Protein AF-A0A9P7FM97-F1 (afdb_monomer)

Sequence (414 aa):
MPGIRSLGSLSKTPPKHKAMLIEFPEWGKGPVFEWYNNELKNDAAWKIERLQIRKDTSGVVPHRNIAVTTKDELSPFLDAESIRTLEHITKCKIELNLKGEVDLKVIIYACCGITKDPSAKKYTLFSHNCFFFSWTILMVVARNYLPYHVPVAEPLLKRAKDMLPGLSTYIVEEIVMLLLGIVIDTVTMFRNKAGDAVHRGMSFITWALWVLPTPLLQFSWQKIFRARLHFGLRRQLELRVIAELEKRVLPVVEGGLDDLKQAPDKLDGKLWLDHLRPLIKPIIKTEITCILWDTILDAIAGGYGPDIEGEQLANELMDPKLKFNLMGRNAAQFSAVWGAALHGGLPAAHEAAYGKSAGGAVSDAEMFDLVWNAARDGALASAKRVVVDTHHQMRHPDLRDKMWEAIWEIWDDC

Radius of gyration: 37.34 Å; Cα contacts (8 Å, |Δi|>4): 416; chains: 1; bounding box: 71×65×110 Å

Secondary structure (DSSP, 8-state):
------------SPPTTPPPP---SBTTBSHHHHHHHHSTTSTTTTEEEEEEEEEE-SSSS--EEEEEEESS---SSS-HHHHHHHHHHEEEEEEEEEEEEEEHHHHHHHHHHHHH-TTTTS--SSSS-HHHHHHHHHHHHHHHHS---PPPHHHHHHHHHHHHHHHHHHHHHHHHHHHHHHHHHHHHHHHHHHGGGGGGGS-HHHHHHHTS-HHHHHHHHHHHHHHHHHTTHHHHHHHHHHHHHHHHHHHHHHHHHHHHHH-GGGTTT--SSTTTHHHHHHHHHHHHHHHHHHHHHHHHHHHH-TT--HHHHHHHHT-TTSGGGGG-HHHHHHHHHHHHHHHHHHHHHHHHHTTTSTTS-S-HHHHHHHHHHHHHHHHHHHHHHHHHHHGGG-S-HHHHHHHHHHHHHTTTT-

Solvent-accessible surface area (backbone atoms only — not comparable to full-atom values): 23532 Å² total; per-residue (Å²): 138,86,80,89,86,83,91,80,74,96,69,98,64,84,76,84,76,64,86,78,83,83,57,66,87,46,90,88,38,45,68,57,47,50,48,56,62,69,63,50,86,45,86,62,50,50,14,26,32,33,43,33,42,24,37,37,70,83,54,96,69,70,48,58,47,79,47,77,39,38,68,48,81,77,60,88,73,60,56,77,65,56,49,52,51,51,56,72,49,26,47,78,77,46,76,46,84,42,82,43,75,36,52,51,64,59,57,54,51,45,53,43,50,48,72,67,35,80,67,48,68,56,64,37,94,90,43,54,29,55,68,52,51,54,50,49,48,49,51,55,52,49,54,71,61,48,74,88,70,77,74,68,62,66,69,53,53,50,52,52,57,71,43,39,67,60,52,26,50,52,51,49,52,51,52,52,51,50,53,50,47,52,54,49,50,41,53,49,48,50,53,67,72,40,55,74,62,44,57,75,41,50,34,74,68,57,42,59,60,68,70,45,58,65,70,62,46,47,52,50,49,54,52,54,53,51,53,55,39,68,68,53,53,50,61,54,41,34,55,49,44,39,53,49,46,57,67,55,50,48,57,51,54,50,50,54,52,50,55,51,66,76,38,56,76,79,54,60,96,59,86,89,58,78,71,55,44,75,69,47,48,61,56,54,49,52,52,50,52,34,44,50,56,54,47,49,34,48,46,55,37,61,76,59,46,99,78,65,47,59,66,55,51,40,53,57,54,61,32,81,89,42,81,50,51,83,62,34,72,58,45,28,52,54,53,32,25,58,50,21,19,54,66,25,10,40,51,33,19,34,63,59,43,60,76,53,58,69,78,75,82,55,54,77,64,58,49,48,54,48,23,49,52,31,18,52,52,27,12,51,54,34,22,53,48,44,52,62,75,50,40,89,77,51,96,56,48,74,45,37,49,54,22,49,52,53,51,57,74,50,49,86,83,92

Foldseek 3Di:
DDDDDDDDDDDPDDPQADADDDDQPDQCDDDVNCVVVVVCPDVQFQQWQKWWWKWFPPDPDIAIDIDTQGPPNPDSHDDPVRVVVCPVRIHTDDMDGQRSQDGPVQLVNLVSVLVPDPVCVPADPVPNHNVVSSVSSVVSRCPSRDQDDLPDLVVVLVVVLVCLLVVLLVLLVVLLVVVLVVVLVLVVLLLVQLDCLLVLLDFPVRNVLSPDDSVVNSVVSNVVSVVVCVPCLSVLSSVLLSVLCNVQVSVLSVVLSVVCVVCSVVVPPDDDDVVVCVVSVVRNVLSVVLSCQQSVLCSLLVVVDPPCQLVNLLCVLPPPVDPQCVRPDSSSLVVSLQVQLQNQLSVQLNVQLPPVSPDPPADPVRNCVSSVVSSLVRSVVRSVVSLVVCLVVDPCNVSNVSSVVSSVVCSVVD

Structure (mmCIF, N/CA/C/O backbone):
data_AF-A0A9P7FM97-F1
#
_entry.id   AF-A0A9P7FM97-F1
#
loop_
_atom_site.group_PDB
_atom_site.id
_atom_site.type_symbol
_atom_site.label_atom_id
_atom_site.label_alt_id
_atom_site.label_comp_id
_atom_site.label_asym_id
_atom_site.label_entity_id
_atom_site.label_seq_id
_atom_site.pdbx_PDB_ins_code
_atom_site.Cartn_x
_atom_site.Cartn_y
_atom_site.Cartn_z
_atom_site.occupancy
_atom_site.B_iso_or_equiv
_atom_site.auth_seq_id
_atom_site.auth_comp_id
_atom_site.auth_asym_id
_atom_site.auth_atom_id
_atom_site.pdbx_PDB_model_num
ATOM 1 N N . MET A 1 1 ? -7.454 -42.895 60.360 1.00 26.41 1 MET A N 1
ATOM 2 C CA . MET A 1 1 ? -7.670 -42.455 61.760 1.00 26.41 1 MET A CA 1
ATOM 3 C C . MET A 1 1 ? -6.320 -42.125 62.387 1.00 26.41 1 MET A C 1
ATOM 5 O O . MET A 1 1 ? -5.371 -42.788 61.987 1.00 26.41 1 MET A O 1
ATOM 9 N N . PRO A 1 2 ? -6.224 -41.207 63.370 1.00 31.42 2 PRO A N 1
ATOM 10 C CA . PRO A 1 2 ? -7.288 -40.380 63.959 1.00 31.42 2 PRO A CA 1
ATOM 11 C C . PRO A 1 2 ? -6.989 -38.859 63.830 1.00 31.42 2 PRO A C 1
ATOM 13 O O . PRO A 1 2 ? -5.863 -38.464 63.583 1.00 31.42 2 PRO A O 1
ATOM 16 N N . GLY A 1 3 ? -7.940 -37.934 63.949 1.00 21.83 3 GLY A N 1
ATOM 17 C CA . GLY A 1 3 ? -9.273 -38.064 64.513 1.00 21.83 3 GLY A CA 1
ATOM 18 C C . GLY A 1 3 ? -10.305 -37.168 63.831 1.00 21.83 3 GLY A C 1
ATOM 19 O O . GLY A 1 3 ? -10.047 -36.037 63.430 1.00 21.83 3 GLY A O 1
ATOM 20 N N . ILE A 1 4 ? -11.498 -37.741 63.737 1.00 26.92 4 ILE A N 1
ATOM 21 C CA . ILE A 1 4 ? -12.773 -37.088 63.474 1.00 26.92 4 ILE A CA 1
ATOM 22 C C . ILE A 1 4 ? -13.067 -36.120 64.628 1.00 26.92 4 ILE A C 1
ATOM 24 O O . ILE A 1 4 ? -12.997 -36.515 65.792 1.00 26.92 4 ILE A O 1
ATOM 28 N N . ARG A 1 5 ? -13.496 -34.896 64.311 1.00 22.12 5 ARG A N 1
ATOM 29 C CA . ARG A 1 5 ? -14.499 -34.189 65.117 1.00 22.12 5 ARG A CA 1
ATOM 30 C C . ARG A 1 5 ? -15.636 -33.752 64.204 1.00 22.12 5 ARG A C 1
ATOM 32 O O . ARG A 1 5 ? -15.506 -32.827 63.414 1.00 22.12 5 ARG A O 1
ATOM 39 N N . SER A 1 6 ? -16.722 -34.504 64.313 1.00 26.02 6 SER A N 1
ATOM 40 C CA . SER A 1 6 ? -18.064 -34.131 63.890 1.00 26.02 6 SER A CA 1
ATOM 41 C C . SER A 1 6 ? -18.775 -33.440 65.061 1.00 26.02 6 SER A C 1
ATOM 43 O O . SER A 1 6 ? -18.414 -33.671 66.215 1.00 26.02 6 SER A O 1
ATOM 45 N N . LEU A 1 7 ? -19.828 -32.698 64.707 1.00 23.64 7 LEU A N 1
ATOM 46 C CA . LEU A 1 7 ? -20.914 -32.115 65.505 1.00 23.64 7 LEU A CA 1
ATOM 47 C C . LEU A 1 7 ? -20.713 -30.697 66.052 1.00 23.64 7 LEU A C 1
ATOM 49 O O . LEU A 1 7 ? -19.925 -30.435 66.954 1.00 23.64 7 LEU A O 1
ATOM 53 N N . GLY A 1 8 ? -21.560 -29.808 65.529 1.00 21.31 8 GLY A N 1
ATOM 54 C CA . GLY A 1 8 ? -21.793 -28.464 66.039 1.00 21.31 8 GLY A CA 1
ATOM 55 C C . GLY A 1 8 ? -22.745 -27.669 65.150 1.00 21.31 8 GLY A C 1
ATOM 56 O O . GLY A 1 8 ? -22.306 -26.744 64.490 1.00 21.31 8 GLY A O 1
ATOM 57 N N . SER A 1 9 ? -24.015 -28.092 65.116 1.00 22.12 9 SER A N 1
ATOM 58 C CA . SER A 1 9 ? -25.234 -27.299 64.860 1.00 22.12 9 SER A CA 1
ATOM 59 C C . SER A 1 9 ? -25.253 -26.221 63.759 1.00 22.12 9 SER A C 1
ATOM 61 O O . SER A 1 9 ? -24.534 -25.228 63.809 1.00 22.12 9 SER A O 1
ATOM 63 N N . LEU A 1 10 ? -26.247 -26.346 62.871 1.00 35.69 10 LEU A N 1
ATOM 64 C CA . LEU A 1 10 ? -27.007 -25.245 62.260 1.00 35.69 10 LEU A CA 1
ATOM 65 C C . LEU A 1 10 ? -26.829 -23.890 62.978 1.00 35.69 10 LEU A C 1
ATOM 67 O O . LEU A 1 10 ? -27.476 -23.623 63.986 1.00 35.69 10 LEU A O 1
ATOM 71 N N . SER A 1 11 ? -26.006 -23.017 62.403 1.00 27.67 11 SER A N 1
ATOM 72 C CA . SER A 1 11 ? -26.035 -21.580 62.660 1.00 27.67 11 SER A CA 1
ATOM 73 C C . SER A 1 11 ? -26.348 -20.891 61.337 1.00 27.67 11 SER A C 1
ATOM 75 O O . SER A 1 11 ? -25.498 -20.763 60.456 1.00 27.67 11 SER A O 1
ATOM 77 N N . LYS A 1 12 ? -27.622 -20.524 61.162 1.00 34.94 12 LYS A N 1
ATOM 78 C CA . LYS A 1 12 ? -28.146 -19.767 60.017 1.00 34.94 12 LYS A CA 1
ATOM 79 C C . LYS A 1 12 ? -27.815 -18.276 60.155 1.00 34.94 12 LYS A C 1
ATOM 81 O O . LYS A 1 12 ? -28.715 -17.447 60.192 1.00 34.94 12 LYS A O 1
ATOM 86 N N . THR A 1 13 ? -26.534 -17.933 60.211 1.00 27.48 13 THR A N 1
ATOM 87 C CA . THR A 1 13 ? -26.069 -16.549 60.039 1.00 27.48 13 THR A CA 1
ATOM 88 C C . THR A 1 13 ? -24.662 -16.569 59.445 1.00 27.48 13 THR A C 1
ATOM 90 O O . THR A 1 13 ? -23.786 -17.197 60.047 1.00 27.48 13 THR A O 1
ATOM 93 N N . PRO A 1 14 ? -24.407 -15.911 58.296 1.00 29.94 14 PRO A N 1
ATOM 94 C CA . PRO A 1 14 ? -23.049 -15.762 57.787 1.00 29.94 14 PRO A CA 1
ATOM 95 C C . PRO A 1 14 ? -22.195 -14.995 58.815 1.00 29.94 14 PRO A C 1
ATOM 97 O O . PRO A 1 14 ? -22.710 -14.071 59.455 1.00 29.94 14 PRO A O 1
ATOM 100 N N . PRO A 1 15 ? -20.905 -15.331 58.997 1.00 30.98 15 PRO A N 1
ATOM 101 C CA . PRO A 1 15 ? -20.029 -14.558 59.866 1.00 30.98 15 PRO A CA 1
ATOM 102 C C . PRO A 1 15 ? -19.853 -13.142 59.302 1.00 30.98 15 PRO A C 1
ATOM 104 O O . PRO A 1 15 ? -19.685 -12.968 58.095 1.00 30.98 15 PRO A O 1
ATOM 107 N N . LYS A 1 16 ? -19.855 -12.140 60.187 1.00 37.62 16 LYS A N 1
ATOM 108 C CA . LYS A 1 16 ? -19.577 -10.732 59.869 1.00 37.62 16 LYS A CA 1
ATOM 109 C C . LYS A 1 16 ? -18.289 -10.593 59.034 1.00 37.62 16 LYS A C 1
ATOM 111 O O . LYS A 1 16 ? -17.230 -11.041 59.463 1.00 37.62 16 LYS A O 1
ATOM 116 N N . HIS A 1 17 ? -18.435 -9.979 57.857 1.00 44.19 17 HIS A N 1
ATOM 117 C CA . HIS A 1 17 ? -17.421 -9.366 56.982 1.00 44.19 17 HIS A CA 1
ATOM 118 C C . HIS A 1 17 ? -16.033 -10.031 56.948 1.00 44.19 17 HIS A C 1
ATOM 120 O O . HIS A 1 17 ? -15.033 -9.452 57.367 1.00 44.19 17 HIS A O 1
ATOM 126 N N . LYS A 1 18 ? -15.945 -11.240 56.384 1.00 46.12 18 LYS A N 1
ATOM 127 C CA . LYS A 1 18 ? -14.669 -11.810 55.926 1.00 46.12 18 LYS A CA 1
ATOM 128 C C . LYS A 1 18 ? -14.593 -11.644 54.410 1.00 46.12 18 LYS A C 1
ATOM 130 O O . LYS A 1 18 ? -15.534 -12.035 53.724 1.00 46.12 18 LYS A O 1
ATOM 135 N N . ALA A 1 19 ? -13.503 -11.063 53.902 1.00 54.28 19 ALA A N 1
ATOM 136 C CA . ALA A 1 19 ? -13.259 -10.927 52.466 1.00 54.28 19 ALA A CA 1
ATOM 137 C C . ALA A 1 19 ? -13.517 -1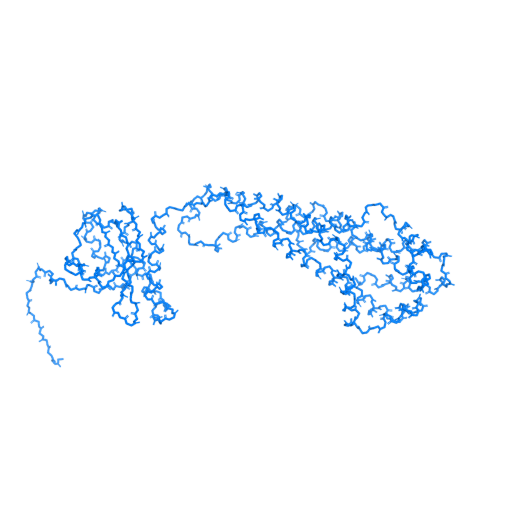2.270 51.763 1.00 54.28 19 ALA A C 1
ATOM 139 O O . ALA A 1 19 ? -12.887 -13.279 52.089 1.00 54.28 19 ALA A O 1
ATOM 140 N N . MET A 1 20 ? -14.485 -12.290 50.849 1.00 60.66 20 MET A N 1
ATOM 141 C CA . MET A 1 20 ? -14.825 -13.493 50.102 1.00 60.66 20 MET A CA 1
ATOM 142 C C . MET A 1 20 ? -13.736 -13.726 49.057 1.00 60.66 20 MET A C 1
ATOM 144 O O . MET A 1 20 ? -13.541 -12.905 48.161 1.00 60.66 20 MET A O 1
ATOM 148 N N . LEU A 1 21 ? -13.020 -14.844 49.172 1.00 66.62 21 LEU A N 1
ATOM 149 C CA . LEU A 1 21 ? -12.163 -15.300 48.088 1.00 66.62 21 LEU A CA 1
ATOM 150 C C . LEU A 1 21 ? -13.066 -15.742 46.934 1.00 66.62 21 LEU A C 1
ATOM 152 O O . LEU A 1 21 ? -13.898 -16.634 47.093 1.00 66.62 21 LEU A O 1
ATOM 156 N N . ILE A 1 22 ? -12.921 -15.084 45.788 1.00 70.94 22 ILE A N 1
ATOM 157 C CA . ILE A 1 22 ? -13.696 -15.390 44.590 1.00 70.94 22 ILE A CA 1
ATOM 158 C C . ILE A 1 22 ? -12.936 -16.440 43.780 1.00 70.94 22 ILE A C 1
ATOM 160 O O . ILE A 1 22 ? -11.866 -16.162 43.239 1.00 70.94 22 ILE A O 1
ATOM 164 N N . GLU A 1 23 ? -13.510 -17.635 43.676 1.00 76.69 23 GLU A N 1
ATOM 165 C CA . GLU A 1 23 ? -12.979 -18.728 42.864 1.00 76.69 23 GLU A CA 1
ATOM 166 C C . GLU A 1 23 ? -13.869 -19.003 41.650 1.00 76.69 23 GLU A C 1
ATOM 168 O O . GLU A 1 23 ? -15.099 -18.943 41.719 1.00 76.69 23 GLU A O 1
ATOM 173 N N . PHE A 1 24 ? -13.228 -19.349 40.532 1.00 82.69 24 PHE A N 1
ATOM 174 C CA . PHE A 1 24 ? -13.885 -19.637 39.259 1.00 82.69 24 PHE A CA 1
ATOM 175 C C . PHE A 1 24 ? -13.567 -21.073 38.814 1.00 82.69 24 PHE A C 1
ATOM 177 O O . PHE A 1 24 ? -12.665 -21.277 37.992 1.00 82.69 24 PHE A O 1
ATOM 184 N N . PRO A 1 25 ? -14.252 -22.101 39.350 1.00 78.62 25 PRO A N 1
ATOM 185 C CA . PRO A 1 25 ? -13.988 -23.497 38.995 1.00 78.62 25 PRO A CA 1
ATOM 186 C C . PRO A 1 25 ? -14.391 -23.813 37.548 1.00 78.62 25 PRO A C 1
ATOM 188 O O . PRO A 1 25 ? -13.629 -24.455 36.825 1.00 78.62 25 PRO A O 1
ATOM 191 N N . GLU A 1 26 ? -15.505 -23.260 37.070 1.00 80.88 26 GLU A N 1
ATOM 192 C CA . GLU A 1 26 ? -16.015 -23.411 35.703 1.00 80.88 26 GLU A CA 1
ATOM 193 C C . GLU A 1 26 ? -16.563 -22.074 35.182 1.00 80.88 26 GLU A C 1
ATOM 195 O O . GLU A 1 26 ? -16.861 -21.158 35.950 1.00 80.88 26 GLU A O 1
ATOM 200 N N . TRP A 1 27 ? -16.687 -21.945 33.860 1.00 81.12 27 TRP A N 1
ATOM 201 C CA . TRP A 1 27 ? -17.315 -20.773 33.252 1.00 81.12 27 TRP A CA 1
ATOM 202 C C . TRP A 1 27 ? -18.796 -20.701 33.624 1.00 81.12 27 TRP A C 1
ATOM 204 O O . TRP A 1 27 ? -19.547 -21.645 33.390 1.00 81.12 27 TRP A O 1
ATOM 214 N N . GLY A 1 28 ? -19.217 -19.572 34.199 1.00 77.62 28 GLY A N 1
ATOM 215 C CA . GLY A 1 28 ? -20.617 -19.331 34.561 1.00 77.62 28 GLY A CA 1
ATOM 216 C C . GLY A 1 28 ? -21.138 -20.162 35.737 1.00 77.62 28 GLY A C 1
ATOM 217 O O . GLY A 1 28 ? -22.340 -20.141 35.989 1.00 77.62 28 GLY A O 1
ATOM 218 N N . LYS A 1 29 ? -20.268 -20.885 36.454 1.00 80.38 29 LYS A N 1
ATOM 219 C CA . LYS A 1 29 ? -20.629 -21.717 37.609 1.00 80.38 29 LYS A CA 1
ATOM 220 C C . LYS A 1 29 ? -19.654 -21.528 38.765 1.00 80.38 29 LYS A C 1
ATOM 222 O O . LYS A 1 29 ? -18.497 -21.155 38.572 1.00 80.38 29 LYS A O 1
ATOM 227 N N . GLY A 1 30 ? -20.117 -21.857 39.964 1.00 80.19 30 GLY A N 1
ATOM 228 C CA . GLY A 1 30 ? -19.339 -21.785 41.192 1.00 80.19 30 GLY A CA 1
ATOM 229 C C . GLY A 1 30 ? -19.825 -20.688 42.136 1.00 80.19 30 GLY A C 1
ATOM 230 O O . GLY A 1 30 ? -20.763 -19.958 41.804 1.00 80.19 30 GLY A O 1
ATOM 231 N N . PRO A 1 31 ? -19.170 -20.543 43.299 1.00 81.38 31 PRO A N 1
ATOM 232 C CA . PRO A 1 31 ? -19.733 -19.826 44.442 1.00 81.38 31 PRO A CA 1
ATOM 233 C C . PRO A 1 31 ? -20.119 -18.375 44.149 1.00 81.38 31 PRO A C 1
ATOM 235 O O . PRO A 1 31 ? -21.129 -17.897 44.649 1.00 81.38 31 PRO A O 1
ATOM 238 N N . VAL A 1 32 ? -19.349 -17.675 43.310 1.00 81.62 32 VAL A N 1
ATOM 239 C CA . VAL A 1 32 ? -19.629 -16.277 42.943 1.00 81.62 32 VAL A CA 1
ATOM 240 C C . VAL A 1 32 ? -20.788 -16.134 41.957 1.00 81.62 32 VAL A C 1
ATOM 242 O O . VAL A 1 32 ? -21.560 -15.187 42.064 1.00 81.62 32 VAL A O 1
ATOM 245 N N . PHE A 1 33 ? -20.947 -17.073 41.020 1.00 82.75 33 PHE A N 1
ATOM 246 C CA . PHE A 1 33 ? -22.077 -17.067 40.091 1.00 82.75 33 PHE A CA 1
ATOM 247 C C . PHE A 1 33 ? -23.356 -17.520 40.792 1.00 82.75 33 PHE A C 1
ATOM 249 O O . PHE A 1 33 ? -24.409 -16.945 40.553 1.00 82.75 33 PHE A O 1
ATOM 256 N N . GLU A 1 34 ? -23.268 -18.509 41.684 1.00 83.19 34 GLU A N 1
ATOM 257 C CA . GLU A 1 34 ? -24.381 -18.924 42.541 1.00 83.19 34 GLU A CA 1
ATOM 258 C C . GLU A 1 34 ? -24.805 -17.800 43.479 1.00 83.19 34 GLU A C 1
ATOM 260 O O . GLU A 1 34 ? -25.991 -17.513 43.567 1.00 83.19 34 GLU A O 1
ATOM 265 N N . TRP A 1 35 ? -23.854 -17.122 44.126 1.00 81.06 35 TRP A N 1
ATOM 266 C CA . TRP A 1 35 ? -24.134 -15.934 44.928 1.00 81.06 35 TRP A CA 1
ATOM 267 C C . TRP A 1 35 ? -24.853 -14.860 44.100 1.00 81.06 35 TRP A C 1
ATOM 269 O O . TRP A 1 35 ? -25.957 -14.459 44.456 1.00 81.06 35 TRP A O 1
ATOM 279 N N . TYR A 1 36 ? -24.288 -14.474 42.952 1.00 80.12 36 TYR A N 1
ATOM 280 C CA . TYR A 1 36 ? -24.896 -13.489 42.056 1.00 80.12 36 TYR A CA 1
ATOM 281 C C . TYR A 1 36 ? -26.314 -13.906 41.607 1.00 80.12 36 TYR A C 1
ATOM 283 O O . TYR A 1 36 ? -27.233 -13.094 41.635 1.00 80.12 36 TYR A O 1
ATOM 291 N N . ASN A 1 37 ? -26.522 -15.184 41.261 1.00 79.94 37 ASN A N 1
ATOM 292 C CA . ASN A 1 37 ? -27.817 -15.720 40.820 1.00 79.94 37 ASN A CA 1
ATOM 293 C C . ASN A 1 37 ? -28.844 -15.885 41.959 1.00 79.94 37 ASN A C 1
ATOM 295 O O . ASN A 1 37 ? -30.044 -15.776 41.718 1.00 79.94 37 ASN A O 1
ATOM 299 N N . ASN A 1 38 ? -28.408 -16.159 43.189 1.00 75.62 38 ASN A N 1
ATOM 300 C CA . ASN A 1 38 ? -29.297 -16.332 44.342 1.00 75.62 38 ASN A CA 1
ATOM 301 C C . ASN A 1 38 ? -29.790 -14.986 44.893 1.00 75.62 38 ASN A C 1
ATOM 303 O O . ASN A 1 38 ? -30.926 -14.892 45.363 1.00 75.62 38 ASN A O 1
ATOM 307 N N . GLU A 1 39 ? -28.964 -13.944 44.792 1.00 67.50 39 GLU A N 1
ATOM 308 C CA . GLU A 1 39 ? -29.310 -12.564 45.156 1.00 67.50 39 GLU A CA 1
ATOM 309 C C . GLU A 1 39 ? -30.117 -11.833 44.059 1.00 67.50 39 GLU A C 1
ATOM 311 O O . GLU A 1 39 ? -30.555 -10.698 44.239 1.00 67.50 39 GLU A O 1
ATOM 316 N N . LEU A 1 40 ? -30.364 -12.486 42.920 1.00 58.19 40 LEU A N 1
ATOM 317 C CA . LEU A 1 40 ? -31.037 -11.957 41.722 1.00 58.19 40 LEU A CA 1
ATOM 318 C C . LEU A 1 40 ? -32.568 -11.814 41.878 1.00 58.19 40 LEU A C 1
ATOM 320 O O . LEU A 1 40 ? -33.293 -11.657 40.901 1.00 58.19 40 LEU A O 1
ATOM 324 N N . LYS A 1 41 ? -33.092 -11.834 43.112 1.00 54.66 41 LYS A N 1
ATOM 325 C CA . LYS A 1 41 ? -34.515 -11.547 43.382 1.00 54.66 41 LYS A CA 1
ATOM 326 C C . LYS A 1 41 ? -34.888 -10.074 43.152 1.00 54.66 41 LYS A C 1
ATOM 328 O O . LYS A 1 41 ? -36.074 -9.779 43.067 1.00 54.66 41 LYS A O 1
ATOM 333 N N . ASN A 1 42 ? -33.900 -9.183 43.017 1.00 57.81 42 ASN A N 1
ATOM 334 C CA . ASN A 1 42 ? -34.063 -7.783 42.618 1.00 57.81 42 ASN A CA 1
ATOM 335 C C . ASN A 1 42 ? -33.154 -7.469 41.418 1.00 57.81 42 ASN A C 1
ATOM 337 O O . ASN A 1 42 ? -31.971 -7.177 41.585 1.00 57.81 42 ASN A O 1
ATOM 341 N N . ASP A 1 43 ? -33.720 -7.478 40.211 1.00 57.41 43 ASP A N 1
ATOM 342 C CA . ASP A 1 43 ? -33.022 -7.247 38.928 1.00 57.41 43 ASP A CA 1
ATOM 343 C C . ASP A 1 43 ? -32.288 -5.882 38.843 1.00 57.41 43 ASP A C 1
ATOM 345 O O . ASP A 1 43 ? -31.388 -5.681 38.026 1.00 57.41 43 ASP A O 1
ATOM 349 N N . ALA A 1 44 ? -32.650 -4.927 39.709 1.00 59.50 44 ALA A N 1
ATOM 350 C CA . ALA A 1 44 ? -32.047 -3.595 39.779 1.00 59.50 44 ALA A CA 1
ATOM 351 C C . ALA A 1 44 ? -30.814 -3.498 40.706 1.00 59.50 44 ALA A C 1
ATOM 353 O O . ALA A 1 44 ? -30.002 -2.588 40.527 1.00 59.50 44 ALA A O 1
ATOM 354 N N . ALA A 1 45 ? -30.641 -4.424 41.658 1.00 64.31 45 ALA A N 1
ATOM 355 C CA . ALA A 1 45 ? -29.657 -4.292 42.742 1.00 64.31 45 ALA A CA 1
ATOM 356 C C . ALA A 1 45 ? -28.197 -4.400 42.262 1.00 64.31 45 ALA A C 1
ATOM 358 O O . ALA A 1 45 ? -27.295 -3.812 42.854 1.00 64.31 45 ALA A O 1
ATOM 359 N N . TRP A 1 46 ? -27.956 -5.108 41.153 1.00 78.81 46 TRP A N 1
ATOM 360 C CA . TRP A 1 46 ? -26.608 -5.402 40.642 1.00 78.81 46 TRP A CA 1
ATOM 361 C C . TRP A 1 46 ? -26.194 -4.554 39.438 1.00 78.81 46 TRP A C 1
ATOM 363 O O . TRP A 1 46 ? -25.166 -4.813 38.804 1.00 78.81 46 TRP A O 1
ATOM 373 N N . LYS A 1 47 ? -26.973 -3.512 39.135 1.00 86.25 47 LYS A N 1
ATOM 374 C CA . LYS A 1 47 ? -26.611 -2.500 38.146 1.00 86.25 47 LYS A CA 1
ATOM 375 C C . LYS A 1 47 ? -25.547 -1.569 38.712 1.00 86.25 47 LYS A C 1
ATOM 377 O O . LYS A 1 47 ? -25.702 -1.008 39.797 1.00 86.25 47 LYS A O 1
ATOM 382 N N . ILE A 1 48 ? -24.458 -1.417 37.967 1.00 88.06 48 ILE A N 1
ATOM 383 C CA . ILE A 1 48 ? -23.307 -0.615 38.365 1.00 88.06 48 ILE A CA 1
ATOM 384 C C . ILE A 1 48 ? -23.585 0.853 38.042 1.00 88.06 48 ILE A C 1
ATOM 386 O O . ILE A 1 48 ? -23.744 1.224 36.883 1.00 88.06 48 ILE A O 1
ATOM 390 N N . GLU A 1 49 ? -23.576 1.701 39.063 1.00 87.94 49 GLU A N 1
ATOM 391 C CA . GLU A 1 49 ? -23.598 3.159 38.917 1.00 87.94 49 GLU A CA 1
ATOM 392 C C . GLU A 1 49 ? -22.221 3.705 38.565 1.00 87.94 49 GLU A C 1
ATOM 394 O O . GLU A 1 49 ? -22.068 4.572 37.704 1.00 87.94 49 GLU A O 1
ATOM 399 N N . ARG A 1 50 ? -21.185 3.184 39.225 1.00 89.00 50 ARG A N 1
ATOM 400 C CA . ARG A 1 50 ? -19.835 3.724 39.103 1.00 89.00 50 ARG A CA 1
ATOM 401 C C . ARG A 1 50 ? -18.775 2.646 39.254 1.00 89.00 50 ARG A C 1
ATOM 403 O O . ARG A 1 50 ? -18.831 1.827 40.166 1.00 89.00 50 ARG A O 1
ATOM 410 N N . LEU A 1 51 ? -17.769 2.700 38.387 1.00 90.69 51 LEU A N 1
ATOM 411 C CA . LEU A 1 51 ? -16.549 1.899 38.462 1.00 90.69 51 LEU A CA 1
ATOM 412 C C . LEU A 1 51 ? -15.352 2.829 38.677 1.00 90.69 51 LEU A C 1
ATOM 414 O O . LEU A 1 51 ? -15.155 3.776 37.918 1.00 90.69 51 LEU A O 1
ATOM 418 N N . GLN A 1 52 ? -14.518 2.549 39.674 1.00 89.81 52 GLN A N 1
ATOM 419 C CA . GLN A 1 52 ? -13.297 3.306 39.943 1.00 89.81 52 GLN A CA 1
ATOM 420 C C . GLN A 1 52 ? -12.067 2.404 39.923 1.00 89.81 52 GLN A C 1
ATOM 422 O O . GLN A 1 52 ? -12.045 1.345 40.549 1.00 89.81 52 GLN A O 1
ATOM 427 N N . ILE A 1 53 ? -10.999 2.878 39.280 1.00 90.00 53 ILE A N 1
ATOM 428 C CA . ILE A 1 53 ? -9.657 2.311 39.422 1.00 90.00 53 ILE A CA 1
ATOM 429 C C . ILE A 1 53 ? -8.877 3.190 40.390 1.00 90.00 53 ILE A C 1
ATOM 431 O O . ILE A 1 53 ? -8.555 4.346 40.093 1.00 90.00 53 ILE A O 1
ATOM 435 N N . ARG A 1 54 ? -8.554 2.637 41.555 1.00 88.44 54 ARG A N 1
ATOM 436 C CA . ARG A 1 54 ? -7.866 3.335 42.640 1.00 88.44 54 ARG A CA 1
ATOM 437 C C . ARG A 1 54 ? -6.460 2.774 42.802 1.00 88.44 54 ARG A C 1
ATOM 439 O O . ARG A 1 54 ? -6.254 1.568 42.738 1.00 88.44 54 ARG A O 1
ATOM 446 N N . LYS A 1 55 ? -5.471 3.646 42.976 1.00 87.44 55 LYS A N 1
ATOM 447 C CA . LYS A 1 55 ? -4.068 3.268 43.182 1.00 87.44 55 LYS A CA 1
ATOM 448 C C . LYS A 1 55 ? -3.746 3.371 44.666 1.00 87.44 55 LYS A C 1
ATOM 450 O O . LYS A 1 55 ? -3.887 4.458 45.220 1.00 87.44 55 LYS A O 1
ATOM 455 N N . ASP A 1 56 ? -3.299 2.276 45.263 1.00 84.88 56 ASP A N 1
ATOM 456 C CA . ASP A 1 56 ? -2.724 2.277 46.604 1.00 84.88 56 ASP A CA 1
ATOM 457 C C . ASP A 1 56 ? -1.380 3.016 46.580 1.00 84.88 56 ASP A C 1
ATOM 459 O O . ASP A 1 56 ? -0.523 2.764 45.722 1.00 84.88 56 ASP A O 1
ATOM 463 N N . THR A 1 57 ? -1.238 3.990 47.473 1.00 75.06 57 THR A N 1
ATOM 464 C CA . THR A 1 57 ? -0.036 4.822 47.601 1.00 75.06 57 THR A CA 1
ATOM 465 C C . THR A 1 57 ? 0.780 4.515 48.854 1.00 75.06 57 THR A C 1
ATOM 467 O O . THR A 1 57 ? 1.793 5.169 49.068 1.00 75.06 57 THR A O 1
ATOM 470 N N . SER A 1 58 ? 0.358 3.544 49.666 1.00 71.56 58 SER A N 1
ATOM 471 C CA . SER A 1 58 ? 0.972 3.222 50.959 1.00 71.56 58 SER A CA 1
ATOM 472 C C . SER A 1 58 ? 2.189 2.286 50.872 1.00 71.56 58 SER A C 1
ATOM 474 O O . SER A 1 58 ? 3.010 2.271 51.787 1.00 71.56 58 SER A O 1
ATOM 476 N N . GLY A 1 59 ? 2.343 1.530 49.775 1.00 67.62 59 GLY A N 1
ATOM 477 C CA . GLY A 1 59 ? 3.407 0.531 49.593 1.00 67.62 59 GLY A CA 1
ATOM 478 C C . GLY A 1 59 ? 4.489 0.887 48.559 1.00 67.62 59 GLY A C 1
ATOM 479 O O . GLY A 1 59 ? 4.300 1.743 47.696 1.00 67.62 59 GLY A O 1
ATOM 480 N N . VAL A 1 60 ? 5.618 0.160 48.609 1.00 66.06 60 VAL A N 1
ATOM 481 C CA . VAL A 1 60 ? 6.750 0.265 47.654 1.00 66.06 60 VAL A CA 1
ATOM 482 C C . VAL A 1 60 ? 6.347 -0.177 46.241 1.00 66.06 60 VAL A C 1
ATOM 484 O O . VAL A 1 60 ? 6.809 0.386 45.249 1.00 66.06 60 VAL A O 1
ATOM 487 N N . VAL A 1 61 ? 5.448 -1.161 46.143 1.00 65.75 61 VAL A N 1
ATOM 488 C CA . VAL A 1 61 ? 4.849 -1.603 44.881 1.00 65.75 61 VAL A CA 1
ATOM 489 C C . VAL A 1 61 ? 3.394 -1.139 44.859 1.00 65.75 61 VAL A C 1
ATOM 491 O O . VAL A 1 61 ? 2.607 -1.563 45.703 1.00 65.75 61 VAL A O 1
ATOM 494 N N . PRO A 1 62 ? 3.003 -0.264 43.919 1.00 68.81 62 PRO A N 1
ATOM 495 C CA . PRO A 1 62 ? 1.648 0.252 43.896 1.00 68.81 62 PRO A CA 1
ATOM 496 C C . PRO A 1 62 ? 0.663 -0.819 43.427 1.00 68.81 62 PRO A C 1
ATOM 498 O O . PRO A 1 62 ? 0.679 -1.218 42.261 1.00 68.81 62 PRO A O 1
ATOM 501 N N . HIS A 1 63 ? -0.240 -1.226 44.314 1.00 80.88 63 HIS A N 1
ATOM 502 C CA . HIS A 1 63 ? -1.383 -2.061 43.962 1.00 80.88 63 HIS A CA 1
ATOM 503 C C . HIS A 1 63 ? -2.526 -1.215 43.390 1.00 80.88 63 HIS A C 1
ATOM 505 O O . HIS A 1 63 ? -2.644 -0.011 43.646 1.00 80.88 63 HIS A O 1
ATOM 511 N N . ARG A 1 64 ? -3.374 -1.840 42.569 1.00 84.25 64 ARG A N 1
ATOM 512 C CA . ARG A 1 64 ? -4.593 -1.218 42.051 1.00 84.25 64 ARG A CA 1
ATOM 513 C C . ARG A 1 64 ? -5.815 -1.951 42.566 1.00 84.25 64 ARG A C 1
ATOM 515 O O . ARG A 1 64 ? -5.892 -3.168 42.458 1.00 84.25 64 ARG A O 1
ATOM 522 N N . ASN A 1 65 ? -6.759 -1.172 43.066 1.00 84.06 65 ASN A N 1
ATOM 523 C CA . ASN A 1 65 ? -8.047 -1.624 43.551 1.00 84.06 65 ASN A CA 1
ATOM 524 C C . ASN A 1 65 ? -9.126 -1.204 42.558 1.00 84.06 65 ASN A C 1
ATOM 526 O O . ASN A 1 65 ? -9.074 -0.105 41.997 1.00 84.06 65 ASN A O 1
ATOM 530 N N . ILE A 1 66 ? -10.095 -2.086 42.349 1.00 85.88 66 ILE A N 1
ATOM 531 C CA . ILE A 1 66 ? -11.284 -1.807 41.552 1.00 85.88 66 ILE A CA 1
ATOM 532 C C . ILE A 1 66 ? -12.431 -1.654 42.540 1.00 85.88 66 ILE A C 1
ATOM 534 O O . ILE A 1 66 ? -12.756 -2.603 43.246 1.00 85.88 66 ILE A O 1
ATOM 538 N N . ALA A 1 67 ? -13.005 -0.459 42.614 1.00 85.25 67 ALA A N 1
ATOM 539 C CA . ALA A 1 67 ? -14.178 -0.195 43.435 1.00 85.25 67 ALA A CA 1
ATOM 540 C C . ALA A 1 67 ? -15.408 -0.090 42.531 1.00 85.25 67 ALA A C 1
ATOM 542 O O . ALA A 1 67 ? -15.369 0.582 41.498 1.00 85.25 67 ALA A O 1
ATOM 543 N N . VAL A 1 68 ? -16.481 -0.774 42.916 1.00 85.00 68 VAL A N 1
ATOM 544 C CA . VAL A 1 68 ? -17.746 -0.828 42.180 1.00 85.00 68 VAL A CA 1
ATOM 545 C C . VAL A 1 68 ? -18.836 -0.298 43.102 1.00 85.00 68 VAL A C 1
ATOM 547 O O . VAL A 1 68 ? -18.962 -0.761 44.231 1.00 85.00 68 VAL A O 1
ATOM 550 N N . THR A 1 69 ? -19.605 0.678 42.632 1.00 83.50 69 THR A N 1
ATOM 551 C CA . THR A 1 69 ? -20.797 1.195 43.312 1.00 83.50 69 THR A CA 1
ATOM 552 C C . THR A 1 69 ? -22.030 0.747 42.535 1.00 83.50 69 THR A C 1
ATOM 554 O O . THR A 1 69 ? -22.090 0.955 41.322 1.00 83.50 69 THR A O 1
ATOM 557 N N . THR A 1 70 ? -22.997 0.140 43.217 1.00 80.38 70 THR A N 1
ATOM 558 C CA . THR A 1 70 ? -24.289 -0.303 42.666 1.00 80.38 70 THR A CA 1
ATOM 559 C C . THR A 1 70 ? -25.416 0.676 43.021 1.00 80.38 70 THR A C 1
ATOM 561 O O . THR A 1 70 ? -25.244 1.481 43.934 1.00 80.38 70 THR A O 1
ATOM 564 N N . LYS A 1 71 ? -26.551 0.623 42.301 1.00 68.94 71 LYS A N 1
ATOM 565 C CA . LYS A 1 71 ? -27.727 1.501 42.524 1.00 68.94 71 LYS A CA 1
ATOM 566 C C . LYS A 1 71 ? -28.292 1.421 43.941 1.00 68.94 71 LYS A C 1
ATOM 568 O O . LYS A 1 71 ? -28.595 2.450 44.537 1.00 68.94 71 LYS A O 1
ATOM 573 N N . ASP A 1 72 ? -28.406 0.211 44.473 1.00 64.12 72 ASP A N 1
ATOM 574 C CA . ASP A 1 72 ? -28.726 0.009 45.877 1.00 64.12 72 ASP A CA 1
ATOM 575 C C . ASP A 1 72 ? -27.403 0.064 46.647 1.00 64.12 72 ASP A C 1
ATOM 577 O O . ASP A 1 72 ? -26.607 -0.874 46.590 1.00 64.12 72 ASP A O 1
ATOM 581 N N . GLU A 1 73 ? -27.144 1.170 47.355 1.00 53.75 73 GLU A N 1
ATOM 582 C CA . GLU A 1 73 ? -25.939 1.418 48.180 1.00 53.75 73 GLU A CA 1
ATOM 583 C C . GLU A 1 73 ? -25.703 0.365 49.291 1.00 53.75 73 GLU A C 1
ATOM 585 O O . GLU A 1 73 ? -24.748 0.443 50.066 1.00 53.75 73 GLU A O 1
ATOM 590 N N . LEU A 1 74 ? -26.550 -0.659 49.365 1.00 46.88 74 LEU A N 1
ATOM 591 C CA . LEU A 1 74 ? -26.417 -1.823 50.224 1.00 46.88 74 LEU A CA 1
ATOM 592 C C . LEU A 1 74 ? -25.396 -2.806 49.637 1.00 46.88 74 LEU A C 1
ATOM 594 O O . LEU A 1 74 ? -25.739 -3.893 49.184 1.00 46.88 74 LEU A O 1
ATOM 598 N N . SER A 1 75 ? -24.112 -2.452 49.688 1.00 49.84 75 SER A N 1
ATOM 599 C CA . SER A 1 75 ? -23.045 -3.450 49.582 1.00 49.84 75 SER A CA 1
ATOM 600 C C . SER A 1 75 ? -22.938 -4.206 50.920 1.00 49.84 75 SER A C 1
ATOM 602 O O . SER A 1 75 ? -22.550 -3.599 51.920 1.00 49.84 75 SER A O 1
ATOM 604 N N . PRO A 1 76 ? -23.177 -5.530 50.976 1.00 51.50 76 PRO A N 1
ATOM 605 C CA . PRO A 1 76 ? -22.930 -6.327 52.181 1.00 51.50 76 PRO A CA 1
ATOM 606 C C . PRO A 1 76 ? -21.435 -6.641 52.415 1.00 51.50 76 PRO A C 1
ATOM 608 O O . PRO A 1 76 ? -21.092 -7.315 53.388 1.00 51.50 76 PRO A O 1
ATOM 611 N N . PHE A 1 77 ? -20.527 -6.191 51.539 1.00 54.12 77 PHE A N 1
ATOM 612 C CA . PHE A 1 77 ? -19.147 -6.694 51.493 1.00 54.12 77 PHE A CA 1
ATOM 613 C C . PHE A 1 77 ? -18.131 -5.892 52.299 1.00 54.12 77 PHE A C 1
ATOM 615 O O . PHE A 1 77 ? -17.173 -6.479 52.801 1.00 54.12 77 PHE A O 1
ATOM 622 N N . LEU A 1 78 ? -18.335 -4.585 52.443 1.00 57.97 78 LEU A N 1
ATOM 623 C CA . LEU A 1 78 ? -17.460 -3.695 53.204 1.00 57.97 78 LEU A CA 1
ATOM 624 C C . LEU A 1 78 ? -18.319 -2.761 54.052 1.00 57.97 78 LEU A C 1
ATOM 626 O O . LEU A 1 78 ? -19.270 -2.168 53.546 1.00 57.97 78 LEU A O 1
ATOM 630 N N . ASP A 1 79 ? -17.981 -2.634 55.333 1.00 65.25 79 ASP A N 1
ATOM 631 C CA . ASP A 1 79 ? -18.586 -1.622 56.194 1.00 65.25 79 ASP A CA 1
ATOM 632 C C . ASP A 1 79 ? -18.094 -0.208 55.826 1.00 65.25 79 ASP A C 1
ATOM 634 O O . ASP A 1 79 ? -17.105 -0.018 55.108 1.00 65.25 79 ASP A O 1
ATOM 638 N N . ALA A 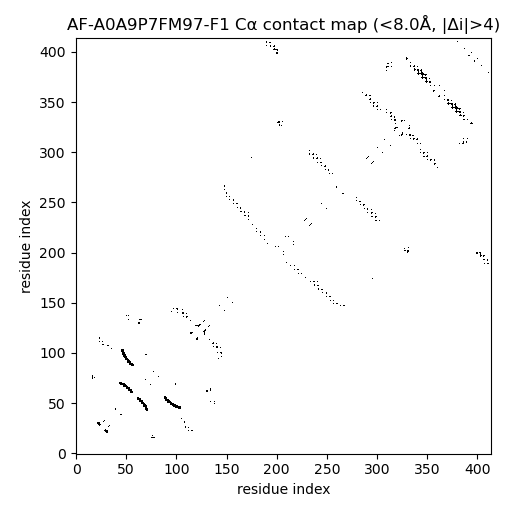1 80 ? -18.804 0.810 56.316 1.00 68.94 80 ALA A N 1
ATOM 639 C CA . ALA A 1 80 ? -18.493 2.208 56.024 1.00 68.94 80 ALA A CA 1
ATOM 640 C C . ALA A 1 80 ? -17.074 2.617 56.465 1.00 68.94 80 ALA A C 1
ATOM 642 O O . ALA A 1 80 ? -16.491 3.523 55.872 1.00 68.94 80 ALA A O 1
ATOM 643 N N . GLU A 1 81 ? -16.511 1.958 57.478 1.00 74.50 81 GLU A N 1
ATOM 644 C CA . GLU A 1 81 ? -15.162 2.234 57.977 1.00 74.50 81 GLU A CA 1
ATOM 645 C C . GLU A 1 81 ? -14.085 1.676 57.037 1.00 74.50 81 GLU A C 1
ATOM 647 O O . GLU A 1 81 ? -13.096 2.346 56.731 1.00 74.50 81 GLU A O 1
ATOM 652 N N . SER A 1 82 ? -14.313 0.484 56.489 1.00 71.38 82 SER A N 1
ATOM 653 C CA . SER A 1 82 ? -13.455 -0.146 55.486 1.00 71.38 82 SER A CA 1
ATOM 654 C C . SER A 1 82 ? -13.426 0.662 54.188 1.00 71.38 82 SER A C 1
ATOM 656 O O . SER A 1 82 ? -12.364 0.821 53.584 1.00 71.38 82 SER A O 1
ATOM 658 N N . ILE A 1 83 ? -14.571 1.225 53.782 1.00 71.31 83 ILE A N 1
ATOM 659 C CA . ILE A 1 83 ? -14.657 2.128 52.625 1.00 71.31 83 ILE A CA 1
ATOM 660 C C . ILE A 1 83 ? -13.823 3.390 52.877 1.00 71.31 83 ILE A C 1
ATOM 662 O O . ILE A 1 83 ? -12.964 3.710 52.058 1.00 71.31 83 ILE A O 1
ATOM 666 N N . ARG A 1 84 ? -13.994 4.060 54.027 1.00 76.25 84 ARG A N 1
ATOM 667 C CA . ARG A 1 84 ? -13.209 5.260 54.384 1.00 76.25 84 ARG A CA 1
ATOM 668 C C . ARG A 1 84 ? -11.714 4.975 54.457 1.00 76.25 84 ARG A C 1
ATOM 670 O O . ARG A 1 84 ? -10.911 5.763 53.963 1.00 76.25 84 ARG A O 1
ATOM 677 N N . THR A 1 85 ? -11.339 3.836 55.033 1.00 77.19 85 THR A N 1
ATOM 678 C CA . THR A 1 85 ? -9.942 3.393 55.102 1.00 77.19 85 THR A CA 1
ATOM 679 C C . THR A 1 85 ? -9.373 3.231 53.697 1.00 77.19 85 THR A C 1
ATOM 681 O O . THR A 1 85 ? -8.327 3.800 53.389 1.00 77.19 85 THR A O 1
ATOM 684 N N . LEU A 1 86 ? -10.086 2.519 52.815 1.00 74.69 86 LEU A N 1
ATOM 685 C CA . LEU A 1 86 ? -9.683 2.324 51.424 1.00 74.69 86 LEU A CA 1
ATOM 686 C C . LEU A 1 86 ? -9.581 3.658 50.676 1.00 74.69 86 LEU A C 1
ATOM 688 O O . LEU A 1 86 ? -8.631 3.866 49.921 1.00 74.69 86 LEU A O 1
ATOM 692 N N . GLU A 1 87 ? -10.514 4.580 50.896 1.00 79.56 87 GLU A N 1
ATOM 693 C CA . GLU A 1 87 ? -10.485 5.920 50.312 1.00 79.56 87 GLU A CA 1
ATOM 694 C C . GLU A 1 87 ? -9.307 6.762 50.800 1.00 79.56 87 GLU A C 1
ATOM 696 O O . GLU A 1 87 ? -8.739 7.513 50.007 1.00 79.56 87 GLU A O 1
ATOM 701 N N . HIS A 1 88 ? -8.905 6.604 52.063 1.00 82.50 88 HIS A N 1
ATOM 702 C CA . HIS A 1 88 ? -7.779 7.323 52.645 1.00 82.50 88 HIS A CA 1
ATOM 703 C C . HIS A 1 88 ? -6.427 6.830 52.110 1.00 82.50 88 HIS A C 1
ATOM 705 O O . HIS A 1 88 ? -5.551 7.642 51.810 1.00 82.50 88 HIS A O 1
ATOM 711 N N . ILE A 1 89 ? -6.263 5.513 51.937 1.00 83.69 89 ILE A N 1
ATOM 712 C CA . ILE A 1 89 ? -4.990 4.907 51.503 1.00 83.69 89 ILE A CA 1
ATOM 713 C C . ILE A 1 89 ? -4.850 4.791 49.977 1.00 83.69 89 ILE A C 1
ATOM 715 O O . ILE A 1 89 ? -3.756 4.530 49.469 1.00 83.69 89 ILE A O 1
ATOM 719 N N . THR A 1 90 ? -5.939 4.992 49.222 1.00 86.12 90 THR A N 1
ATOM 720 C CA . THR A 1 90 ? -5.927 4.897 47.755 1.00 86.12 90 THR A CA 1
ATOM 721 C C . THR A 1 90 ? -6.394 6.168 47.061 1.00 86.12 90 THR A C 1
ATOM 723 O O . THR A 1 90 ? -7.429 6.754 47.371 1.00 86.12 90 THR A O 1
ATOM 726 N N . LYS A 1 91 ? -5.687 6.538 45.992 1.00 87.69 91 LYS A N 1
ATOM 727 C CA . LYS A 1 91 ? -6.061 7.653 45.118 1.00 87.69 91 LYS A CA 1
ATOM 728 C C . LYS A 1 91 ? -6.850 7.154 43.912 1.00 87.69 91 LYS A C 1
ATOM 730 O O . LYS A 1 91 ? -6.332 6.341 43.141 1.00 87.69 91 LYS A O 1
ATOM 735 N N . CYS A 1 92 ? -8.054 7.685 43.696 1.00 86.88 92 CYS A N 1
ATOM 736 C CA . CYS A 1 92 ? -8.801 7.456 42.458 1.00 86.88 92 CYS A CA 1
ATOM 737 C C . CYS A 1 92 ? -7.981 7.950 41.252 1.00 86.88 92 CYS A C 1
ATOM 739 O O . CYS A 1 92 ? -7.428 9.054 41.267 1.00 86.88 92 CYS A O 1
ATOM 741 N N . LYS A 1 93 ? -7.826 7.097 40.236 1.00 91.25 93 LYS A N 1
ATOM 742 C CA . LYS A 1 93 ? -7.101 7.409 38.995 1.00 91.25 93 LYS A CA 1
ATOM 743 C C . LYS A 1 93 ? -8.026 7.512 37.800 1.00 91.25 93 LYS A C 1
ATOM 745 O O . LYS A 1 93 ? -7.762 8.321 36.921 1.00 91.25 93 LYS A O 1
ATOM 750 N N . ILE A 1 94 ? -9.047 6.667 37.765 1.00 89.88 94 ILE A N 1
ATOM 751 C CA . ILE A 1 94 ? -10.051 6.628 36.710 1.00 89.88 94 ILE A CA 1
ATOM 752 C C . ILE A 1 94 ? -11.390 6.383 37.388 1.00 89.88 94 ILE A C 1
ATOM 754 O O . ILE A 1 94 ? -11.481 5.524 38.266 1.00 89.88 94 ILE A O 1
ATOM 758 N N . GLU A 1 95 ? -12.402 7.114 36.951 1.00 91.19 95 GLU A N 1
ATOM 759 C CA . GLU A 1 95 ? -13.790 6.924 37.337 1.00 91.19 95 GLU A CA 1
ATOM 760 C C . GLU A 1 95 ? -14.634 6.840 36.068 1.00 91.19 95 GLU A C 1
ATOM 762 O O . GLU A 1 95 ? -14.503 7.675 35.174 1.00 91.19 95 GLU A O 1
ATOM 767 N N . LEU A 1 96 ? -15.471 5.811 35.987 1.00 88.38 96 LEU A N 1
ATOM 768 C CA . LEU A 1 96 ? -16.423 5.601 34.911 1.00 88.38 96 LEU A CA 1
ATOM 769 C C . LEU A 1 96 ? -17.826 5.613 35.515 1.00 88.38 96 LEU A C 1
ATOM 771 O O . LEU A 1 96 ? -18.139 4.788 36.375 1.00 88.38 96 LEU A O 1
ATOM 775 N N . ASN A 1 97 ? -18.649 6.561 35.072 1.00 90.50 97 ASN A N 1
ATOM 776 C CA . ASN A 1 97 ? -20.048 6.662 35.469 1.00 90.50 97 ASN A CA 1
ATOM 777 C C . ASN A 1 97 ? -20.908 5.881 34.469 1.00 90.50 97 ASN A C 1
ATOM 779 O O . ASN A 1 97 ? -20.962 6.231 33.288 1.00 90.50 97 ASN A O 1
ATOM 783 N N . LEU A 1 98 ? -21.518 4.809 34.964 1.00 87.00 98 LEU A N 1
ATOM 784 C CA . LEU A 1 98 ? -22.203 3.764 34.211 1.00 87.00 98 LEU A CA 1
ATOM 785 C C . LEU A 1 98 ? -23.733 3.863 34.307 1.00 87.00 98 LEU A C 1
ATOM 787 O O . LEU A 1 98 ? -24.418 3.110 33.623 1.00 87.00 98 LEU A O 1
ATOM 791 N N . LYS A 1 99 ? -24.271 4.760 35.151 1.00 87.00 99 LYS A N 1
ATOM 792 C CA . LYS A 1 99 ? -25.712 5.079 35.287 1.00 87.00 99 LYS A CA 1
ATOM 793 C C . LYS A 1 99 ? -26.645 3.870 35.496 1.00 87.00 99 LYS A C 1
ATOM 795 O O . LYS A 1 99 ? -27.844 3.923 35.204 1.00 87.00 99 LYS A O 1
ATOM 800 N N . GLY A 1 100 ? -26.097 2.750 35.965 1.00 85.75 100 GLY A N 1
ATOM 801 C CA . GLY A 1 100 ? -26.815 1.490 36.110 1.00 85.75 100 GLY A CA 1
ATOM 802 C C . GLY A 1 100 ? -27.128 0.768 34.796 1.00 85.75 100 GLY A C 1
ATOM 803 O O . GLY A 1 100 ? -28.018 -0.079 34.783 1.00 85.75 100 GLY A O 1
ATOM 804 N N . GLU A 1 101 ? -26.441 1.082 33.698 1.00 85.00 101 GLU A N 1
ATOM 805 C CA . GLU A 1 101 ? -26.633 0.406 32.406 1.00 85.00 101 GLU A CA 1
ATOM 806 C C . GLU A 1 101 ? -25.818 -0.891 32.300 1.00 85.00 101 GLU A C 1
ATOM 808 O O . GLU A 1 101 ? -26.202 -1.812 31.581 1.00 85.00 101 GLU A O 1
ATOM 813 N N . VAL A 1 102 ? -24.723 -1.008 33.061 1.00 87.62 102 VAL A N 1
ATOM 814 C CA . VAL A 1 102 ? -23.882 -2.213 33.083 1.00 87.62 102 VAL A CA 1
ATOM 815 C C . VAL A 1 102 ? -24.208 -3.086 34.282 1.00 87.62 102 VAL A C 1
ATOM 817 O O . VAL A 1 102 ? -24.348 -2.613 35.408 1.00 87.62 102 VAL A O 1
ATOM 820 N N . ASP A 1 103 ? -24.267 -4.389 34.044 1.00 88.25 103 ASP A N 1
ATOM 821 C CA . ASP A 1 103 ? -24.471 -5.390 35.080 1.00 88.25 103 ASP A CA 1
ATOM 822 C C . ASP A 1 103 ? -23.149 -5.855 35.720 1.00 88.25 103 ASP A C 1
ATOM 824 O O . ASP A 1 103 ? -22.169 -6.105 35.010 1.00 88.25 103 ASP A O 1
ATOM 828 N N . LEU A 1 104 ? -23.121 -6.053 37.047 1.00 87.69 104 LEU A N 1
ATOM 829 C CA . LEU A 1 104 ? -21.979 -6.630 37.774 1.00 87.69 104 LEU A CA 1
ATOM 830 C C . LEU A 1 104 ? -21.480 -7.944 37.156 1.00 87.69 104 LEU A C 1
ATOM 832 O O . LEU A 1 104 ? -20.276 -8.226 37.179 1.00 87.69 104 LEU A O 1
ATOM 836 N N . LYS A 1 105 ? -22.377 -8.713 36.530 1.00 87.62 105 LYS A N 1
ATOM 837 C CA . LYS A 1 105 ? -22.046 -9.947 35.810 1.00 87.62 105 LYS A CA 1
ATOM 838 C C . LYS A 1 105 ? -20.918 -9.770 34.792 1.00 87.62 105 LYS A C 1
ATOM 840 O O . LYS A 1 105 ? -20.113 -10.681 34.616 1.00 87.62 105 LYS A O 1
ATOM 845 N N . VAL A 1 106 ? -20.819 -8.602 34.153 1.00 89.44 106 VAL A N 1
ATOM 846 C CA . VAL A 1 106 ? -19.761 -8.282 33.180 1.00 89.44 106 VAL A CA 1
ATOM 847 C C . VAL A 1 106 ? -18.377 -8.335 33.834 1.00 89.44 106 VAL A C 1
ATOM 849 O O . VAL A 1 106 ? -17.453 -8.931 33.280 1.00 89.44 106 VAL A O 1
ATOM 852 N N . ILE A 1 107 ? -18.238 -7.782 35.044 1.00 90.81 107 ILE A N 1
ATOM 853 C CA . ILE A 1 107 ? -16.984 -7.828 35.812 1.00 90.81 107 ILE A CA 1
ATOM 854 C C . ILE A 1 107 ? -16.684 -9.261 36.254 1.00 90.81 107 ILE A C 1
ATOM 856 O O . ILE A 1 107 ? -15.548 -9.716 36.122 1.00 90.81 107 ILE A O 1
ATOM 860 N N . ILE A 1 108 ? -17.695 -9.997 36.727 1.00 89.06 108 ILE A N 1
ATOM 861 C CA . ILE A 1 108 ? -17.539 -11.397 37.155 1.00 89.06 108 ILE A CA 1
ATOM 862 C C . ILE A 1 108 ? -17.031 -12.259 35.988 1.00 89.06 108 ILE A C 1
ATOM 864 O O . ILE A 1 108 ? -16.080 -13.025 36.157 1.00 89.06 108 ILE A O 1
ATOM 868 N N . TYR A 1 109 ? -17.595 -12.099 34.786 1.00 89.69 109 TYR A N 1
ATOM 869 C CA . TYR A 1 109 ? -17.116 -12.795 33.591 1.00 89.69 109 TYR A CA 1
ATOM 870 C C . TYR A 1 109 ? -15.704 -12.377 33.180 1.00 89.69 109 TYR A C 1
ATOM 872 O O . TYR A 1 109 ? -14.913 -13.247 32.817 1.00 89.69 109 TYR A O 1
ATOM 880 N N . ALA A 1 110 ? -15.354 -11.091 33.270 1.00 90.62 110 ALA A N 1
ATOM 881 C CA . ALA A 1 110 ? -13.993 -10.633 32.993 1.00 90.62 110 ALA A CA 1
ATOM 882 C C . ALA A 1 110 ? -12.974 -11.291 33.942 1.00 90.62 110 ALA A C 1
ATOM 884 O O . ALA A 1 110 ? -11.954 -11.816 33.495 1.00 90.62 110 ALA A O 1
ATOM 885 N N . CYS A 1 111 ? -13.278 -11.342 35.242 1.00 89.75 111 CYS A N 1
ATOM 886 C CA . CYS A 1 111 ? -12.457 -12.025 36.245 1.00 89.75 111 CYS A CA 1
ATOM 887 C C . CYS A 1 111 ? -12.366 -13.541 35.993 1.00 89.75 111 CYS A C 1
ATOM 889 O O . CYS A 1 111 ? -11.288 -14.130 36.114 1.00 89.75 111 CYS A O 1
ATOM 891 N N . CYS A 1 112 ? -13.471 -14.175 35.589 1.00 89.00 112 CYS A N 1
ATOM 892 C CA . CYS A 1 112 ? -13.487 -15.581 35.186 1.00 89.00 112 CYS A CA 1
ATOM 893 C C . CYS A 1 112 ? -12.561 -15.826 33.982 1.00 89.00 112 CYS A C 1
ATOM 895 O O . CYS A 1 112 ? -11.727 -16.728 34.017 1.00 89.00 112 CYS A O 1
ATOM 897 N N . GLY A 1 113 ? -12.621 -14.970 32.958 1.00 89.12 113 GLY A N 1
ATOM 898 C CA . GLY A 1 113 ? -11.738 -15.049 31.794 1.00 89.12 113 GLY A CA 1
ATOM 899 C C . GLY A 1 113 ? -10.265 -14.903 32.151 1.00 89.12 113 GLY A C 1
ATOM 900 O O . GLY A 1 113 ? -9.457 -15.750 31.778 1.00 89.12 113 GLY A O 1
ATOM 901 N N . ILE A 1 114 ? -9.931 -13.889 32.953 1.00 89.50 114 ILE A N 1
ATOM 902 C CA . ILE A 1 114 ? -8.565 -13.656 33.437 1.00 89.50 114 ILE A CA 1
ATOM 903 C C . ILE A 1 114 ? -8.030 -14.877 34.197 1.00 89.50 114 ILE A C 1
ATOM 905 O O . ILE A 1 114 ? -6.902 -15.300 33.971 1.00 89.50 114 ILE A O 1
ATOM 909 N N . THR A 1 115 ? -8.824 -15.473 35.087 1.00 86.94 115 THR A N 1
ATOM 910 C CA . THR A 1 115 ? -8.375 -16.624 35.893 1.00 86.94 115 THR A CA 1
ATOM 911 C C . THR A 1 115 ? -8.251 -17.921 35.089 1.00 86.94 115 THR A C 1
ATOM 913 O O . THR A 1 115 ? -7.467 -18.806 35.451 1.00 86.94 115 THR A O 1
ATOM 916 N N . LYS A 1 116 ? -9.002 -18.054 33.991 1.00 85.94 116 LYS A N 1
ATOM 917 C CA . LYS A 1 116 ? -8.940 -19.216 33.094 1.00 85.94 116 LYS A CA 1
ATOM 918 C C . LYS A 1 116 ? -7.827 -19.122 32.058 1.00 85.94 116 LYS A C 1
ATOM 920 O O . LYS A 1 116 ? -7.353 -20.173 31.627 1.00 85.94 116 LYS A O 1
ATOM 925 N N . ASP A 1 117 ? -7.376 -17.922 31.714 1.00 87.19 117 ASP A N 1
ATOM 926 C CA . ASP A 1 117 ? -6.302 -17.725 30.746 1.00 87.19 117 ASP A CA 1
ATOM 927 C C . ASP A 1 117 ? -4.948 -18.272 31.269 1.00 87.19 117 ASP A C 1
ATOM 929 O O . ASP A 1 117 ? -4.468 -17.858 32.331 1.00 87.19 117 ASP A O 1
ATOM 933 N N . PRO A 1 118 ? -4.300 -19.219 30.559 1.00 85.88 118 PRO A N 1
ATOM 934 C CA . PRO A 1 118 ? -3.033 -19.806 30.998 1.00 85.88 118 PRO A CA 1
ATOM 935 C C . PRO A 1 118 ? -1.873 -18.807 31.106 1.00 85.88 118 PRO A C 1
ATOM 937 O O . PRO A 1 118 ? -0.968 -19.013 31.918 1.00 85.88 118 PRO A O 1
ATOM 940 N N . SER A 1 119 ? -1.881 -17.743 30.301 1.00 84.94 119 SER A N 1
ATOM 941 C CA . SER A 1 119 ? -0.840 -16.711 30.293 1.00 84.94 119 SER A CA 1
ATOM 942 C C . SER A 1 119 ? -1.021 -15.741 31.456 1.00 84.94 119 SER A C 1
ATOM 944 O O . SER A 1 119 ? -0.046 -15.408 32.129 1.00 84.94 119 SER A O 1
ATOM 946 N N . ALA A 1 120 ? -2.265 -15.369 31.762 1.00 84.44 120 ALA A N 1
ATOM 947 C CA . ALA A 1 120 ? -2.609 -14.503 32.885 1.00 84.44 120 ALA A CA 1
ATOM 948 C C . ALA A 1 120 ? -2.273 -15.117 34.255 1.00 84.44 120 ALA A C 1
ATOM 950 O O . ALA A 1 120 ? -1.998 -14.387 35.206 1.00 84.44 120 ALA A O 1
ATOM 951 N N . LYS A 1 121 ? -2.217 -16.453 34.366 1.00 80.69 121 LYS A N 1
ATOM 952 C CA . LYS A 1 121 ? -1.763 -17.144 35.591 1.00 80.69 121 LYS A CA 1
ATOM 953 C C . LYS A 1 121 ? -0.303 -16.850 35.945 1.00 80.69 121 LYS A C 1
ATOM 955 O O . LYS A 1 121 ? 0.085 -16.994 37.103 1.00 80.69 121 LYS A O 1
ATOM 960 N N . LYS A 1 122 ? 0.516 -16.440 34.972 1.00 82.88 122 LYS A N 1
ATOM 961 C CA . LYS A 1 122 ? 1.913 -16.047 35.192 1.00 82.88 122 LYS A CA 1
ATOM 962 C C . LYS A 1 122 ? 1.973 -14.569 35.579 1.00 82.88 122 LYS A C 1
ATOM 964 O O . LYS A 1 122 ? 2.387 -13.729 34.783 1.00 82.88 122 LYS A O 1
ATOM 969 N N . TYR A 1 123 ? 1.555 -14.260 36.806 1.00 80.19 123 TYR A N 1
ATOM 970 C CA . TYR A 1 123 ? 1.666 -12.912 37.363 1.00 80.19 123 TYR A CA 1
ATOM 971 C C . TYR A 1 123 ? 3.143 -12.515 37.478 1.00 80.19 123 TYR A C 1
ATOM 973 O O . TYR A 1 123 ? 3.893 -13.124 38.243 1.00 80.19 123 TYR A O 1
ATOM 981 N N . THR A 1 124 ? 3.575 -11.488 36.745 1.00 80.44 124 THR A N 1
ATOM 982 C CA . THR A 1 124 ? 4.932 -10.935 36.861 1.00 80.44 124 THR A CA 1
ATOM 983 C C . THR A 1 124 ? 4.885 -9.421 37.011 1.00 80.44 124 THR A C 1
ATOM 985 O O . THR A 1 124 ? 3.861 -8.793 36.765 1.00 80.44 124 THR A O 1
ATOM 988 N N . LEU A 1 125 ? 5.998 -8.792 37.397 1.00 73.88 125 LEU A N 1
ATOM 989 C CA . LEU A 1 125 ? 6.061 -7.329 37.459 1.00 73.88 125 LEU A CA 1
ATOM 990 C C . LEU A 1 125 ? 5.901 -6.683 36.067 1.00 73.88 125 LEU A C 1
ATOM 992 O O . LEU A 1 125 ? 5.309 -5.611 35.961 1.00 73.88 125 LEU A O 1
ATOM 996 N N . PHE A 1 126 ? 6.387 -7.345 35.011 1.00 75.44 126 PHE A N 1
ATOM 997 C CA . PHE A 1 126 ? 6.447 -6.812 33.643 1.00 75.44 126 PHE A CA 1
ATOM 998 C C . PHE A 1 126 ? 5.259 -7.217 32.757 1.00 75.44 126 PHE A C 1
ATOM 1000 O O . PHE A 1 126 ? 5.002 -6.569 31.747 1.00 75.44 126 PHE A O 1
ATOM 1007 N N . SER A 1 127 ? 4.519 -8.264 33.124 1.00 75.19 127 SER A N 1
ATOM 1008 C CA . SER A 1 127 ? 3.362 -8.767 32.380 1.00 75.19 127 SER A CA 1
ATOM 1009 C C . SER A 1 127 ? 2.290 -9.301 33.328 1.00 75.19 127 SER A C 1
ATOM 1011 O O . SER A 1 127 ? 2.605 -9.872 34.371 1.00 75.19 127 SER A O 1
ATOM 1013 N N . HIS A 1 128 ? 1.018 -9.113 32.963 1.00 80.75 128 HIS A N 1
ATOM 1014 C CA . HIS A 1 128 ? -0.133 -9.619 33.726 1.00 80.75 128 HIS A CA 1
ATOM 1015 C C . HIS A 1 128 ? -0.120 -9.209 35.214 1.00 80.75 128 HIS A C 1
ATOM 1017 O O . HIS A 1 128 ? -0.458 -9.991 36.096 1.00 80.75 128 HIS A O 1
ATOM 1023 N N . ASN A 1 129 ? 0.302 -7.973 35.498 1.00 85.12 129 ASN A N 1
ATOM 1024 C CA . ASN A 1 129 ? 0.281 -7.387 36.839 1.00 85.12 129 ASN A CA 1
ATOM 1025 C C . ASN A 1 129 ? -1.078 -6.726 37.159 1.00 85.12 129 ASN A C 1
ATOM 1027 O O . ASN A 1 129 ? -1.978 -6.640 36.319 1.00 85.12 129 ASN A O 1
ATOM 1031 N N . CYS A 1 130 ? -1.223 -6.177 38.370 1.00 86.69 130 CYS A N 1
ATOM 1032 C CA . CYS A 1 130 ? -2.436 -5.451 38.767 1.00 86.69 130 CYS A CA 1
ATOM 1033 C C . CYS A 1 130 ? -2.777 -4.245 37.861 1.00 86.69 130 CYS A C 1
ATOM 1035 O O . CYS A 1 130 ? -3.953 -3.910 37.709 1.00 86.69 130 CYS A O 1
ATOM 1037 N N . PHE A 1 131 ? -1.790 -3.612 37.207 1.00 86.44 131 PHE A N 1
ATOM 1038 C CA . PHE A 1 131 ? -2.051 -2.592 36.187 1.00 86.44 131 PHE A CA 1
ATOM 1039 C C . PHE A 1 131 ? -2.768 -3.205 34.987 1.00 86.44 131 PHE A C 1
ATOM 1041 O O . PHE A 1 131 ? -3.857 -2.746 34.650 1.00 86.44 131 PHE A O 1
ATOM 1048 N N . PHE A 1 132 ? -2.211 -4.266 34.409 1.00 88.50 132 PHE A N 1
ATOM 1049 C CA . PHE A 1 132 ? -2.794 -4.957 33.262 1.00 88.50 132 PHE A CA 1
ATOM 1050 C C . PHE A 1 132 ? -4.229 -5.432 33.541 1.00 88.50 132 PHE A C 1
ATOM 1052 O O . PHE A 1 132 ? -5.135 -5.135 32.763 1.00 88.50 132 PHE A O 1
ATOM 1059 N N . PHE A 1 133 ? -4.473 -6.095 34.676 1.00 90.44 133 PHE A N 1
ATOM 1060 C CA . PHE A 1 133 ? -5.812 -6.606 34.997 1.00 90.44 133 PHE A CA 1
ATOM 1061 C C . PHE A 1 133 ? -6.833 -5.504 35.275 1.00 90.44 133 PHE A C 1
ATOM 1063 O O . PHE A 1 133 ? -7.955 -5.580 34.778 1.00 90.44 133 PHE A O 1
ATOM 1070 N N . SER A 1 134 ? -6.446 -4.449 36.001 1.00 90.94 134 SER A N 1
ATOM 1071 C CA . SER A 1 134 ? -7.347 -3.313 36.244 1.00 90.94 134 SER A CA 1
ATOM 1072 C C . SER A 1 134 ? -7.759 -2.610 34.948 1.00 90.94 134 SER A C 1
ATOM 1074 O O . SER A 1 134 ? -8.928 -2.269 34.783 1.00 90.94 134 SER A O 1
ATOM 1076 N N . TRP A 1 135 ? -6.830 -2.457 33.999 1.00 90.44 135 TRP A N 1
ATOM 1077 C CA . TRP A 1 135 ? -7.130 -1.932 32.668 1.00 90.44 135 TRP A CA 1
ATOM 1078 C C . TRP A 1 135 ? -7.977 -2.888 31.838 1.00 90.44 135 TRP A C 1
ATOM 1080 O O . TRP A 1 135 ? -8.891 -2.438 31.161 1.00 90.44 135 TRP A O 1
ATOM 1090 N N . THR A 1 136 ? -7.722 -4.193 31.918 1.00 90.88 136 THR A N 1
ATOM 1091 C CA . THR A 1 136 ? -8.515 -5.200 31.201 1.00 90.88 136 THR A CA 1
ATOM 1092 C C . THR A 1 136 ? -9.982 -5.135 31.623 1.00 90.88 136 THR A C 1
ATOM 1094 O O . THR A 1 136 ? -10.859 -5.000 30.775 1.00 90.88 136 THR A O 1
ATOM 1097 N N . ILE A 1 137 ? -10.254 -5.140 32.932 1.00 92.06 137 ILE A N 1
ATOM 1098 C CA . ILE A 1 137 ? -11.620 -5.039 33.466 1.00 92.06 137 ILE A CA 1
ATOM 1099 C C . ILE A 1 137 ? -12.255 -3.697 33.085 1.00 92.06 137 ILE A C 1
ATOM 1101 O O . ILE A 1 137 ? -13.391 -3.676 32.616 1.00 92.06 137 ILE A O 1
ATOM 1105 N N . LEU A 1 138 ? -11.517 -2.587 33.215 1.00 90.69 138 LEU A N 1
ATOM 1106 C CA . LEU A 1 138 ? -11.992 -1.265 32.799 1.00 90.69 138 LEU A CA 1
ATOM 1107 C C . LEU A 1 138 ? -12.391 -1.241 31.318 1.00 90.69 138 LEU A C 1
ATOM 1109 O O . LEU A 1 138 ? -13.452 -0.720 30.995 1.00 90.69 138 LEU A O 1
ATOM 1113 N N . MET A 1 139 ? -11.568 -1.798 30.426 1.00 88.19 139 MET A N 1
ATOM 1114 C CA . MET A 1 139 ? -11.846 -1.825 28.987 1.00 88.19 139 MET A CA 1
ATOM 1115 C C . MET A 1 139 ? -13.055 -2.702 28.654 1.00 88.19 139 MET A C 1
ATOM 1117 O O . MET A 1 139 ? -13.879 -2.296 27.840 1.00 88.19 139 MET A O 1
ATOM 1121 N N . VAL A 1 140 ? -13.205 -3.864 29.302 1.00 88.50 140 VAL A N 1
ATOM 1122 C CA . VAL A 1 140 ? -14.378 -4.738 29.117 1.00 88.50 140 VAL A CA 1
ATOM 1123 C C . VAL A 1 140 ? -15.663 -4.027 29.550 1.00 88.50 140 VAL A C 1
ATOM 1125 O O . VAL A 1 140 ? -16.637 -4.008 28.800 1.00 88.50 140 VAL A O 1
ATOM 1128 N N . VAL A 1 141 ? -15.658 -3.393 30.726 1.00 89.00 141 VAL A N 1
ATOM 1129 C CA . VAL A 1 141 ? -16.823 -2.662 31.246 1.00 89.00 141 VAL A CA 1
ATOM 1130 C C . VAL A 1 141 ? -17.134 -1.428 30.401 1.00 89.00 141 VAL A C 1
ATOM 1132 O O . VAL A 1 141 ? -18.281 -1.231 30.013 1.00 89.00 141 VAL A O 1
ATOM 1135 N N . ALA A 1 142 ? -16.123 -0.625 30.060 1.00 86.62 142 ALA A N 1
ATOM 1136 C CA . ALA A 1 142 ? -16.299 0.546 29.205 1.00 86.62 142 ALA A CA 1
ATOM 1137 C C . ALA A 1 142 ? -16.852 0.162 27.830 1.00 86.62 142 ALA A C 1
ATOM 1139 O O . ALA A 1 142 ? -17.709 0.863 27.306 1.00 86.62 142 ALA A O 1
ATOM 1140 N N . ARG A 1 143 ? -16.412 -0.968 27.263 1.00 78.88 143 ARG A N 1
ATOM 1141 C CA . ARG A 1 143 ? -16.929 -1.464 25.986 1.00 78.88 143 ARG A CA 1
ATOM 1142 C C . ARG A 1 143 ? -18.376 -1.939 26.074 1.00 78.88 143 ARG A C 1
ATOM 1144 O O . ARG A 1 143 ? -19.101 -1.767 25.103 1.00 78.88 143 ARG A O 1
ATOM 1151 N N . ASN A 1 144 ? -18.771 -2.550 27.190 1.00 82.81 144 ASN A N 1
ATOM 1152 C CA . ASN A 1 144 ? -20.154 -2.969 27.410 1.00 82.81 144 ASN A CA 1
ATOM 1153 C C . ASN A 1 144 ? -21.091 -1.766 27.601 1.00 82.81 144 ASN A C 1
ATOM 1155 O O . ASN A 1 144 ? -22.216 -1.801 27.125 1.00 82.81 144 ASN A O 1
ATOM 1159 N N . TYR A 1 145 ? -20.604 -0.710 28.257 1.00 82.81 145 TYR A N 1
ATOM 1160 C CA . TYR A 1 145 ? -21.367 0.513 28.497 1.00 82.81 145 TYR A CA 1
ATOM 1161 C C . TYR A 1 145 ? -21.483 1.418 27.274 1.00 82.81 145 TYR A C 1
ATOM 1163 O O . TYR A 1 145 ? -22.533 1.987 27.011 1.00 82.81 145 TYR A O 1
ATOM 1171 N N . LEU A 1 146 ? -20.381 1.607 26.549 1.00 71.94 146 LEU A N 1
ATOM 1172 C CA . LEU A 1 146 ? -20.336 2.536 25.431 1.00 71.94 146 LEU A CA 1
ATOM 1173 C C . LEU A 1 146 ? -20.812 1.805 24.167 1.00 71.94 146 LEU A C 1
ATOM 1175 O O . LEU A 1 146 ? -20.066 0.951 23.657 1.00 71.94 146 LEU A O 1
ATOM 1179 N N . PRO A 1 147 ? -22.011 2.125 23.630 1.00 60.78 147 PRO A N 1
ATOM 1180 C CA . PRO A 1 147 ? -22.433 1.588 22.346 1.00 60.78 147 PRO A CA 1
ATOM 1181 C C . PRO A 1 147 ? -21.377 1.915 21.291 1.00 60.78 147 PRO A C 1
ATOM 1183 O O . PRO A 1 147 ? -20.697 2.945 21.344 1.00 60.78 147 PRO A O 1
ATOM 1186 N N . TYR A 1 148 ? -21.195 0.996 20.342 1.00 59.38 148 TYR A N 1
ATOM 1187 C CA . TYR A 1 148 ? -20.245 1.208 19.260 1.00 59.38 148 TYR A CA 1
ATOM 1188 C C . TYR A 1 148 ? -20.724 2.366 18.382 1.00 59.38 148 TYR A C 1
ATOM 1190 O O . TYR A 1 148 ? -21.581 2.191 17.522 1.00 59.38 148 TYR A O 1
ATOM 1198 N N . HIS A 1 149 ? -20.159 3.551 18.583 1.00 58.78 149 HIS A N 1
ATOM 1199 C CA . HIS A 1 149 ? -20.286 4.620 17.610 1.00 58.78 149 HIS A CA 1
ATOM 1200 C C . HIS A 1 149 ? -19.211 4.421 16.548 1.00 58.78 149 HIS A C 1
ATOM 1202 O O . HIS A 1 149 ? -18.020 4.597 16.819 1.00 58.78 149 HIS A O 1
ATOM 1208 N N . VAL A 1 150 ? -19.644 4.051 15.335 1.00 62.06 150 VAL A N 1
ATOM 1209 C CA . VAL A 1 150 ? -18.814 4.194 14.133 1.00 62.06 150 VAL A CA 1
ATOM 1210 C C . VAL A 1 150 ? -18.267 5.625 14.167 1.00 62.06 150 VAL A C 1
ATOM 1212 O O . VAL A 1 150 ? -19.065 6.560 14.304 1.00 62.06 150 VAL A O 1
ATOM 1215 N N . PRO A 1 151 ? -16.938 5.828 14.126 1.00 63.66 151 PRO A N 1
ATOM 1216 C CA . PRO A 1 151 ? -16.389 7.169 14.166 1.00 63.66 151 PRO A CA 1
ATOM 1217 C C . PRO A 1 151 ? -16.990 7.987 13.029 1.00 63.66 151 PRO A C 1
ATOM 1219 O O . PRO A 1 151 ? -17.213 7.473 11.931 1.00 63.66 151 PRO A O 1
ATOM 1222 N N . VAL A 1 152 ? -17.246 9.264 13.294 1.00 67.69 152 VAL A N 1
ATOM 1223 C CA . VAL A 1 152 ? -17.712 10.193 12.263 1.00 67.69 152 VAL A CA 1
ATOM 1224 C C . VAL A 1 152 ? -16.724 10.146 11.088 1.00 67.69 152 VAL A C 1
ATOM 1226 O O . VAL A 1 152 ? -15.516 10.031 11.301 1.00 67.69 152 VAL A O 1
ATOM 1229 N N . ALA A 1 153 ? -17.226 10.179 9.852 1.00 69.50 153 ALA A N 1
ATOM 1230 C CA . ALA A 1 153 ? -16.382 10.029 8.668 1.00 69.50 153 ALA A CA 1
ATOM 1231 C C . ALA A 1 153 ? -15.387 11.193 8.525 1.00 69.50 153 ALA A C 1
ATOM 1233 O O . ALA A 1 153 ? -14.213 10.963 8.244 1.00 69.50 153 ALA A O 1
ATOM 1234 N N . GLU A 1 154 ? -15.819 12.422 8.831 1.00 78.56 154 GLU A N 1
ATOM 1235 C CA . GLU A 1 154 ? -15.026 13.649 8.669 1.00 78.56 154 GLU A CA 1
ATOM 1236 C C . GLU A 1 154 ? -13.617 13.579 9.293 1.00 78.56 154 GLU A C 1
ATOM 1238 O O . GLU A 1 154 ? -12.632 13.799 8.583 1.00 78.56 154 GLU A O 1
ATOM 1243 N N . PRO A 1 155 ? -13.446 13.247 10.594 1.00 78.12 155 PRO A N 1
ATOM 1244 C CA . PRO A 1 155 ? -12.120 13.219 11.208 1.00 78.12 155 PRO A CA 1
ATOM 1245 C C . PRO A 1 155 ? -11.237 12.084 10.681 1.00 78.12 155 PRO A C 1
ATOM 1247 O O . PRO A 1 155 ? -10.012 12.218 10.683 1.00 78.12 155 PRO A O 1
ATOM 1250 N N . LEU A 1 156 ? -11.833 10.969 10.244 1.00 72.12 156 LEU A N 1
ATOM 1251 C CA . LEU A 1 156 ? -11.098 9.849 9.655 1.00 72.12 156 LEU A CA 1
ATOM 1252 C C . LEU A 1 156 ? -10.624 10.177 8.242 1.00 72.12 156 LEU A C 1
ATOM 1254 O O . LEU A 1 156 ? -9.453 9.965 7.941 1.00 72.12 156 LEU A O 1
ATOM 1258 N N . LEU A 1 157 ? -11.494 10.755 7.414 1.00 78.25 157 LEU A N 1
ATOM 1259 C CA . LEU A 1 157 ? -11.152 11.222 6.072 1.00 78.25 157 LEU A CA 1
ATOM 1260 C C . LEU A 1 157 ? -10.096 12.325 6.127 1.00 78.25 157 LEU A C 1
ATOM 1262 O O . LEU A 1 157 ? -9.146 12.298 5.350 1.00 78.25 157 LEU A O 1
ATOM 1266 N N . LYS A 1 158 ? -10.197 13.249 7.091 1.00 83.94 158 LYS A N 1
ATOM 1267 C CA . LYS A 1 158 ? -9.162 14.261 7.322 1.00 83.94 158 LYS A CA 1
ATOM 1268 C C . LYS A 1 158 ? -7.812 13.625 7.659 1.00 83.94 158 LYS A C 1
ATOM 1270 O O . LYS A 1 158 ? -6.818 13.958 7.031 1.00 83.94 158 LYS A O 1
ATOM 1275 N N . ARG A 1 159 ? -7.774 12.661 8.588 1.00 81.31 159 ARG A N 1
ATOM 1276 C CA . ARG A 1 159 ? -6.534 11.934 8.914 1.00 81.31 159 ARG A CA 1
ATOM 1277 C C . ARG A 1 159 ? -5.989 11.144 7.727 1.00 81.31 159 ARG A C 1
ATOM 1279 O O . ARG A 1 159 ? -4.780 11.115 7.541 1.00 81.31 159 ARG A O 1
ATOM 1286 N N . ALA A 1 160 ? -6.857 10.511 6.940 1.00 77.25 160 ALA A N 1
ATOM 1287 C CA . ALA A 1 160 ? -6.453 9.800 5.734 1.00 77.25 160 ALA A CA 1
ATOM 1288 C C . ALA A 1 160 ? -5.797 10.762 4.733 1.00 77.25 160 ALA A C 1
ATOM 1290 O O . ALA A 1 160 ? -4.694 10.479 4.276 1.00 77.25 160 ALA A O 1
ATOM 1291 N N . LYS A 1 161 ? -6.411 11.928 4.483 1.00 82.94 161 LYS A N 1
ATOM 1292 C CA . LYS A 1 161 ? -5.839 13.009 3.663 1.00 82.94 161 LYS A CA 1
ATOM 1293 C C . LYS A 1 161 ? -4.488 13.484 4.191 1.00 82.94 161 LYS A C 1
ATOM 1295 O O . LYS A 1 161 ? -3.532 13.541 3.428 1.00 82.94 161 LYS A O 1
ATOM 1300 N N . ASP A 1 162 ? -4.379 13.737 5.494 1.00 86.38 162 ASP A N 1
ATOM 1301 C CA . ASP A 1 162 ? -3.127 14.177 6.125 1.00 86.38 162 ASP A CA 1
ATOM 1302 C C . ASP A 1 162 ? -1.996 13.133 5.980 1.00 86.38 162 ASP A C 1
ATOM 1304 O O . ASP A 1 162 ? -0.816 13.482 5.999 1.00 86.38 162 ASP A O 1
ATOM 1308 N N . MET A 1 163 ? -2.336 11.848 5.808 1.00 83.69 163 MET A N 1
ATOM 1309 C CA . MET A 1 163 ? -1.376 10.762 5.578 1.00 83.69 163 MET A CA 1
ATOM 1310 C C . MET A 1 163 ? -0.978 10.574 4.107 1.00 83.69 163 MET A C 1
ATOM 1312 O O . MET A 1 163 ? 0.064 9.965 3.845 1.00 83.69 163 MET A O 1
ATOM 1316 N N . LEU A 1 164 ? -1.767 11.077 3.150 1.00 81.81 164 LEU A N 1
ATOM 1317 C CA . LEU A 1 164 ? -1.516 10.875 1.719 1.00 81.81 164 LEU A CA 1
ATOM 1318 C C . LEU A 1 164 ? -0.137 11.3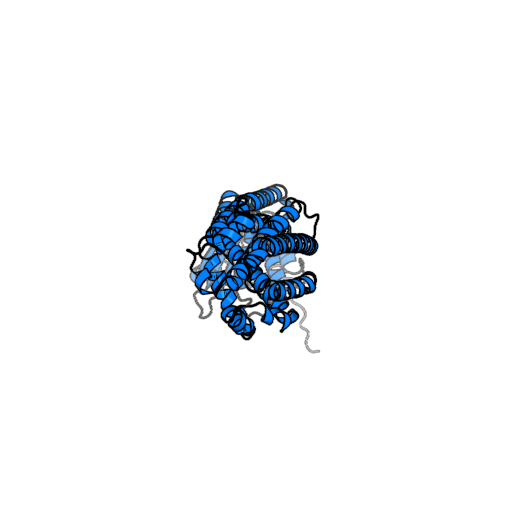65 1.259 1.00 81.81 164 LEU A C 1
ATOM 1320 O O . LEU A 1 164 ? 0.503 10.605 0.537 1.00 81.81 164 LEU A O 1
ATOM 1324 N N . PRO A 1 165 ? 0.390 12.530 1.694 1.00 83.50 165 PRO A N 1
ATOM 1325 C CA . PRO A 1 165 ? 1.723 12.975 1.279 1.00 83.50 165 PRO A CA 1
ATOM 1326 C C . PRO A 1 165 ? 2.847 12.012 1.693 1.00 83.50 165 PRO A C 1
ATOM 1328 O O . PRO A 1 165 ? 3.822 11.819 0.965 1.00 83.50 165 PRO A O 1
ATOM 1331 N N . GLY A 1 166 ? 2.723 11.387 2.868 1.00 84.12 166 GLY A N 1
ATOM 1332 C CA . GLY A 1 166 ? 3.687 10.386 3.327 1.00 84.12 166 GLY A CA 1
ATOM 1333 C C . GLY A 1 166 ? 3.601 9.104 2.500 1.00 84.12 166 GLY A C 1
ATOM 1334 O O . GLY A 1 166 ? 4.621 8.573 2.066 1.00 84.12 166 GLY A O 1
ATOM 1335 N N . LEU A 1 167 ? 2.375 8.645 2.234 1.00 80.88 167 LEU A N 1
ATOM 1336 C CA . LEU A 1 167 ? 2.125 7.465 1.409 1.00 80.88 167 LEU A CA 1
ATOM 1337 C C . LEU A 1 167 ? 2.585 7.669 -0.041 1.00 80.88 167 LEU A C 1
ATOM 1339 O O . LEU A 1 167 ? 3.213 6.780 -0.606 1.00 80.88 167 LEU A O 1
ATOM 1343 N N . SER A 1 168 ? 2.318 8.834 -0.633 1.00 81.31 168 SER A N 1
ATOM 1344 C CA . SER A 1 168 ? 2.726 9.153 -2.001 1.00 81.31 168 SER A CA 1
ATOM 1345 C C . SER A 1 168 ? 4.241 9.199 -2.137 1.00 81.31 168 SER A C 1
ATOM 1347 O O . SER A 1 168 ? 4.773 8.645 -3.092 1.00 81.31 168 SER A O 1
ATOM 1349 N N . THR A 1 169 ? 4.939 9.799 -1.168 1.00 83.31 169 THR A N 1
ATOM 1350 C CA . THR A 1 169 ? 6.408 9.835 -1.146 1.00 83.31 169 THR A CA 1
ATOM 1351 C C . THR A 1 169 ? 6.976 8.420 -1.120 1.00 83.31 169 THR A C 1
ATOM 1353 O O . THR A 1 169 ? 7.839 8.092 -1.930 1.00 83.31 169 THR A O 1
ATOM 1356 N N . TYR A 1 170 ? 6.447 7.567 -0.237 1.00 84.38 170 TYR A N 1
ATOM 1357 C CA . TYR A 1 170 ? 6.856 6.167 -0.147 1.00 84.38 170 TYR A CA 1
ATOM 1358 C C . TYR A 1 170 ? 6.621 5.418 -1.466 1.00 84.38 170 TYR A C 1
ATOM 1360 O O . TYR A 1 170 ? 7.537 4.798 -1.998 1.00 84.38 170 TYR A O 1
ATOM 1368 N N . ILE A 1 171 ? 5.414 5.531 -2.031 1.00 78.12 171 ILE A N 1
ATOM 1369 C CA . ILE A 1 171 ? 5.054 4.907 -3.308 1.00 78.12 171 ILE A CA 1
ATOM 1370 C C . ILE A 1 171 ? 6.010 5.360 -4.418 1.00 78.12 171 ILE A C 1
ATOM 1372 O O . ILE A 1 171 ? 6.579 4.522 -5.110 1.00 78.12 171 ILE A O 1
ATOM 1376 N N . VAL A 1 172 ? 6.239 6.667 -4.563 1.00 79.12 172 VAL A N 1
ATOM 1377 C CA . VAL A 1 172 ? 7.138 7.230 -5.582 1.00 79.12 172 VAL A CA 1
ATOM 1378 C C . VAL A 1 172 ? 8.557 6.683 -5.447 1.00 79.12 172 VAL A C 1
ATOM 1380 O O . VAL A 1 172 ? 9.176 6.341 -6.454 1.00 79.12 172 VAL A O 1
ATOM 1383 N N . GLU A 1 173 ? 9.084 6.585 -4.226 1.00 81.44 173 GLU A N 1
ATOM 1384 C CA . GLU A 1 173 ? 10.428 6.053 -3.990 1.00 81.44 173 GLU A CA 1
ATOM 1385 C C . GLU A 1 173 ? 10.546 4.578 -4.378 1.00 81.44 173 GLU A C 1
ATOM 1387 O O . GLU A 1 173 ? 11.508 4.211 -5.057 1.00 81.44 173 GLU A O 1
ATOM 1392 N N . GLU A 1 174 ? 9.559 3.755 -4.023 1.00 81.88 174 GLU A N 1
ATOM 1393 C CA . GLU A 1 174 ? 9.526 2.339 -4.402 1.00 81.88 174 GLU A CA 1
ATOM 1394 C C . GLU A 1 174 ? 9.423 2.162 -5.920 1.00 81.88 174 GLU A C 1
ATOM 1396 O O . GLU A 1 174 ? 10.181 1.392 -6.509 1.00 81.88 174 GLU A O 1
ATOM 1401 N N . ILE A 1 175 ? 8.558 2.932 -6.586 1.00 75.88 175 ILE A N 1
ATOM 1402 C CA . ILE A 1 175 ? 8.420 2.915 -8.050 1.00 75.88 175 ILE A CA 1
ATOM 1403 C C . ILE A 1 175 ? 9.747 3.251 -8.720 1.00 75.88 175 ILE A C 1
ATOM 1405 O O . ILE A 1 175 ? 10.207 2.536 -9.608 1.00 75.88 175 ILE A O 1
ATOM 1409 N N . VAL A 1 176 ? 10.377 4.344 -8.285 1.00 75.25 176 VAL A N 1
ATOM 1410 C CA . VAL A 1 176 ? 11.677 4.771 -8.799 1.00 75.25 176 VAL A CA 1
ATOM 1411 C C . VAL A 1 176 ? 12.707 3.663 -8.615 1.00 75.25 176 VAL A C 1
ATOM 1413 O O . VAL A 1 176 ? 13.452 3.364 -9.544 1.00 75.25 176 VAL A O 1
ATOM 1416 N N . MET A 1 177 ? 12.754 3.040 -7.440 1.00 78.88 177 MET A N 1
ATOM 1417 C CA . MET A 1 177 ? 13.687 1.953 -7.159 1.00 78.88 177 MET A CA 1
ATOM 1418 C C . MET A 1 177 ? 13.449 0.729 -8.045 1.00 78.88 177 MET A C 1
ATOM 1420 O O . MET A 1 177 ? 14.419 0.183 -8.570 1.00 78.88 177 MET A O 1
ATOM 1424 N N . LEU A 1 178 ? 12.192 0.337 -8.256 1.00 78.12 178 LEU A N 1
ATOM 1425 C CA . LEU A 1 178 ? 11.824 -0.790 -9.113 1.00 78.12 178 LEU A CA 1
ATOM 1426 C C . LEU A 1 178 ? 12.182 -0.530 -10.577 1.00 78.12 178 LEU A C 1
ATOM 1428 O O . LEU A 1 178 ? 12.847 -1.355 -11.194 1.00 78.12 178 LEU A O 1
ATOM 1432 N N . LEU A 1 179 ? 11.821 0.636 -11.117 1.00 73.69 179 LEU A N 1
ATOM 1433 C CA . LEU A 1 179 ? 12.146 1.008 -12.497 1.00 73.69 179 LEU A CA 1
ATOM 1434 C C . LEU A 1 179 ? 13.654 1.085 -12.724 1.00 73.69 179 LEU A C 1
ATOM 1436 O O . LEU A 1 179 ? 14.157 0.608 -13.738 1.00 73.69 179 LEU A O 1
ATOM 1440 N N . LEU A 1 180 ? 14.388 1.655 -11.764 1.00 73.62 180 LEU A N 1
ATOM 1441 C CA . LEU A 1 180 ? 15.847 1.661 -11.795 1.00 73.62 180 LEU A CA 1
ATOM 1442 C C . LEU A 1 180 ? 16.405 0.239 -11.805 1.00 73.62 180 LEU A C 1
ATOM 1444 O O . LEU A 1 180 ? 17.319 -0.026 -12.578 1.00 73.62 180 LEU A O 1
ATOM 1448 N N . GLY A 1 181 ? 15.866 -0.650 -10.967 1.00 78.56 181 GLY A N 1
ATOM 1449 C CA . GLY A 1 181 ? 16.238 -2.063 -10.935 1.00 78.56 181 GLY A CA 1
ATOM 1450 C C . GLY A 1 181 ? 16.039 -2.723 -12.296 1.00 78.56 181 GLY A C 1
ATOM 1451 O O . GLY A 1 181 ? 17.002 -3.217 -12.869 1.00 78.56 181 GLY A O 1
ATOM 1452 N N . ILE A 1 182 ? 14.836 -2.605 -12.864 1.00 76.81 182 ILE A N 1
ATOM 1453 C CA . ILE A 1 182 ? 14.484 -3.158 -14.178 1.00 76.81 182 ILE A CA 1
ATOM 1454 C C . ILE A 1 182 ? 15.441 -2.659 -15.263 1.00 76.81 182 ILE A C 1
ATOM 1456 O O . ILE A 1 182 ? 16.002 -3.465 -16.003 1.00 76.81 182 ILE A O 1
ATOM 1460 N N . VAL A 1 183 ? 15.673 -1.345 -15.357 1.00 72.94 183 VAL A N 1
ATOM 1461 C CA . VAL A 1 183 ? 16.578 -0.777 -16.368 1.00 72.94 183 VAL A CA 1
ATOM 1462 C C . VAL A 1 183 ? 18.000 -1.296 -16.171 1.00 72.94 183 VAL A C 1
ATOM 1464 O O . VAL A 1 183 ? 18.649 -1.706 -17.130 1.00 72.94 183 VAL A O 1
ATOM 1467 N N . ILE A 1 184 ? 18.498 -1.304 -14.935 1.00 73.75 184 ILE A N 1
ATOM 1468 C CA . ILE A 1 184 ? 19.855 -1.759 -14.629 1.00 73.75 184 ILE A CA 1
ATOM 1469 C C . ILE A 1 184 ? 20.027 -3.246 -14.959 1.00 73.75 184 ILE A C 1
ATOM 1471 O O . ILE A 1 184 ? 21.043 -3.615 -15.555 1.00 73.75 184 ILE A O 1
ATOM 1475 N N . ASP A 1 185 ? 19.056 -4.081 -14.603 1.00 80.00 185 ASP A N 1
ATOM 1476 C CA . ASP A 1 185 ? 19.080 -5.518 -14.861 1.00 80.00 185 ASP A CA 1
ATOM 1477 C C . ASP A 1 185 ? 19.002 -5.795 -16.359 1.00 80.00 185 ASP A C 1
ATOM 1479 O O . ASP A 1 185 ? 19.851 -6.515 -16.882 1.00 80.00 185 ASP A O 1
ATOM 1483 N N . THR A 1 186 ? 18.096 -5.123 -17.072 1.00 75.19 186 THR A N 1
ATOM 1484 C CA . THR A 1 186 ? 17.963 -5.222 -18.533 1.00 75.19 186 THR A CA 1
ATOM 1485 C C . THR A 1 186 ? 19.284 -4.890 -19.219 1.00 75.19 186 THR A C 1
ATOM 1487 O O . THR A 1 186 ? 19.824 -5.699 -19.973 1.00 75.19 186 THR A O 1
ATOM 1490 N N . VAL A 1 187 ? 19.887 -3.737 -18.908 1.00 72.44 187 VAL A N 1
ATOM 1491 C CA . VAL A 1 187 ? 21.155 -3.350 -19.543 1.00 72.44 187 VAL A CA 1
ATOM 1492 C C . VAL A 1 187 ? 22.299 -4.290 -19.125 1.00 72.44 187 VAL A C 1
ATOM 1494 O O . VAL A 1 187 ? 23.178 -4.591 -19.933 1.00 72.44 187 VAL A O 1
ATOM 1497 N N . THR A 1 188 ? 22.285 -4.816 -17.897 1.00 76.19 188 THR A N 1
ATOM 1498 C CA . THR A 1 188 ? 23.257 -5.826 -17.447 1.00 76.19 188 THR A CA 1
ATOM 1499 C C . THR A 1 188 ? 23.119 -7.134 -18.233 1.00 76.19 188 THR A C 1
ATOM 1501 O O . THR A 1 188 ? 24.135 -7.708 -18.633 1.00 76.19 188 THR A O 1
ATOM 1504 N N . MET A 1 189 ? 21.892 -7.595 -18.492 1.00 78.62 189 MET A N 1
ATOM 1505 C CA . MET A 1 189 ? 21.625 -8.780 -19.310 1.00 78.62 189 MET A CA 1
ATOM 1506 C C . MET A 1 189 ? 22.092 -8.580 -20.748 1.00 78.62 189 MET A C 1
ATOM 1508 O O . MET A 1 189 ? 22.869 -9.402 -21.238 1.00 78.62 189 MET A O 1
ATOM 1512 N N . PHE A 1 190 ? 21.722 -7.454 -21.373 1.00 75.25 190 PHE A N 1
ATOM 1513 C CA . PHE A 1 190 ? 22.203 -7.087 -22.707 1.00 75.25 190 PHE A CA 1
ATOM 1514 C C . PHE A 1 190 ? 23.729 -7.108 -22.757 1.00 75.25 190 PHE A C 1
ATOM 1516 O O . PHE A 1 190 ? 24.315 -7.726 -23.638 1.00 75.25 190 PHE A O 1
ATOM 1523 N N . ARG A 1 191 ? 24.400 -6.499 -21.776 1.00 75.94 191 ARG A N 1
ATOM 1524 C CA . ARG A 1 191 ? 25.864 -6.471 -21.718 1.00 75.94 191 ARG A CA 1
ATOM 1525 C C . ARG A 1 191 ? 26.477 -7.868 -21.629 1.00 75.94 191 ARG A C 1
ATOM 1527 O O . ARG A 1 191 ? 27.448 -8.150 -22.325 1.00 75.94 191 ARG A O 1
ATOM 1534 N N . ASN A 1 192 ? 25.935 -8.724 -20.765 1.00 79.06 192 ASN A N 1
ATOM 1535 C CA . ASN A 1 192 ? 26.470 -10.066 -20.542 1.00 79.06 192 ASN A CA 1
ATOM 1536 C C . ASN A 1 192 ? 26.257 -10.983 -21.754 1.00 79.06 192 ASN A C 1
ATOM 1538 O O . ASN A 1 192 ? 27.141 -11.777 -22.061 1.00 79.06 192 ASN A O 1
ATOM 1542 N N . LYS A 1 193 ? 25.116 -10.867 -22.444 1.00 80.19 193 LYS A N 1
ATOM 1543 C CA . LYS A 1 193 ? 24.802 -11.684 -23.626 1.00 80.19 193 LYS A CA 1
ATOM 1544 C C . LYS A 1 193 ? 25.504 -11.200 -24.886 1.00 80.19 193 LYS A C 1
ATOM 1546 O O . LYS A 1 193 ? 25.980 -12.016 -25.665 1.00 80.19 193 LYS A O 1
ATOM 1551 N N . ALA A 1 194 ? 25.610 -9.887 -25.070 1.00 74.38 194 ALA A N 1
ATOM 1552 C CA . ALA A 1 194 ? 26.197 -9.332 -26.283 1.00 74.38 194 ALA A CA 1
ATOM 1553 C C . ALA A 1 194 ? 27.726 -9.511 -26.354 1.00 74.38 194 ALA A C 1
ATOM 1555 O O . ALA A 1 194 ? 28.300 -9.475 -27.444 1.00 74.38 194 ALA A O 1
ATOM 1556 N N . GLY A 1 195 ? 28.386 -9.713 -25.204 1.00 72.06 195 GLY A N 1
ATOM 1557 C CA . GLY A 1 195 ? 29.810 -10.043 -25.117 1.00 72.06 195 GLY A CA 1
ATOM 1558 C C . GLY A 1 195 ? 30.697 -9.114 -25.953 1.00 72.06 195 GLY A C 1
ATOM 1559 O O . GLY A 1 195 ? 30.489 -7.898 -25.991 1.00 72.06 195 GLY A O 1
ATOM 1560 N N . ASP A 1 196 ? 31.659 -9.700 -26.673 1.00 67.19 196 ASP A N 1
ATOM 1561 C CA . ASP A 1 196 ? 32.596 -8.946 -27.511 1.00 67.19 196 ASP A CA 1
ATOM 1562 C C . ASP A 1 196 ? 32.008 -8.481 -28.856 1.00 67.19 196 ASP A C 1
ATOM 1564 O O . ASP A 1 196 ? 32.615 -7.660 -29.554 1.00 67.19 196 ASP A O 1
ATOM 1568 N N . ALA A 1 197 ? 30.833 -8.987 -29.248 1.00 65.94 197 ALA A N 1
ATOM 1569 C CA . ALA A 1 197 ? 30.235 -8.705 -30.555 1.00 65.94 197 ALA A CA 1
ATOM 1570 C C . ALA A 1 197 ? 29.912 -7.210 -30.727 1.00 65.94 197 ALA A C 1
ATOM 1572 O O . ALA A 1 197 ? 30.057 -6.652 -31.816 1.00 65.94 197 ALA A O 1
ATOM 1573 N N . VAL A 1 198 ? 29.582 -6.528 -29.627 1.00 69.06 198 VAL A N 1
ATOM 1574 C CA . VAL A 1 198 ? 29.226 -5.102 -29.621 1.00 69.06 198 VAL A CA 1
ATOM 1575 C C . VAL A 1 198 ? 30.459 -4.188 -29.700 1.00 69.06 198 VAL A C 1
ATOM 1577 O O . VAL A 1 198 ? 30.377 -3.034 -30.129 1.00 69.06 198 VAL A O 1
ATOM 1580 N N . HIS A 1 199 ? 31.644 -4.694 -29.344 1.00 68.88 199 HIS A N 1
ATOM 1581 C CA . HIS A 1 199 ? 32.857 -3.882 -29.222 1.00 68.88 199 HIS A CA 1
ATOM 1582 C C . HIS A 1 199 ? 33.333 -3.275 -30.543 1.00 68.88 199 HIS A C 1
ATOM 1584 O O . HIS A 1 199 ? 33.899 -2.183 -30.543 1.00 68.88 199 HIS A O 1
ATOM 1590 N N . ARG A 1 200 ? 33.077 -3.937 -31.677 1.00 67.62 200 ARG A N 1
ATOM 1591 C CA . ARG A 1 200 ? 33.585 -3.499 -32.990 1.00 67.62 200 ARG A CA 1
ATOM 1592 C C . ARG A 1 200 ? 32.886 -2.248 -33.534 1.00 67.62 200 ARG A C 1
ATOM 1594 O O . ARG A 1 200 ? 33.432 -1.598 -34.420 1.00 67.62 200 ARG A O 1
ATOM 1601 N N . GLY A 1 201 ? 31.712 -1.902 -33.000 1.00 66.62 201 GLY A N 1
ATOM 1602 C CA . GLY A 1 201 ? 30.921 -0.742 -33.423 1.00 66.62 201 GLY A CA 1
ATOM 1603 C C . GLY A 1 201 ? 30.933 0.440 -32.447 1.00 66.62 201 GLY A C 1
ATOM 1604 O O . GLY A 1 201 ? 30.386 1.496 -32.776 1.00 66.62 201 GLY A O 1
ATOM 1605 N N . MET A 1 202 ? 31.512 0.294 -31.250 1.00 72.50 202 MET A N 1
ATOM 1606 C CA . MET A 1 202 ? 31.489 1.311 -30.190 1.00 72.50 202 MET A CA 1
ATOM 1607 C C . MET A 1 202 ? 32.652 2.311 -30.285 1.00 72.50 202 MET A C 1
ATOM 1609 O O . MET A 1 202 ? 33.726 2.010 -30.797 1.00 72.50 202 MET A O 1
ATOM 1613 N N . SER A 1 203 ? 32.447 3.528 -29.766 1.00 68.12 203 SER A N 1
ATOM 1614 C CA . SER A 1 203 ? 33.549 4.481 -29.560 1.00 68.12 203 SER A CA 1
ATOM 1615 C C . SER A 1 203 ? 34.454 4.026 -28.406 1.00 68.12 203 SER A C 1
ATOM 1617 O O . SER A 1 203 ? 33.996 3.302 -27.523 1.00 68.12 203 SER A O 1
ATOM 1619 N N . PHE A 1 204 ? 35.703 4.507 -28.347 1.00 68.25 204 PHE A N 1
ATOM 1620 C CA . PHE A 1 204 ? 36.641 4.178 -27.259 1.00 68.25 204 PHE A CA 1
ATOM 1621 C C . PHE A 1 204 ? 36.077 4.484 -25.857 1.00 68.25 204 PHE A C 1
ATOM 1623 O O . PHE A 1 204 ? 36.236 3.690 -24.935 1.00 68.25 204 PHE A O 1
ATOM 1630 N N . ILE A 1 205 ? 35.363 5.604 -25.701 1.00 65.44 205 ILE A N 1
ATOM 1631 C CA . ILE A 1 205 ? 34.753 6.006 -24.422 1.00 65.44 205 ILE A CA 1
ATOM 1632 C C . ILE A 1 205 ? 33.571 5.090 -24.074 1.00 65.44 205 ILE A C 1
ATOM 1634 O O . ILE A 1 205 ? 33.429 4.661 -22.931 1.00 65.44 205 ILE A O 1
ATOM 1638 N N . THR A 1 206 ? 32.733 4.758 -25.061 1.00 66.38 206 THR A N 1
ATOM 1639 C CA . THR A 1 206 ? 31.598 3.839 -24.876 1.00 66.38 206 THR A CA 1
ATOM 1640 C C . THR A 1 206 ? 32.085 2.435 -24.520 1.00 66.38 206 THR A C 1
ATOM 1642 O O . THR A 1 206 ? 31.533 1.810 -23.623 1.00 66.38 206 THR A O 1
ATOM 1645 N N . TRP A 1 207 ? 33.161 1.979 -25.162 1.00 71.31 207 TRP A N 1
ATOM 1646 C CA . TRP A 1 207 ? 33.827 0.716 -24.860 1.00 71.31 207 TRP A CA 1
ATOM 1647 C C . TRP A 1 207 ? 34.386 0.694 -23.433 1.00 71.31 207 TRP A C 1
ATOM 1649 O O . TRP A 1 207 ? 34.103 -0.237 -22.684 1.00 71.31 207 TRP A O 1
ATOM 1659 N N . ALA A 1 208 ? 35.100 1.745 -23.018 1.00 69.88 208 ALA A N 1
ATOM 1660 C CA . ALA A 1 208 ? 35.664 1.831 -21.673 1.00 69.88 208 ALA A CA 1
ATOM 1661 C C . ALA A 1 208 ? 34.585 1.771 -20.577 1.00 69.88 208 ALA A C 1
ATOM 1663 O O . ALA A 1 208 ? 34.809 1.167 -19.532 1.00 69.88 208 ALA A O 1
ATOM 1664 N N . LEU A 1 209 ? 33.402 2.347 -20.826 1.00 66.94 209 LEU A N 1
ATOM 1665 C CA . LEU A 1 209 ? 32.241 2.212 -19.942 1.00 66.94 209 LEU A CA 1
ATOM 1666 C C . LEU A 1 209 ? 31.639 0.800 -19.986 1.00 66.94 209 LEU A C 1
ATOM 1668 O O . LEU A 1 209 ? 31.267 0.274 -18.943 1.00 66.94 209 LEU A O 1
ATOM 1672 N N . TRP A 1 210 ? 31.568 0.173 -21.162 1.00 69.69 210 TRP A N 1
ATOM 1673 C CA . TRP A 1 210 ? 30.984 -1.161 -21.355 1.00 69.69 210 TRP A CA 1
ATOM 1674 C C . TRP A 1 210 ? 31.785 -2.281 -20.678 1.00 69.69 210 TRP A C 1
ATOM 1676 O O . TRP A 1 210 ? 31.208 -3.264 -20.224 1.00 69.69 210 TRP A O 1
ATOM 1686 N N . VAL A 1 211 ? 33.106 -2.118 -20.566 1.00 72.56 211 VAL A N 1
ATOM 1687 C CA . VAL A 1 211 ? 34.024 -3.100 -19.955 1.00 72.56 211 VAL A CA 1
ATOM 1688 C C . VAL A 1 211 ? 34.106 -2.959 -18.424 1.00 72.56 211 VAL A C 1
ATOM 1690 O O . VAL A 1 211 ? 34.728 -3.780 -17.749 1.00 72.56 211 VAL A O 1
ATOM 1693 N N . LEU A 1 212 ? 33.456 -1.951 -17.827 1.00 73.00 212 LEU A N 1
ATOM 1694 C CA . LEU A 1 212 ? 33.469 -1.782 -16.373 1.00 73.00 212 LEU A CA 1
ATOM 1695 C C . LEU A 1 212 ? 32.867 -2.999 -15.645 1.00 73.00 212 LEU A C 1
ATOM 1697 O O . LEU A 1 212 ? 31.855 -3.553 -16.087 1.00 73.00 212 LEU A O 1
ATOM 1701 N N . PRO A 1 213 ? 33.410 -3.381 -14.472 1.00 79.00 213 PRO A N 1
ATOM 1702 C CA . PRO A 1 213 ? 32.793 -4.382 -13.610 1.00 79.00 213 PRO A CA 1
ATOM 1703 C C . PRO A 1 213 ? 31.316 -4.071 -13.351 1.00 79.00 213 PRO A C 1
ATOM 1705 O O . PRO A 1 213 ? 30.966 -2.924 -13.064 1.00 79.00 213 PRO A O 1
ATOM 1708 N N . THR A 1 214 ? 30.459 -5.097 -13.412 1.00 74.19 214 THR A N 1
ATOM 1709 C CA . THR A 1 214 ? 28.998 -4.964 -13.238 1.00 74.19 214 THR A CA 1
ATOM 1710 C C . THR A 1 214 ? 28.624 -4.093 -12.040 1.00 74.19 214 THR A C 1
ATOM 1712 O O . THR A 1 214 ? 27.876 -3.141 -12.236 1.00 74.19 214 THR A O 1
ATOM 1715 N N . PRO A 1 215 ? 29.197 -4.292 -10.835 1.00 75.94 215 PRO A N 1
ATOM 1716 C CA . PRO A 1 215 ? 28.796 -3.511 -9.665 1.00 75.94 215 PRO A CA 1
ATOM 1717 C C . PRO A 1 215 ? 29.085 -2.009 -9.796 1.00 75.94 215 PRO A C 1
ATOM 1719 O O . PRO A 1 215 ? 28.311 -1.181 -9.322 1.00 75.94 215 PRO A O 1
ATOM 1722 N N . LEU A 1 216 ? 30.183 -1.636 -10.463 1.00 70.25 216 LEU A N 1
ATOM 1723 C CA . LEU A 1 216 ? 30.561 -0.231 -10.649 1.00 70.25 216 LEU A CA 1
ATOM 1724 C C . LEU A 1 216 ? 29.646 0.467 -11.653 1.00 70.25 216 LEU A C 1
ATOM 1726 O O . LEU A 1 216 ? 29.302 1.639 -11.497 1.00 70.25 216 LEU A O 1
ATOM 1730 N N . LEU A 1 217 ? 29.238 -0.261 -12.680 1.00 67.81 217 LEU A N 1
ATOM 1731 C CA . LEU A 1 217 ? 28.385 0.238 -13.743 1.00 67.81 217 LEU A CA 1
ATOM 1732 C C . LEU A 1 217 ? 26.914 0.301 -13.296 1.00 67.81 217 LEU A C 1
ATOM 1734 O O . LEU A 1 217 ? 26.277 1.331 -13.508 1.00 67.81 217 LEU A O 1
ATOM 1738 N N . GLN A 1 218 ? 26.440 -0.680 -12.521 1.00 69.69 218 GLN A N 1
ATOM 1739 C CA . GLN A 1 218 ? 25.167 -0.601 -11.794 1.00 69.69 218 GLN A CA 1
ATOM 1740 C C . GLN A 1 218 ? 25.133 0.615 -10.855 1.00 69.69 218 GLN A C 1
ATOM 1742 O O . GLN A 1 218 ? 24.196 1.409 -10.905 1.00 69.69 218 GLN A O 1
ATOM 1747 N N . PHE A 1 219 ? 26.187 0.825 -10.056 1.00 73.00 219 PHE A N 1
ATOM 1748 C CA . PHE A 1 219 ? 26.297 1.991 -9.174 1.00 73.00 219 PHE A CA 1
ATOM 1749 C C . PHE A 1 219 ? 26.260 3.316 -9.951 1.00 73.00 219 PHE A C 1
ATOM 1751 O O . PHE A 1 219 ? 25.553 4.253 -9.572 1.00 73.00 219 PHE A O 1
ATOM 1758 N N . SER A 1 220 ? 26.998 3.395 -11.060 1.00 64.31 220 SER A N 1
ATOM 1759 C CA . SER A 1 220 ? 27.100 4.602 -11.885 1.00 64.31 220 SER A CA 1
ATOM 1760 C C . SER A 1 220 ? 25.772 4.935 -12.568 1.00 64.31 220 SER A C 1
ATOM 1762 O O . SER A 1 220 ? 25.322 6.081 -12.515 1.00 64.31 220 SER A O 1
ATOM 1764 N N . TRP A 1 221 ? 25.091 3.940 -13.141 1.00 65.44 221 TRP A N 1
ATOM 1765 C CA . TRP A 1 221 ? 23.761 4.115 -13.726 1.00 65.44 221 TRP A CA 1
ATOM 1766 C C . TRP A 1 221 ? 22.722 4.488 -12.681 1.00 65.44 221 TRP A C 1
ATOM 1768 O O . TRP A 1 221 ? 21.985 5.449 -12.889 1.00 65.44 221 TRP A O 1
ATOM 1778 N N . GLN A 1 222 ? 22.724 3.842 -11.515 1.00 69.25 222 GLN A N 1
ATOM 1779 C CA . GLN A 1 222 ? 21.808 4.194 -10.434 1.00 69.25 222 GLN A CA 1
ATOM 1780 C C . GLN A 1 222 ? 21.965 5.663 -10.012 1.00 69.25 222 GLN A C 1
ATOM 1782 O O . GLN A 1 222 ? 20.972 6.345 -9.768 1.00 69.25 222 GLN A O 1
ATOM 1787 N N . LYS A 1 223 ? 23.196 6.191 -9.971 1.00 66.25 223 LYS A N 1
ATOM 1788 C CA . LYS A 1 223 ? 23.454 7.610 -9.675 1.00 66.25 223 LYS A CA 1
ATOM 1789 C C . LYS A 1 223 ? 22.974 8.541 -10.790 1.00 66.25 223 LYS A C 1
ATOM 1791 O O . LYS A 1 223 ? 22.334 9.547 -10.486 1.00 66.25 223 LYS A O 1
ATOM 1796 N N . ILE A 1 224 ? 23.242 8.208 -12.053 1.00 60.59 224 ILE A N 1
ATOM 1797 C CA . ILE A 1 224 ? 22.851 9.020 -13.218 1.00 60.59 224 ILE A CA 1
ATOM 1798 C C . ILE A 1 224 ? 21.327 9.077 -13.363 1.00 60.59 224 ILE A C 1
ATOM 1800 O O . ILE A 1 224 ? 20.757 10.160 -13.506 1.00 60.59 224 ILE A O 1
ATOM 1804 N N . PHE A 1 225 ? 20.654 7.931 -13.281 1.00 60.91 225 PHE A N 1
ATOM 1805 C CA . PHE A 1 225 ? 19.204 7.870 -13.405 1.00 60.91 225 PHE A CA 1
ATOM 1806 C C . PHE A 1 225 ? 18.498 8.489 -12.193 1.00 60.91 225 PHE A C 1
ATOM 1808 O O . PHE A 1 225 ? 17.541 9.234 -12.386 1.00 60.91 225 PHE A O 1
ATOM 1815 N N . ARG A 1 226 ? 19.003 8.307 -10.958 1.00 65.38 226 ARG A N 1
ATOM 1816 C CA . ARG A 1 226 ? 18.486 9.048 -9.788 1.00 65.38 226 ARG A CA 1
ATOM 1817 C C . ARG A 1 226 ? 18.620 10.557 -9.964 1.00 65.38 226 ARG A C 1
ATOM 1819 O O . ARG A 1 226 ? 17.681 11.282 -9.657 1.00 65.38 226 ARG A O 1
ATOM 1826 N N . ALA A 1 227 ? 19.758 11.036 -10.468 1.00 56.88 227 ALA A N 1
ATOM 1827 C CA . ALA A 1 227 ? 19.946 12.459 -10.731 1.00 56.88 227 ALA A CA 1
ATOM 1828 C C . ALA A 1 227 ? 18.929 12.974 -11.762 1.00 56.88 227 ALA A C 1
ATOM 1830 O O . ALA A 1 227 ? 18.287 13.987 -11.509 1.00 56.88 22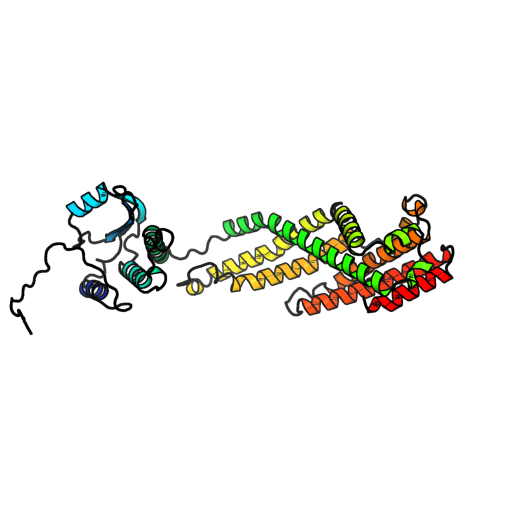7 ALA A O 1
ATOM 1831 N N . ARG A 1 228 ? 18.709 12.246 -12.869 1.00 54.91 228 ARG A N 1
ATOM 1832 C CA . ARG A 1 228 ? 17.677 12.582 -13.869 1.00 54.91 228 ARG A CA 1
ATOM 1833 C C . ARG A 1 228 ? 16.257 12.571 -13.297 1.00 54.91 228 ARG A C 1
ATOM 1835 O O . ARG A 1 228 ? 15.498 13.486 -13.583 1.00 54.91 228 ARG A O 1
ATOM 1842 N N . LEU A 1 229 ? 15.924 11.610 -12.439 1.00 60.47 229 LEU A N 1
ATOM 1843 C CA . LEU A 1 229 ? 14.623 11.547 -11.761 1.00 60.47 229 LEU A CA 1
ATOM 1844 C C . LEU A 1 229 ? 14.406 12.715 -10.783 1.00 60.47 229 LEU A C 1
ATOM 1846 O O . LEU A 1 229 ? 13.280 13.184 -10.618 1.00 60.47 229 LEU A O 1
ATOM 1850 N N . HIS A 1 230 ? 15.478 13.233 -10.176 1.00 56.44 230 HIS A N 1
ATOM 1851 C CA . HIS A 1 230 ? 15.434 14.425 -9.326 1.00 56.44 230 HIS A CA 1
ATOM 1852 C C . HIS A 1 230 ? 15.217 15.738 -10.103 1.00 56.44 230 HIS A C 1
ATOM 1854 O O . HIS A 1 230 ? 14.758 16.714 -9.506 1.00 56.44 230 HIS A O 1
ATOM 1860 N N . PHE A 1 231 ? 15.459 15.777 -11.419 1.00 56.16 231 PHE A N 1
ATOM 1861 C CA . PHE A 1 231 ? 15.166 16.936 -12.272 1.00 56.16 231 PHE A CA 1
ATOM 1862 C C . PHE A 1 231 ? 13.686 16.969 -12.704 1.00 56.16 231 PHE A C 1
ATOM 1864 O O . PHE A 1 231 ? 13.357 16.871 -13.880 1.00 56.16 231 PHE A O 1
ATOM 1871 N N . GLY A 1 232 ? 12.777 17.120 -11.736 1.00 58.22 232 GLY A N 1
ATOM 1872 C CA . GLY A 1 232 ? 11.360 17.442 -11.973 1.00 58.22 232 GLY A CA 1
ATOM 1873 C C . GLY A 1 232 ? 10.406 16.248 -12.073 1.00 58.22 232 GLY A C 1
ATOM 1874 O O . GLY A 1 232 ? 9.299 16.340 -11.541 1.00 58.22 232 GLY A O 1
ATOM 1875 N N . LEU A 1 233 ? 10.843 15.114 -12.635 1.00 65.69 233 LEU A N 1
ATOM 1876 C CA . LEU A 1 233 ? 9.999 13.922 -12.815 1.00 65.69 233 LEU A CA 1
ATOM 1877 C C . LEU A 1 233 ? 9.483 13.365 -11.479 1.00 65.69 233 LEU A C 1
ATOM 1879 O O . LEU A 1 233 ? 8.302 13.062 -11.358 1.00 65.69 233 LEU A O 1
ATOM 1883 N N . ARG A 1 234 ? 10.323 13.326 -10.434 1.00 71.94 234 ARG A N 1
ATOM 1884 C CA . ARG A 1 234 ? 9.903 12.911 -9.083 1.00 71.94 234 ARG A CA 1
ATOM 1885 C C . ARG A 1 234 ? 8.748 13.755 -8.542 1.00 71.94 234 ARG A C 1
ATOM 1887 O O . ARG A 1 234 ? 7.777 13.209 -8.036 1.00 71.94 234 ARG A O 1
ATOM 1894 N N . ARG A 1 235 ? 8.836 15.082 -8.672 1.00 73.00 235 ARG A N 1
ATOM 1895 C CA . ARG A 1 235 ? 7.808 16.001 -8.160 1.00 73.00 235 ARG A CA 1
ATOM 1896 C C . ARG A 1 235 ? 6.510 15.891 -8.960 1.00 73.00 235 ARG A C 1
ATOM 1898 O O . ARG A 1 235 ? 5.433 15.997 -8.386 1.00 73.00 235 ARG A O 1
ATOM 1905 N N . GLN A 1 236 ? 6.608 15.669 -10.271 1.00 72.56 236 GLN A N 1
ATOM 1906 C CA . GLN A 1 236 ? 5.447 15.395 -11.121 1.00 72.56 236 GLN A CA 1
ATOM 1907 C C . GLN A 1 236 ? 4.785 14.060 -10.756 1.00 72.56 236 GLN A C 1
ATOM 1909 O O . GLN A 1 236 ? 3.562 14.014 -10.635 1.00 72.56 236 GLN A O 1
ATOM 1914 N N . LEU A 1 237 ? 5.583 13.013 -10.503 1.00 74.12 237 LEU A N 1
ATOM 1915 C CA . LEU A 1 237 ? 5.100 11.714 -10.031 1.00 74.12 237 LEU A CA 1
ATOM 1916 C C . LEU A 1 237 ? 4.380 11.861 -8.684 1.00 74.12 237 LEU A C 1
ATOM 1918 O O . LEU A 1 237 ? 3.253 11.403 -8.543 1.00 74.12 237 LEU A O 1
ATOM 1922 N N . GLU A 1 238 ? 4.990 12.558 -7.720 1.00 77.56 238 GLU A N 1
ATOM 1923 C CA . GLU A 1 238 ? 4.408 12.808 -6.394 1.00 77.56 238 GLU A CA 1
ATOM 1924 C C . GLU A 1 238 ? 3.061 13.531 -6.494 1.00 77.56 238 GLU A C 1
ATOM 1926 O O . GLU A 1 238 ? 2.080 13.071 -5.913 1.00 77.56 238 GLU A O 1
ATOM 1931 N N . LEU A 1 239 ? 2.981 14.623 -7.262 1.00 78.56 239 LEU A N 1
ATOM 1932 C CA . LEU A 1 239 ? 1.739 15.385 -7.424 1.00 78.56 239 LEU A CA 1
ATOM 1933 C C . LEU A 1 239 ? 0.627 14.558 -8.078 1.00 78.56 239 LEU A C 1
ATOM 1935 O O . LEU A 1 239 ? -0.522 14.627 -7.640 1.00 78.56 239 LEU A O 1
ATOM 1939 N N . ARG A 1 240 ? 0.955 13.766 -9.104 1.00 76.88 240 ARG A N 1
ATOM 1940 C CA . ARG A 1 240 ? -0.040 12.962 -9.823 1.00 76.88 240 ARG A CA 1
ATOM 1941 C C . ARG A 1 240 ? -0.510 11.765 -8.996 1.00 76.88 240 ARG A C 1
ATOM 1943 O O . ARG A 1 240 ? -1.707 11.504 -8.947 1.00 76.88 240 ARG A O 1
ATOM 1950 N N . VAL A 1 241 ? 0.403 11.105 -8.277 1.00 77.69 241 VAL A N 1
ATOM 1951 C CA . VAL A 1 241 ? 0.071 10.025 -7.333 1.00 77.69 241 VAL A CA 1
ATOM 1952 C C . VAL A 1 241 ? -0.817 10.544 -6.202 1.00 77.69 241 VAL A C 1
ATOM 1954 O O . VAL A 1 241 ? -1.789 9.878 -5.864 1.00 77.69 241 VAL A O 1
ATOM 1957 N N . ILE A 1 242 ? -0.550 11.734 -5.646 1.00 81.25 242 ILE A N 1
ATOM 1958 C CA . ILE A 1 242 ? -1.429 12.348 -4.633 1.00 81.25 242 ILE A CA 1
ATOM 1959 C C . ILE A 1 242 ? -2.837 12.560 -5.198 1.00 81.25 242 ILE A C 1
ATOM 1961 O O . ILE A 1 242 ? -3.804 12.136 -4.570 1.00 81.25 242 ILE A O 1
ATOM 1965 N N . ALA A 1 243 ? -2.955 13.166 -6.382 1.00 81.25 243 ALA A N 1
ATOM 1966 C CA . ALA A 1 243 ? -4.251 13.456 -6.992 1.00 81.25 243 ALA A CA 1
ATOM 1967 C C . ALA A 1 243 ? -5.079 12.183 -7.257 1.00 81.25 243 ALA A C 1
ATOM 1969 O O . ALA A 1 243 ? -6.276 12.147 -6.972 1.00 81.25 243 ALA A O 1
ATOM 1970 N N . GLU A 1 244 ? -4.450 11.116 -7.757 1.00 77.12 244 GLU A N 1
ATOM 1971 C CA . GLU A 1 244 ? -5.144 9.847 -8.011 1.00 77.12 244 GLU A CA 1
ATOM 1972 C C . GLU A 1 244 ? -5.454 9.072 -6.719 1.00 77.12 244 GLU A C 1
ATOM 1974 O O . GLU A 1 244 ? -6.532 8.484 -6.607 1.00 77.12 244 GLU A O 1
ATOM 1979 N N . LEU A 1 245 ? -4.589 9.134 -5.697 1.00 77.62 245 LEU A N 1
ATOM 1980 C CA . LEU A 1 245 ? -4.903 8.598 -4.366 1.00 77.62 245 LEU A CA 1
ATOM 1981 C C . LEU A 1 245 ? -6.107 9.311 -3.746 1.00 77.62 245 LEU A C 1
ATOM 1983 O O . LEU A 1 245 ? -6.999 8.648 -3.220 1.00 77.62 245 LEU A O 1
ATOM 1987 N N . GLU A 1 246 ? -6.173 10.640 -3.830 1.00 81.44 246 GLU A N 1
ATOM 1988 C CA . GLU A 1 246 ? -7.331 11.401 -3.351 1.00 81.44 246 GLU A CA 1
ATOM 1989 C C . GLU A 1 246 ? -8.611 11.001 -4.089 1.00 81.44 246 GLU A C 1
ATOM 1991 O O . GLU A 1 246 ? -9.643 10.773 -3.459 1.00 81.44 246 GLU A O 1
ATOM 1996 N N . LYS A 1 247 ? -8.538 10.862 -5.414 1.00 82.75 247 LYS A N 1
ATOM 1997 C CA . LYS A 1 247 ? -9.687 10.537 -6.261 1.00 82.75 247 LYS A CA 1
ATOM 1998 C C . LYS A 1 247 ? -10.226 9.123 -6.042 1.00 82.75 247 LYS A C 1
ATOM 2000 O O . LYS A 1 247 ? -11.435 8.936 -6.126 1.00 82.75 247 LYS A O 1
ATOM 2005 N N . ARG A 1 248 ? -9.360 8.134 -5.793 1.00 75.12 248 ARG A N 1
ATOM 2006 C CA . ARG A 1 248 ? -9.754 6.712 -5.750 1.00 75.12 248 ARG A CA 1
ATOM 2007 C C . ARG A 1 248 ? -9.816 6.123 -4.341 1.00 75.12 248 ARG A C 1
ATOM 2009 O O . ARG A 1 248 ? -10.740 5.381 -4.028 1.00 75.12 248 ARG A O 1
ATOM 2016 N N . VAL A 1 249 ? -8.883 6.476 -3.454 1.00 74.19 249 VAL A N 1
ATOM 2017 C CA . VAL A 1 249 ? -8.814 5.881 -2.105 1.00 74.19 249 VAL A CA 1
ATOM 2018 C C . VAL A 1 249 ? -9.829 6.512 -1.153 1.00 74.19 249 VAL A C 1
ATOM 2020 O O . VAL A 1 249 ? -10.414 5.802 -0.336 1.00 74.19 249 VAL A O 1
ATOM 2023 N N . LEU A 1 250 ? -10.076 7.824 -1.246 1.00 76.44 250 LEU A N 1
ATOM 2024 C CA . LEU A 1 250 ? -11.020 8.490 -0.340 1.00 76.44 250 LEU A CA 1
ATOM 2025 C C . LEU A 1 250 ? -12.466 7.991 -0.500 1.00 76.44 250 LEU A C 1
ATOM 2027 O O . LEU A 1 250 ? -13.057 7.671 0.532 1.00 76.44 250 LEU A O 1
ATOM 2031 N N . PRO A 1 251 ? -13.020 7.818 -1.721 1.00 78.56 251 PRO A N 1
ATOM 2032 C CA . PRO A 1 251 ? -14.361 7.252 -1.888 1.00 78.56 251 PRO A CA 1
ATOM 2033 C C . PRO A 1 251 ? -14.482 5.814 -1.377 1.00 78.56 251 PRO A C 1
ATOM 2035 O O . PRO A 1 251 ? -15.522 5.435 -0.851 1.00 78.56 251 PRO A O 1
ATOM 2038 N N . VAL A 1 252 ? -13.416 5.010 -1.476 1.00 72.94 252 VAL A N 1
ATOM 2039 C CA . VAL A 1 252 ? -13.393 3.648 -0.916 1.00 72.94 252 VAL A CA 1
ATOM 2040 C C . VAL A 1 252 ? -13.437 3.668 0.609 1.00 72.94 252 VAL A C 1
ATOM 2042 O O . VAL A 1 252 ? -14.143 2.868 1.222 1.00 72.94 252 VAL A O 1
ATOM 2045 N N . VAL A 1 253 ? -12.693 4.581 1.238 1.00 72.94 253 VAL A N 1
ATOM 2046 C CA . VAL A 1 253 ? -12.735 4.759 2.695 1.00 72.94 253 VAL A CA 1
ATOM 2047 C C . VAL A 1 253 ? -14.113 5.252 3.133 1.00 72.94 253 VAL A C 1
ATOM 2049 O O . VAL A 1 253 ? -14.644 4.757 4.124 1.00 72.94 253 VAL A O 1
ATOM 2052 N N . GLU A 1 254 ? -14.704 6.187 2.394 1.00 76.44 254 GLU A N 1
ATOM 2053 C CA . GLU A 1 254 ? -16.042 6.715 2.658 1.00 76.44 254 GLU A CA 1
ATOM 2054 C C . GLU A 1 254 ? -17.123 5.633 2.513 1.00 76.44 254 GLU A C 1
ATOM 2056 O O . GLU A 1 254 ? -17.864 5.388 3.464 1.00 76.44 254 GLU A O 1
ATOM 2061 N N . GLY A 1 255 ? -17.128 4.891 1.401 1.00 74.06 255 GLY A N 1
ATOM 2062 C CA . GLY A 1 255 ? -18.044 3.770 1.176 1.00 74.06 255 GLY A CA 1
ATOM 2063 C C . GLY A 1 255 ? -17.897 2.665 2.223 1.00 74.06 255 GLY A C 1
ATOM 2064 O O . GLY A 1 255 ? -18.889 2.194 2.773 1.00 74.06 255 GLY A O 1
ATOM 2065 N N . GLY A 1 256 ? -16.663 2.315 2.603 1.00 70.50 256 GLY A N 1
ATOM 2066 C CA . GLY A 1 256 ? -16.418 1.347 3.673 1.00 70.50 256 GLY A CA 1
ATOM 2067 C C . GLY A 1 256 ? -16.925 1.815 5.042 1.00 70.50 256 GLY A C 1
ATOM 2068 O O . GLY A 1 256 ? -17.389 1.001 5.840 1.00 70.50 256 GLY A O 1
ATOM 2069 N N . LEU A 1 257 ? -16.866 3.119 5.333 1.00 72.12 257 LEU A N 1
ATOM 2070 C CA . LEU A 1 257 ? -17.437 3.686 6.557 1.00 72.12 257 LEU A CA 1
ATOM 2071 C C . LEU A 1 257 ? -18.968 3.691 6.525 1.00 72.12 257 LEU A C 1
ATOM 2073 O O . LEU A 1 257 ? -19.586 3.434 7.559 1.00 72.12 257 LEU A O 1
ATOM 2077 N N . ASP A 1 258 ? -19.579 3.948 5.373 1.00 73.19 258 ASP A N 1
ATOM 2078 C CA . ASP A 1 258 ? -21.033 3.918 5.215 1.00 73.19 258 ASP A CA 1
ATOM 2079 C C . ASP A 1 258 ? -21.602 2.495 5.296 1.00 73.19 258 ASP A C 1
ATOM 2081 O O . ASP A 1 258 ? -22.589 2.278 6.003 1.00 73.19 258 ASP A O 1
ATOM 2085 N N . ASP A 1 259 ? -20.927 1.502 4.717 1.00 69.31 259 ASP A N 1
ATOM 2086 C CA . ASP A 1 259 ? -21.277 0.084 4.874 1.00 69.31 259 ASP A CA 1
ATOM 2087 C C . ASP A 1 259 ? -21.224 -0.363 6.346 1.00 69.31 259 ASP A C 1
ATOM 2089 O O . ASP A 1 259 ? -22.061 -1.143 6.814 1.00 69.31 259 ASP A O 1
ATOM 2093 N N . LEU A 1 260 ? -20.257 0.156 7.111 1.00 67.38 260 LEU A N 1
ATOM 2094 C CA . LEU A 1 260 ? -20.137 -0.105 8.548 1.00 67.38 260 LEU A CA 1
ATOM 2095 C C . LEU A 1 260 ? -21.250 0.565 9.364 1.00 67.38 260 LEU A C 1
ATOM 2097 O O . LEU A 1 260 ? -21.672 0.001 10.374 1.00 67.38 260 LEU A O 1
ATOM 2101 N N . LYS A 1 261 ? -21.757 1.729 8.935 1.00 69.31 261 LYS A N 1
ATOM 2102 C CA . LYS A 1 261 ? -22.932 2.371 9.554 1.00 69.31 261 LYS A CA 1
ATOM 2103 C C . LYS A 1 261 ? -24.216 1.582 9.299 1.00 69.31 261 LYS A C 1
ATOM 2105 O O . LYS A 1 261 ? -25.083 1.560 10.167 1.00 69.31 261 LYS A O 1
ATOM 2110 N N . GLN A 1 262 ? -24.340 0.944 8.135 1.00 69.12 262 GLN A N 1
ATOM 2111 C CA . GLN A 1 262 ? -25.540 0.196 7.740 1.00 69.12 262 GLN A CA 1
ATOM 2112 C C . GLN A 1 262 ? -25.618 -1.215 8.343 1.00 69.12 262 GLN A C 1
ATOM 2114 O O . GLN A 1 262 ? -26.682 -1.830 8.315 1.00 69.12 262 GLN A O 1
ATOM 2119 N N . ALA A 1 263 ? -24.524 -1.735 8.910 1.00 66.31 263 ALA A N 1
ATOM 2120 C CA . ALA A 1 263 ? -24.472 -3.082 9.481 1.00 66.31 263 ALA A CA 1
ATOM 2121 C C . ALA A 1 263 ? -23.878 -3.110 10.908 1.00 66.31 263 ALA A C 1
ATOM 2123 O O . ALA A 1 263 ? -22.850 -3.763 11.129 1.00 66.31 263 ALA A O 1
ATOM 2124 N N . PRO A 1 264 ? -24.514 -2.444 11.894 1.00 60.84 264 PRO A N 1
ATOM 2125 C CA . PRO A 1 264 ? -24.029 -2.398 13.277 1.00 60.84 264 PRO A CA 1
ATOM 2126 C C . PRO A 1 264 ? -23.895 -3.796 13.906 1.00 60.84 264 PRO A C 1
ATOM 2128 O O . PRO A 1 264 ? -22.949 -4.047 14.651 1.00 60.84 264 PRO A O 1
ATOM 2131 N N . ASP A 1 265 ? -24.738 -4.750 13.509 1.00 62.59 265 ASP A N 1
ATOM 2132 C CA . ASP A 1 265 ? -24.696 -6.141 13.983 1.00 62.59 265 ASP A CA 1
ATOM 2133 C C . ASP A 1 265 ? -23.386 -6.862 13.613 1.00 62.59 265 ASP A C 1
ATOM 2135 O O . ASP A 1 265 ? -22.958 -7.795 14.290 1.00 62.59 265 ASP A O 1
ATOM 2139 N N . LYS A 1 266 ? -22.692 -6.427 12.547 1.00 58.97 266 LYS A N 1
ATOM 2140 C CA . LYS A 1 266 ? -21.382 -6.992 12.164 1.00 58.97 266 LYS A CA 1
ATOM 2141 C C . LYS A 1 266 ? -20.261 -6.571 13.118 1.00 58.97 266 LYS A C 1
ATOM 2143 O O . LYS A 1 266 ? -19.219 -7.242 13.143 1.00 58.97 266 LYS A O 1
ATOM 2148 N N . LEU A 1 267 ? -20.469 -5.473 13.847 1.00 56.72 267 LEU A N 1
ATOM 2149 C CA . LEU A 1 267 ? -19.547 -4.847 14.797 1.00 56.72 267 LEU A CA 1
ATOM 2150 C C . LEU A 1 267 ? -19.859 -5.224 16.249 1.00 56.72 267 LEU A C 1
ATOM 2152 O O . LEU A 1 267 ? -18.989 -5.091 17.121 1.00 56.72 267 LEU A O 1
ATOM 2156 N N . ASP A 1 268 ? -21.070 -5.714 16.506 1.00 52.12 268 ASP A N 1
ATOM 2157 C CA . ASP A 1 268 ? -21.473 -6.147 17.831 1.00 52.12 268 ASP A CA 1
ATOM 2158 C C . ASP A 1 268 ? -20.686 -7.405 18.247 1.00 52.12 268 ASP A C 1
ATOM 2160 O O . ASP A 1 268 ? -20.506 -8.357 17.483 1.00 52.12 268 ASP A O 1
ATOM 2164 N N . GLY A 1 269 ? -20.095 -7.372 19.444 1.00 53.03 269 GLY A N 1
ATOM 2165 C CA . GLY A 1 269 ? -19.296 -8.480 19.988 1.00 53.03 269 GLY A CA 1
ATOM 2166 C C . GLY A 1 269 ? -17.858 -8.653 19.463 1.00 53.03 269 GLY A C 1
ATOM 2167 O O . GLY A 1 269 ? -17.199 -9.614 19.860 1.00 53.03 269 GLY A O 1
ATOM 2168 N N . LYS A 1 270 ? -17.317 -7.756 18.620 1.00 55.75 270 LYS A N 1
ATOM 2169 C CA . LYS A 1 270 ? -15.943 -7.892 18.080 1.00 55.75 270 LYS A CA 1
ATOM 2170 C C . LYS A 1 270 ? -14.983 -6.816 18.607 1.00 55.75 270 LYS A C 1
ATOM 2172 O O . LYS A 1 270 ? -15.237 -5.620 18.492 1.00 55.75 270 LYS A O 1
ATOM 2177 N N . LEU A 1 271 ? -13.853 -7.246 19.180 1.00 52.44 271 LEU A N 1
ATOM 2178 C CA . LEU A 1 271 ? -12.723 -6.384 19.563 1.00 52.44 271 LEU A CA 1
ATOM 2179 C C . LEU A 1 271 ? -11.891 -6.028 18.313 1.00 52.44 271 LEU A C 1
ATOM 2181 O O . LEU A 1 271 ? -11.639 -6.864 17.441 1.00 52.44 271 LEU A O 1
ATOM 2185 N N . TRP A 1 272 ? -11.550 -4.748 18.186 1.00 60.25 272 TRP A N 1
ATOM 2186 C CA . TRP A 1 272 ? -11.384 -4.061 16.903 1.00 60.25 272 TRP A CA 1
ATOM 2187 C C . TRP A 1 272 ? -9.923 -3.754 16.530 1.00 60.25 272 TRP A C 1
ATOM 2189 O O . TRP A 1 272 ? -9.214 -3.113 17.294 1.00 60.25 272 TRP A O 1
ATOM 2199 N N . LEU A 1 273 ? -9.520 -4.204 15.332 1.00 53.16 273 LEU A N 1
ATOM 2200 C CA . LEU A 1 273 ? -8.725 -3.532 14.271 1.00 53.16 273 LEU A CA 1
ATOM 2201 C C . LEU A 1 273 ? -8.395 -4.571 13.188 1.00 53.16 273 LEU A C 1
ATOM 2203 O O . LEU A 1 273 ? -8.591 -4.337 11.994 1.00 53.16 273 LEU A O 1
ATOM 2207 N N . ASP A 1 274 ? -8.030 -5.772 13.634 1.00 55.44 274 ASP A N 1
ATOM 2208 C CA . ASP A 1 274 ? -7.671 -6.889 12.760 1.00 55.44 274 ASP A CA 1
ATOM 2209 C C . ASP A 1 274 ? -8.837 -7.417 11.925 1.00 55.44 274 ASP A C 1
ATOM 2211 O O . ASP A 1 274 ? -8.595 -7.988 10.874 1.00 55.44 274 ASP A O 1
ATOM 2215 N N . HIS A 1 275 ? -10.088 -7.181 12.329 1.00 57.41 275 HIS A N 1
ATOM 2216 C CA . HIS A 1 275 ? -11.270 -7.601 11.567 1.00 57.41 275 HIS A CA 1
ATOM 2217 C C . HIS A 1 275 ? -11.687 -6.617 10.464 1.00 57.41 275 HIS A C 1
ATOM 2219 O O . HIS A 1 275 ? -12.285 -7.041 9.480 1.00 57.41 275 HIS A O 1
ATOM 2225 N N . LEU A 1 276 ? -11.348 -5.325 10.581 1.00 58.91 276 LEU A N 1
ATOM 2226 C CA . LEU A 1 276 ? -11.563 -4.370 9.482 1.00 58.91 276 LEU A CA 1
ATOM 2227 C C . LEU A 1 276 ? -10.498 -4.513 8.400 1.00 58.91 276 LEU A C 1
ATOM 2229 O O . LEU A 1 276 ? -10.780 -4.326 7.219 1.00 58.91 276 LEU A O 1
ATOM 2233 N N . ARG A 1 277 ? -9.275 -4.876 8.800 1.00 66.50 277 ARG A N 1
ATOM 2234 C CA . ARG A 1 277 ? -8.159 -5.086 7.880 1.00 66.50 277 ARG A CA 1
ATOM 2235 C C . ARG A 1 277 ? -8.518 -6.015 6.705 1.00 66.50 277 ARG A C 1
ATOM 2237 O O . ARG A 1 277 ? -8.316 -5.572 5.585 1.00 66.50 277 ARG A O 1
ATOM 2244 N N . PRO A 1 278 ? -9.048 -7.242 6.872 1.00 66.00 278 PRO A N 1
ATOM 2245 C CA . PRO A 1 278 ? -9.371 -8.125 5.751 1.00 66.00 278 PRO A CA 1
ATOM 2246 C C . PRO A 1 278 ? -10.534 -7.632 4.884 1.00 66.00 278 PRO A C 1
ATOM 2248 O O . PRO A 1 278 ? -10.608 -8.037 3.733 1.00 66.00 278 PRO A O 1
ATOM 2251 N N . LEU A 1 279 ? -11.410 -6.761 5.396 1.00 63.88 279 LEU A N 1
ATOM 2252 C CA . LEU A 1 279 ? -12.517 -6.191 4.620 1.00 63.88 279 LEU A CA 1
ATOM 2253 C C . LEU A 1 279 ? -12.039 -5.052 3.713 1.00 63.88 279 LEU A C 1
ATOM 2255 O O . LEU A 1 279 ? -12.396 -4.991 2.544 1.00 63.88 279 LEU A O 1
ATOM 2259 N N . ILE A 1 280 ? -11.195 -4.169 4.249 1.00 64.38 280 ILE A N 1
ATOM 2260 C CA . ILE A 1 280 ? -10.781 -2.938 3.567 1.00 64.38 280 ILE A CA 1
ATOM 2261 C C . ILE A 1 280 ? -9.498 -3.151 2.747 1.00 64.38 280 ILE A C 1
ATOM 2263 O O . ILE A 1 280 ? -9.342 -2.585 1.666 1.00 64.38 280 ILE A O 1
ATOM 2267 N N . LYS A 1 281 ? -8.569 -3.990 3.230 1.00 74.25 281 LYS A N 1
ATOM 2268 C CA . LYS A 1 281 ? -7.259 -4.213 2.597 1.00 74.25 281 LYS A CA 1
ATOM 2269 C C . LYS A 1 281 ? -7.356 -4.680 1.140 1.00 74.25 281 LYS A C 1
ATOM 2271 O O . LYS A 1 281 ? -6.575 -4.157 0.355 1.00 74.25 281 LYS A O 1
ATOM 2276 N N . PRO A 1 282 ? -8.233 -5.625 0.742 1.00 72.62 282 PRO A N 1
ATOM 2277 C CA . PRO A 1 282 ? -8.309 -6.060 -0.654 1.00 72.62 282 PRO A CA 1
ATOM 2278 C C . PRO A 1 282 ? -8.747 -4.930 -1.587 1.00 72.62 282 PRO A C 1
ATOM 2280 O O . PRO A 1 282 ? -8.181 -4.775 -2.665 1.00 72.62 282 PRO A O 1
ATOM 2283 N N . ILE A 1 283 ? -9.700 -4.109 -1.141 1.00 70.00 283 ILE A N 1
ATOM 2284 C CA . ILE A 1 283 ? -10.247 -2.994 -1.919 1.00 70.00 283 ILE A CA 1
ATOM 2285 C C . ILE A 1 283 ? -9.182 -1.906 -2.073 1.00 70.00 283 ILE A C 1
ATOM 2287 O O . ILE A 1 283 ? -8.832 -1.546 -3.191 1.00 70.00 283 ILE A O 1
ATOM 2291 N N . ILE A 1 284 ? -8.562 -1.478 -0.965 1.00 69.50 284 ILE A N 1
ATOM 2292 C CA . ILE A 1 284 ? -7.458 -0.506 -1.006 1.00 69.50 284 ILE A CA 1
ATOM 2293 C C . ILE A 1 284 ? -6.280 -1.040 -1.827 1.00 69.50 284 ILE A C 1
ATOM 2295 O O . ILE A 1 284 ? -5.685 -0.284 -2.586 1.00 69.50 284 ILE A O 1
ATOM 2299 N N . LYS A 1 285 ? -5.933 -2.329 -1.700 1.00 75.88 285 LYS A N 1
ATOM 2300 C CA . LYS A 1 285 ? -4.857 -2.934 -2.496 1.00 75.88 285 LYS A CA 1
ATOM 2301 C C . LYS A 1 285 ? -5.176 -2.832 -3.987 1.00 75.88 285 LYS A C 1
ATOM 2303 O O . LYS A 1 285 ? -4.305 -2.425 -4.740 1.00 75.88 285 LYS A O 1
ATOM 2308 N N . THR A 1 286 ? -6.400 -3.167 -4.388 1.00 72.75 286 THR A N 1
ATOM 2309 C CA . THR A 1 286 ? -6.836 -3.103 -5.790 1.00 72.75 286 THR A CA 1
ATOM 2310 C C . THR A 1 286 ? -6.744 -1.676 -6.327 1.00 72.75 286 THR A C 1
ATOM 2312 O O . THR A 1 286 ? -6.138 -1.462 -7.373 1.00 72.75 286 THR A O 1
ATOM 2315 N N . GLU A 1 287 ? -7.244 -0.691 -5.577 1.00 71.75 287 GLU A N 1
ATOM 2316 C CA . GLU A 1 287 ? -7.154 0.718 -5.975 1.00 71.75 287 GLU A CA 1
ATOM 2317 C C . GLU A 1 287 ? -5.711 1.212 -6.061 1.00 71.75 287 GLU A C 1
ATOM 2319 O O . GLU A 1 287 ? -5.339 1.846 -7.043 1.00 71.75 287 GLU A O 1
ATOM 2324 N N . ILE A 1 288 ? -4.864 0.885 -5.078 1.00 71.19 288 ILE A N 1
ATOM 2325 C CA . ILE A 1 288 ? -3.442 1.244 -5.115 1.00 71.19 288 ILE A CA 1
ATOM 2326 C C . ILE A 1 288 ? -2.765 0.601 -6.325 1.00 71.19 288 ILE A C 1
ATOM 2328 O O . ILE A 1 288 ? -2.026 1.287 -7.018 1.00 71.19 288 ILE A O 1
ATOM 2332 N N . THR A 1 289 ? -3.029 -0.672 -6.623 1.00 74.44 289 THR A N 1
ATOM 2333 C CA . THR A 1 289 ? -2.485 -1.335 -7.816 1.00 74.44 289 THR A CA 1
ATOM 2334 C C . THR A 1 289 ? -2.922 -0.630 -9.102 1.00 74.44 289 THR A C 1
ATOM 2336 O O . THR A 1 289 ? -2.094 -0.421 -9.985 1.00 74.44 289 THR A O 1
ATOM 2339 N N . CYS A 1 290 ? -4.183 -0.202 -9.201 1.00 72.06 290 CYS A N 1
ATOM 2340 C CA . CYS A 1 290 ? -4.658 0.565 -10.355 1.00 72.06 290 CYS A CA 1
ATOM 2341 C C . CYS A 1 290 ? -3.964 1.928 -10.457 1.00 72.06 290 CYS A C 1
ATOM 2343 O O . CYS A 1 290 ? -3.550 2.325 -11.540 1.00 72.06 290 CYS A O 1
ATOM 2345 N N . ILE A 1 291 ? -3.785 2.625 -9.330 1.00 69.69 291 ILE A N 1
ATOM 2346 C CA . ILE A 1 291 ? -3.042 3.889 -9.281 1.00 69.69 291 ILE A CA 1
ATOM 2347 C C . ILE A 1 291 ? -1.602 3.669 -9.727 1.00 69.69 291 ILE A C 1
ATOM 2349 O O . ILE A 1 291 ? -1.102 4.469 -10.508 1.00 69.69 291 ILE A O 1
ATOM 2353 N N . LEU A 1 292 ? -0.944 2.603 -9.264 1.00 71.56 292 LEU A N 1
ATOM 2354 C CA . LEU A 1 292 ? 0.411 2.268 -9.689 1.00 71.56 292 LEU A CA 1
ATOM 2355 C C . LEU A 1 292 ? 0.440 2.088 -11.210 1.00 71.56 292 LEU A C 1
ATOM 2357 O O . LEU A 1 292 ? 1.155 2.821 -11.876 1.00 71.56 292 LEU A O 1
ATOM 2361 N N . TRP A 1 293 ? -0.371 1.204 -11.787 1.00 74.94 293 TRP A N 1
ATOM 2362 C CA . TRP A 1 293 ? -0.338 0.984 -13.235 1.00 74.94 293 TRP A CA 1
ATOM 2363 C C . TRP A 1 293 ? -0.683 2.236 -14.042 1.00 74.94 293 TRP A C 1
ATOM 2365 O O . TRP A 1 293 ? 0.127 2.665 -14.860 1.00 74.94 293 TRP A O 1
ATOM 2375 N N . ASP A 1 294 ? -1.830 2.860 -13.778 1.00 72.50 294 ASP A N 1
ATOM 2376 C CA . ASP A 1 294 ? -2.310 3.984 -14.581 1.00 72.50 294 ASP A CA 1
ATOM 2377 C C . ASP A 1 294 ? -1.410 5.210 -14.380 1.00 72.50 294 ASP A C 1
ATOM 2379 O O . ASP A 1 294 ? -0.918 5.785 -15.343 1.00 72.50 294 ASP A O 1
ATOM 2383 N N . THR A 1 295 ? -1.128 5.586 -13.126 1.00 69.00 295 THR A N 1
ATOM 2384 C CA . THR A 1 295 ? -0.454 6.855 -12.797 1.00 69.00 295 THR A CA 1
ATOM 2385 C C . THR A 1 295 ? 1.037 6.813 -13.079 1.00 69.00 295 THR A C 1
ATOM 2387 O O . THR A 1 295 ? 1.602 7.831 -13.473 1.00 69.00 295 THR A O 1
ATOM 2390 N N . ILE A 1 296 ? 1.698 5.669 -12.873 1.00 68.31 296 ILE A N 1
ATOM 2391 C CA . ILE A 1 296 ? 3.128 5.536 -13.177 1.00 68.31 296 ILE A CA 1
ATOM 2392 C C . ILE A 1 296 ? 3.334 5.607 -14.677 1.00 68.31 296 ILE A C 1
ATOM 2394 O O . ILE A 1 296 ? 4.167 6.388 -15.133 1.00 68.31 296 ILE A O 1
ATOM 2398 N N . LEU A 1 297 ? 2.575 4.813 -15.433 1.00 70.75 297 LEU A N 1
ATOM 2399 C CA . LEU A 1 297 ? 2.707 4.773 -16.882 1.00 70.75 297 LEU A CA 1
ATOM 2400 C C . LEU A 1 297 ? 2.340 6.132 -17.483 1.00 70.75 297 LEU A C 1
ATOM 2402 O O . LEU A 1 297 ? 3.104 6.650 -18.290 1.00 70.75 297 LEU A O 1
ATOM 2406 N N . ASP A 1 298 ? 1.283 6.776 -16.989 1.00 69.00 298 ASP A N 1
ATOM 2407 C CA . ASP A 1 298 ? 0.896 8.133 -17.377 1.00 69.00 298 ASP A CA 1
ATOM 2408 C C . ASP A 1 298 ? 1.943 9.203 -17.045 1.00 69.00 298 ASP A C 1
ATOM 2410 O O . ASP A 1 298 ? 2.178 10.129 -17.823 1.00 69.00 298 ASP A O 1
ATOM 2414 N N . ALA A 1 299 ? 2.510 9.166 -15.839 1.00 64.38 299 ALA A N 1
ATOM 2415 C CA . ALA A 1 299 ? 3.436 10.195 -15.383 1.00 64.38 299 ALA A CA 1
ATOM 2416 C C . ALA A 1 299 ? 4.805 10.043 -16.046 1.00 64.38 299 ALA A C 1
ATOM 2418 O O . ALA A 1 299 ? 5.445 11.045 -16.365 1.00 64.38 299 ALA A O 1
ATOM 2419 N N . ILE A 1 300 ? 5.234 8.805 -16.293 1.00 62.66 300 ILE A N 1
ATOM 2420 C CA . ILE A 1 300 ? 6.442 8.533 -17.061 1.00 62.66 300 ILE A CA 1
ATOM 2421 C C . ILE A 1 300 ? 6.210 8.907 -18.524 1.00 62.66 300 ILE A C 1
ATOM 2423 O O . ILE A 1 300 ? 6.978 9.707 -19.045 1.00 62.66 300 ILE A O 1
ATOM 2427 N N . ALA A 1 301 ? 5.138 8.431 -19.166 1.00 62.84 301 ALA A N 1
ATOM 2428 C CA . ALA A 1 301 ? 4.825 8.783 -20.553 1.00 62.84 301 ALA A CA 1
ATOM 2429 C C . ALA A 1 301 ? 4.649 10.303 -20.739 1.00 62.84 301 ALA A C 1
ATOM 2431 O O . ALA A 1 301 ? 5.181 10.882 -21.684 1.00 62.84 301 ALA A O 1
ATOM 2432 N N . GLY A 1 302 ? 3.992 10.979 -19.792 1.00 58.25 302 GLY A N 1
ATOM 2433 C CA . GLY A 1 302 ? 3.810 12.432 -19.795 1.00 58.25 302 GLY A CA 1
ATOM 2434 C C . GLY A 1 302 ? 5.107 13.231 -19.626 1.00 58.25 302 GLY A C 1
ATOM 2435 O O . GLY A 1 302 ? 5.204 14.341 -20.145 1.00 58.25 302 GLY A O 1
ATOM 2436 N N . GLY A 1 303 ? 6.123 12.670 -18.961 1.00 53.97 303 GLY A N 1
ATOM 2437 C CA . GLY A 1 303 ? 7.466 13.256 -18.886 1.00 53.97 303 GLY A CA 1
ATOM 2438 C C . GLY A 1 303 ? 8.248 13.185 -20.203 1.00 53.97 303 GLY A C 1
ATOM 2439 O O . GLY A 1 303 ? 9.242 13.894 -20.354 1.00 53.97 303 GLY A O 1
ATOM 2440 N N . TYR A 1 304 ? 7.793 12.359 -21.150 1.00 52.97 304 TYR A N 1
ATOM 2441 C CA . TYR A 1 304 ? 8.444 12.127 -22.438 1.00 52.97 304 TYR A CA 1
ATOM 2442 C C . TYR A 1 304 ? 7.711 12.728 -23.642 1.00 52.97 304 TYR A C 1
ATOM 2444 O O . TYR A 1 304 ? 8.272 12.690 -24.731 1.00 52.97 304 TYR A O 1
ATOM 2452 N N . GLY A 1 305 ? 6.548 13.360 -23.435 1.00 46.75 305 GLY A N 1
ATOM 2453 C CA . GLY A 1 305 ? 5.809 14.124 -24.445 1.00 46.75 305 GLY A CA 1
ATOM 2454 C C . GLY A 1 305 ? 5.246 13.265 -25.595 1.00 46.75 305 GLY A C 1
ATOM 2455 O O . GLY A 1 305 ? 5.983 12.500 -26.209 1.00 46.75 305 GLY A O 1
ATOM 2456 N N . PRO A 1 306 ? 3.960 13.400 -25.959 1.00 45.53 306 PRO A N 1
ATOM 2457 C CA . PRO A 1 306 ? 3.403 12.713 -27.130 1.00 45.53 306 PRO A CA 1
ATOM 2458 C C . PRO A 1 306 ? 3.989 13.209 -28.468 1.00 45.53 306 PRO A C 1
ATOM 2460 O O . PRO A 1 306 ? 3.827 12.537 -29.481 1.00 45.53 306 PRO A O 1
ATOM 2463 N N . ASP A 1 307 ? 4.689 14.350 -28.464 1.00 46.50 307 ASP A N 1
ATOM 2464 C CA . ASP A 1 307 ? 5.113 15.062 -29.677 1.00 46.50 307 ASP A CA 1
ATOM 2465 C C . ASP A 1 307 ? 6.589 14.853 -30.059 1.00 46.50 307 ASP A C 1
ATOM 2467 O O . ASP A 1 307 ? 7.025 15.353 -31.095 1.00 46.50 307 ASP A O 1
ATOM 2471 N N . ILE A 1 308 ? 7.383 14.140 -29.249 1.00 49.47 308 ILE A N 1
ATOM 2472 C CA . ILE A 1 308 ? 8.785 13.871 -29.598 1.00 49.47 308 ILE A CA 1
ATOM 2473 C C . ILE A 1 308 ? 8.826 12.642 -30.505 1.00 49.47 308 ILE A C 1
ATOM 2475 O O . ILE A 1 308 ? 9.000 11.506 -30.059 1.00 49.47 308 ILE A O 1
ATOM 2479 N N . GLU A 1 309 ? 8.664 12.873 -31.805 1.00 54.88 309 GLU A N 1
ATOM 2480 C CA . GLU A 1 309 ? 8.923 11.850 -32.812 1.00 54.88 309 GLU A CA 1
ATOM 2481 C C . GLU A 1 309 ? 10.383 11.383 -32.693 1.00 54.88 309 GLU A C 1
ATOM 2483 O O . GLU A 1 309 ? 11.301 12.188 -32.518 1.00 54.88 309 GLU A O 1
ATOM 2488 N N . GLY A 1 310 ? 10.625 10.069 -32.790 1.00 50.53 310 GLY A N 1
ATOM 2489 C CA . GLY A 1 310 ? 11.975 9.496 -32.661 1.00 50.53 310 GLY A CA 1
ATOM 2490 C C . GLY A 1 310 ? 13.002 10.126 -33.613 1.00 50.53 310 GLY A C 1
ATOM 2491 O O . GLY A 1 310 ? 14.191 10.164 -33.300 1.00 50.53 310 GLY A O 1
ATOM 2492 N N . GLU A 1 311 ? 12.531 10.691 -34.725 1.00 52.44 311 GL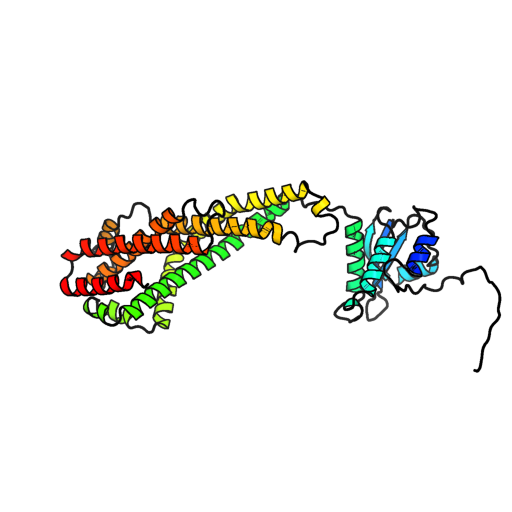U A N 1
ATOM 2493 C CA . GLU A 1 311 ? 13.317 11.454 -35.689 1.00 52.44 311 GLU A CA 1
ATOM 2494 C C . GLU A 1 311 ? 13.754 12.828 -35.143 1.00 52.44 311 GLU A C 1
ATOM 2496 O O . GLU A 1 311 ? 14.913 13.207 -35.304 1.00 52.44 311 GLU A O 1
ATOM 2501 N N . GLN A 1 312 ? 12.892 13.552 -34.416 1.00 60.25 312 GLN A N 1
ATOM 2502 C CA . GLN A 1 312 ? 13.270 14.791 -33.721 1.00 60.25 312 GLN A CA 1
ATOM 2503 C C . GLN A 1 312 ? 14.284 14.522 -32.609 1.00 60.25 312 GLN A C 1
ATOM 2505 O O . GLN A 1 312 ? 15.280 15.232 -32.522 1.00 60.25 312 GLN A O 1
ATOM 2510 N N . LEU A 1 313 ? 14.101 13.460 -31.818 1.00 55.62 313 LEU A N 1
ATOM 2511 C CA . LEU A 1 313 ? 15.055 13.090 -30.767 1.00 55.62 313 LEU A CA 1
ATOM 2512 C C . LEU A 1 313 ? 16.424 12.699 -31.348 1.00 55.62 313 LEU A C 1
ATOM 2514 O O . LEU A 1 313 ? 17.467 13.081 -30.813 1.00 55.62 313 LEU A O 1
ATOM 2518 N N . ALA A 1 314 ? 16.429 11.945 -32.452 1.00 52.56 314 ALA A N 1
ATOM 2519 C CA . ALA A 1 314 ? 17.648 11.591 -33.167 1.00 52.56 314 ALA A CA 1
ATOM 2520 C C . ALA A 1 314 ? 18.333 12.835 -33.755 1.00 52.56 314 ALA A C 1
ATOM 2522 O O . ALA A 1 314 ? 19.541 12.991 -33.597 1.00 52.56 314 ALA A O 1
ATOM 2523 N N . ASN A 1 315 ? 17.576 13.749 -34.363 1.00 61.53 315 ASN A N 1
ATOM 2524 C CA . ASN A 1 315 ? 18.106 14.984 -34.939 1.00 61.53 315 ASN A CA 1
ATOM 2525 C C . ASN A 1 315 ? 18.616 15.966 -33.871 1.00 61.53 315 ASN A C 1
ATOM 2527 O O . ASN A 1 315 ? 19.674 16.565 -34.057 1.00 61.53 315 ASN A O 1
ATOM 2531 N N . GLU A 1 316 ? 17.927 16.090 -32.735 1.00 61.28 316 GLU A N 1
ATOM 2532 C CA . GLU A 1 316 ? 18.367 16.902 -31.598 1.00 61.28 316 GLU A CA 1
ATOM 2533 C C . GLU A 1 316 ? 19.640 16.332 -30.969 1.00 61.28 316 GLU A C 1
ATOM 2535 O O . GLU A 1 316 ? 20.619 17.051 -30.813 1.00 61.28 316 GLU A O 1
ATOM 2540 N N . LEU A 1 317 ? 19.699 15.032 -30.660 1.00 54.38 317 LEU A N 1
ATOM 2541 C CA . LEU A 1 317 ? 20.891 14.421 -30.048 1.00 54.38 317 LEU A CA 1
ATOM 2542 C C . LEU A 1 317 ? 22.116 14.411 -30.975 1.00 54.38 317 LEU A C 1
ATOM 2544 O O . LEU A 1 317 ? 23.251 14.332 -30.492 1.00 54.38 317 LEU A O 1
ATOM 2548 N N . MET A 1 318 ? 21.890 14.503 -32.285 1.00 56.59 318 MET A N 1
ATOM 2549 C CA . MET A 1 318 ? 22.925 14.619 -33.310 1.00 56.59 318 MET A CA 1
ATOM 2550 C C . MET A 1 318 ? 23.255 16.084 -33.667 1.00 56.59 318 MET A C 1
ATOM 2552 O O . MET A 1 318 ? 24.149 16.307 -34.491 1.00 56.59 318 MET A O 1
ATOM 2556 N N . ASP A 1 319 ? 22.610 17.082 -33.037 1.00 62.12 319 ASP A N 1
ATOM 2557 C CA . ASP A 1 319 ? 22.910 18.503 -33.249 1.00 62.12 319 ASP A CA 1
ATOM 2558 C C . ASP A 1 319 ? 24.372 18.796 -32.859 1.00 62.12 319 ASP A C 1
ATOM 2560 O O . ASP A 1 319 ? 24.801 18.528 -31.725 1.00 62.12 319 ASP A O 1
ATOM 2564 N N . PRO A 1 320 ? 25.170 19.398 -33.762 1.00 54.88 320 PRO A N 1
ATOM 2565 C CA . PRO A 1 320 ? 26.542 19.770 -33.469 1.00 54.88 320 PRO A CA 1
ATOM 2566 C C . PRO A 1 320 ? 26.752 20.726 -32.294 1.00 54.88 320 PRO A C 1
ATOM 2568 O O . PRO A 1 320 ? 27.878 20.820 -31.804 1.00 54.88 320 PRO A O 1
ATOM 2571 N N . LYS A 1 321 ? 25.704 21.398 -31.815 1.00 54.31 321 LYS A N 1
ATOM 2572 C CA . LYS A 1 321 ? 25.745 22.297 -30.655 1.00 54.31 321 LYS A CA 1
ATOM 2573 C C . LYS A 1 321 ? 25.651 21.574 -29.307 1.00 54.31 321 LYS A C 1
ATOM 2575 O O . LYS A 1 321 ? 25.956 22.181 -28.278 1.00 54.31 321 LYS A O 1
ATOM 2580 N N . LEU A 1 322 ? 25.262 20.298 -29.275 1.00 54.84 322 LEU A N 1
ATOM 2581 C CA . LEU A 1 322 ? 25.151 19.521 -28.039 1.00 54.84 322 LEU A CA 1
ATOM 2582 C C . LEU A 1 322 ? 26.498 18.911 -27.619 1.00 54.84 322 LEU A C 1
ATOM 2584 O O . LEU A 1 322 ? 27.270 18.397 -28.428 1.00 54.84 322 LEU A O 1
ATOM 2588 N N . LYS A 1 323 ? 26.770 18.909 -26.303 1.00 51.31 323 LYS A N 1
ATOM 2589 C CA . LYS A 1 323 ? 28.023 18.390 -25.708 1.00 51.31 323 LYS A CA 1
ATOM 2590 C C . LYS A 1 323 ? 28.309 16.915 -26.038 1.00 51.31 323 LYS A C 1
ATOM 2592 O O . LYS A 1 323 ? 29.437 16.472 -25.851 1.00 51.31 323 LYS A O 1
ATOM 2597 N N . PHE A 1 324 ? 27.331 16.161 -26.540 1.00 46.44 324 PHE A N 1
ATOM 2598 C CA . PHE A 1 324 ? 27.497 14.764 -26.952 1.00 46.44 324 PHE A CA 1
ATOM 2599 C C . PHE A 1 324 ? 28.347 14.596 -28.214 1.00 46.44 324 PHE A C 1
ATOM 2601 O O . PHE A 1 324 ? 28.981 13.554 -28.379 1.00 46.44 324 PHE A O 1
ATOM 2608 N N . ASN A 1 325 ? 28.470 15.629 -29.054 1.00 51.41 325 ASN A N 1
ATOM 2609 C CA . ASN A 1 325 ? 29.298 15.539 -30.256 1.00 51.41 325 ASN A CA 1
ATOM 2610 C C . ASN A 1 325 ? 30.808 15.461 -29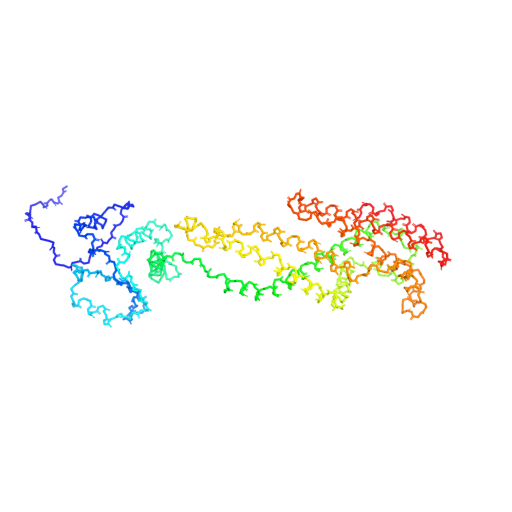.947 1.00 51.41 325 ASN A C 1
ATOM 2612 O O . ASN A 1 325 ? 31.580 14.960 -30.763 1.00 51.41 325 ASN A O 1
ATOM 2616 N N . LEU A 1 326 ? 31.226 15.849 -28.731 1.00 55.44 326 LEU A N 1
ATOM 2617 C CA . LEU A 1 326 ? 32.581 15.607 -28.207 1.00 55.44 326 LEU A CA 1
ATOM 2618 C C . LEU A 1 326 ? 32.912 14.108 -28.082 1.00 55.44 326 LEU A C 1
ATOM 2620 O O . LEU A 1 326 ? 34.085 13.747 -28.089 1.00 55.44 326 LEU A O 1
ATOM 2624 N N . MET A 1 327 ? 31.900 13.235 -27.990 1.00 59.16 327 MET A N 1
ATOM 2625 C CA . MET A 1 327 ? 32.066 11.776 -27.921 1.00 59.16 327 MET A CA 1
ATOM 2626 C C . MET A 1 327 ? 31.971 11.088 -29.299 1.00 59.16 327 MET A C 1
ATOM 2628 O O . MET A 1 327 ? 32.204 9.883 -29.405 1.00 59.16 327 MET A O 1
ATOM 2632 N N . GLY A 1 328 ? 31.683 11.846 -30.365 1.00 69.69 328 GLY A N 1
ATOM 2633 C CA . GLY A 1 328 ? 31.609 11.369 -31.748 1.00 69.69 328 GLY A CA 1
ATOM 2634 C C . GLY A 1 328 ? 30.254 10.774 -32.162 1.00 69.69 328 GLY A C 1
ATOM 2635 O O . GLY A 1 328 ? 29.442 10.358 -31.336 1.00 69.69 328 GLY A O 1
ATOM 2636 N N . ARG A 1 329 ? 30.031 10.691 -33.484 1.00 72.94 329 ARG A N 1
ATOM 2637 C CA . ARG A 1 329 ? 28.746 10.287 -34.099 1.00 72.94 329 ARG A CA 1
ATOM 2638 C C . ARG A 1 329 ? 28.235 8.914 -33.650 1.00 72.94 329 ARG A C 1
ATOM 2640 O O . ARG A 1 329 ? 27.037 8.744 -33.472 1.00 72.94 329 ARG A O 1
ATOM 2647 N N . ASN A 1 330 ? 29.129 7.957 -33.406 1.00 72.88 330 ASN A N 1
ATOM 2648 C CA . ASN A 1 330 ? 28.739 6.611 -32.971 1.00 72.88 330 ASN A CA 1
ATOM 2649 C C . ASN A 1 330 ? 28.172 6.602 -31.538 1.00 72.88 330 ASN A C 1
ATOM 2651 O O . ASN A 1 330 ? 27.255 5.838 -31.244 1.00 72.88 330 ASN A O 1
ATOM 2655 N N . ALA A 1 331 ? 28.704 7.443 -30.642 1.00 69.44 331 ALA A N 1
ATOM 2656 C CA . ALA A 1 331 ? 28.206 7.570 -29.270 1.00 69.44 331 ALA A CA 1
ATOM 2657 C C . ALA A 1 331 ? 26.862 8.314 -29.228 1.00 69.44 331 ALA A C 1
ATOM 2659 O O . ALA A 1 331 ? 25.975 7.950 -28.453 1.00 69.44 331 ALA A O 1
ATOM 2660 N N . ALA A 1 332 ? 26.702 9.314 -30.097 1.00 70.50 332 ALA A N 1
ATOM 2661 C CA . ALA A 1 332 ? 25.447 10.032 -30.267 1.00 70.50 332 ALA A CA 1
ATOM 2662 C C . ALA A 1 332 ? 24.343 9.114 -30.831 1.00 70.50 332 ALA A C 1
ATOM 2664 O O . ALA A 1 332 ? 23.290 9.002 -30.209 1.00 70.50 332 ALA A O 1
ATOM 2665 N N . GLN A 1 333 ? 24.624 8.337 -31.890 1.00 79.19 333 GLN A N 1
ATOM 2666 C CA . GLN A 1 333 ? 23.686 7.336 -32.421 1.00 79.19 333 GLN A CA 1
ATOM 2667 C C . GLN A 1 333 ? 23.306 6.291 -31.364 1.00 79.19 333 GLN A C 1
ATOM 2669 O O . GLN A 1 333 ? 22.135 5.978 -31.191 1.00 79.19 333 GLN A O 1
ATOM 2674 N N . PHE A 1 334 ? 24.288 5.753 -30.632 1.00 75.94 334 PHE A N 1
ATOM 2675 C CA . PHE A 1 334 ? 24.019 4.784 -29.568 1.00 75.94 334 PHE A CA 1
ATOM 2676 C C . PHE A 1 334 ? 23.055 5.355 -28.519 1.00 75.94 334 PHE A C 1
ATOM 2678 O O . PHE A 1 334 ? 22.092 4.698 -28.143 1.00 75.94 334 PHE A O 1
ATOM 2685 N N . SER A 1 335 ? 23.283 6.597 -28.090 1.00 69.06 335 SER A N 1
ATOM 2686 C CA . SER A 1 335 ? 22.425 7.273 -27.111 1.00 69.06 335 SER A CA 1
ATOM 2687 C C . SER A 1 335 ? 21.024 7.558 -27.664 1.00 69.06 335 SER A C 1
ATOM 2689 O O . SER A 1 335 ? 20.048 7.412 -26.933 1.00 69.06 335 SER A O 1
ATOM 2691 N N . ALA A 1 336 ? 20.920 7.918 -28.946 1.00 72.25 336 ALA A N 1
ATOM 2692 C CA . ALA A 1 336 ? 19.649 8.159 -29.623 1.00 72.25 336 ALA A CA 1
ATOM 2693 C C . ALA A 1 336 ? 18.802 6.885 -29.744 1.00 72.25 336 ALA A C 1
ATOM 2695 O O . ALA A 1 336 ? 17.607 6.932 -29.479 1.00 72.25 336 ALA A O 1
ATOM 2696 N N . VAL A 1 337 ? 19.413 5.738 -30.060 1.00 80.25 337 VAL A N 1
ATOM 2697 C CA . VAL A 1 337 ? 18.703 4.451 -30.167 1.00 80.25 337 VAL A CA 1
ATOM 2698 C C . VAL A 1 337 ? 18.105 4.027 -28.826 1.00 80.25 337 VAL A C 1
ATOM 2700 O O . VAL A 1 337 ? 16.931 3.677 -28.766 1.00 80.25 337 VAL A O 1
ATOM 2703 N N . TRP A 1 338 ? 18.867 4.117 -27.733 1.00 76.62 338 TRP A N 1
ATOM 2704 C CA . TRP A 1 338 ? 18.345 3.802 -26.397 1.00 76.62 338 TRP A CA 1
ATOM 2705 C C . TRP A 1 338 ? 17.342 4.842 -25.889 1.00 76.62 338 TRP A C 1
ATOM 2707 O O . TRP A 1 338 ? 16.405 4.492 -25.175 1.00 76.62 338 TRP A O 1
ATOM 2717 N N . GLY A 1 339 ? 17.501 6.109 -26.282 1.00 70.62 339 GLY A N 1
ATOM 2718 C CA . GLY A 1 339 ? 16.484 7.136 -26.071 1.00 70.62 339 GLY A CA 1
ATOM 2719 C C . GLY A 1 339 ? 15.170 6.763 -26.758 1.00 70.62 339 GLY A C 1
ATOM 2720 O O . GLY A 1 339 ? 14.137 6.683 -26.103 1.00 70.62 339 GLY A O 1
ATOM 2721 N N . ALA A 1 340 ? 15.215 6.443 -28.050 1.00 76.50 340 ALA A N 1
ATOM 2722 C CA . ALA A 1 340 ? 14.044 6.048 -28.825 1.00 76.50 340 ALA A CA 1
ATOM 2723 C C . ALA A 1 340 ? 13.410 4.741 -28.335 1.00 76.50 340 ALA A C 1
ATOM 2725 O O . ALA A 1 340 ? 12.188 4.631 -28.332 1.00 76.50 340 ALA A O 1
ATOM 2726 N N . ALA A 1 341 ? 14.208 3.779 -27.865 1.00 80.31 341 ALA A N 1
ATOM 2727 C CA . ALA A 1 341 ? 13.703 2.564 -27.230 1.00 80.31 341 ALA A CA 1
ATOM 2728 C C . ALA A 1 341 ? 12.828 2.893 -26.007 1.00 80.31 341 ALA A C 1
ATOM 2730 O O . ALA A 1 341 ? 11.707 2.403 -25.893 1.00 80.31 341 ALA A O 1
ATOM 2731 N N . LEU A 1 342 ? 13.296 3.787 -25.129 1.00 73.81 342 LEU A N 1
ATOM 2732 C CA . LEU A 1 342 ? 12.512 4.251 -23.980 1.00 73.81 342 LEU A CA 1
ATOM 2733 C C . LEU A 1 342 ? 11.236 4.985 -24.426 1.00 73.81 342 LEU A C 1
ATOM 2735 O O . LEU A 1 342 ? 10.157 4.697 -23.911 1.00 73.81 342 LEU A O 1
ATOM 2739 N N . HIS A 1 343 ? 11.342 5.875 -25.416 1.00 71.75 343 HIS A N 1
ATOM 2740 C CA . HIS A 1 343 ? 10.200 6.619 -25.962 1.00 71.75 343 HIS A CA 1
ATOM 2741 C C . HIS A 1 343 ? 9.175 5.737 -26.690 1.00 71.75 343 HIS A C 1
ATOM 2743 O O . HIS A 1 343 ? 8.002 6.082 -26.706 1.00 71.75 343 HIS A O 1
ATOM 2749 N N . GLY A 1 344 ? 9.586 4.619 -27.291 1.00 77.00 344 GLY A N 1
ATOM 2750 C CA . GLY A 1 344 ? 8.681 3.673 -27.947 1.00 77.00 344 GLY A CA 1
ATOM 2751 C C . GLY A 1 344 ? 8.019 2.700 -26.978 1.00 77.00 344 GLY A C 1
ATOM 2752 O O . GLY A 1 344 ? 6.840 2.390 -27.122 1.00 77.00 344 GLY A O 1
ATOM 2753 N N . GLY A 1 345 ? 8.767 2.226 -25.980 1.00 81.38 345 GLY A N 1
ATOM 2754 C CA . GLY A 1 345 ? 8.265 1.226 -25.044 1.00 81.38 345 GLY A CA 1
ATOM 2755 C C . GLY A 1 345 ? 7.250 1.781 -24.049 1.00 81.38 345 GLY A C 1
ATOM 2756 O O . GLY A 1 345 ? 6.248 1.133 -23.767 1.00 81.38 345 GLY A O 1
ATOM 2757 N N . LEU A 1 346 ? 7.462 2.993 -23.533 1.00 77.75 346 LEU A N 1
ATOM 2758 C CA . LEU A 1 346 ? 6.606 3.560 -22.485 1.00 77.75 346 LEU A CA 1
ATOM 2759 C C . LEU A 1 346 ? 5.158 3.852 -22.939 1.00 77.75 346 LEU A C 1
ATOM 2761 O O . LEU A 1 346 ? 4.238 3.489 -22.206 1.00 77.75 346 LEU A O 1
ATOM 2765 N N . PRO A 1 347 ? 4.903 4.438 -24.124 1.00 76.88 347 PRO A N 1
ATOM 2766 C CA . PRO A 1 347 ? 3.544 4.593 -24.639 1.00 76.88 347 PRO A CA 1
ATOM 2767 C C . PRO A 1 347 ? 2.873 3.253 -24.950 1.00 76.88 347 PRO A C 1
ATOM 2769 O O . PRO A 1 347 ? 1.715 3.066 -24.596 1.00 76.88 347 PRO A O 1
ATOM 2772 N N . ALA A 1 348 ? 3.602 2.294 -25.532 1.00 84.44 348 ALA A N 1
ATOM 2773 C CA . ALA A 1 348 ? 3.065 0.964 -25.826 1.00 84.44 348 ALA A CA 1
ATOM 2774 C C . ALA A 1 348 ? 2.668 0.212 -24.541 1.00 84.44 348 ALA A C 1
ATOM 2776 O O . ALA A 1 348 ? 1.596 -0.387 -24.465 1.00 84.44 348 ALA A O 1
ATOM 2777 N N . ALA A 1 349 ? 3.499 0.312 -23.500 1.00 83.69 349 ALA A N 1
ATOM 2778 C CA . ALA A 1 349 ? 3.213 -0.174 -22.153 1.00 83.69 349 ALA A CA 1
ATOM 2779 C C . ALA A 1 349 ? 1.927 0.449 -21.583 1.00 83.69 349 ALA A C 1
ATOM 2781 O O . ALA A 1 349 ? 1.065 -0.257 -21.058 1.00 83.69 349 ALA A O 1
ATOM 2782 N N . HIS A 1 350 ? 1.794 1.771 -21.712 1.00 79.56 350 HIS A N 1
ATOM 2783 C CA . HIS A 1 350 ? 0.630 2.521 -21.253 1.00 79.56 350 HIS A CA 1
ATOM 2784 C C . HIS A 1 350 ? -0.655 2.113 -21.987 1.00 79.56 350 HIS A C 1
ATOM 2786 O O . HIS A 1 350 ? -1.646 1.782 -21.341 1.00 79.56 350 HIS A O 1
ATOM 2792 N N . GLU A 1 351 ? -0.644 2.073 -23.320 1.00 82.94 351 GLU A N 1
ATOM 2793 C CA . GLU A 1 351 ? -1.799 1.660 -24.128 1.00 82.94 351 GLU A CA 1
ATOM 2794 C C . GLU A 1 351 ? -2.241 0.228 -23.820 1.00 82.94 351 GLU A C 1
ATOM 2796 O O . GLU A 1 351 ? -3.436 -0.059 -23.751 1.00 82.94 351 GLU A O 1
ATOM 2801 N N . ALA A 1 352 ? -1.284 -0.671 -23.588 1.00 85.06 352 ALA A N 1
ATOM 2802 C CA . ALA A 1 352 ? -1.575 -2.048 -23.223 1.00 85.06 352 ALA A CA 1
ATOM 2803 C C . ALA A 1 352 ? -2.256 -2.137 -21.844 1.00 85.06 352 ALA A C 1
ATOM 2805 O O . ALA A 1 352 ? -3.207 -2.909 -21.678 1.00 85.06 352 ALA A O 1
ATOM 2806 N N . ALA A 1 353 ? -1.803 -1.327 -20.883 1.00 81.19 353 ALA A N 1
ATOM 2807 C CA . ALA A 1 353 ? -2.351 -1.265 -19.532 1.00 81.19 353 ALA A CA 1
ATOM 2808 C C . ALA A 1 353 ? -3.730 -0.587 -19.448 1.00 81.19 353 ALA A C 1
ATOM 2810 O O . ALA A 1 353 ? -4.542 -0.926 -18.579 1.00 81.19 353 ALA A O 1
ATOM 2811 N N . TYR A 1 354 ? -3.987 0.383 -20.326 1.00 78.31 354 TYR A N 1
ATOM 2812 C CA . TYR A 1 354 ? -5.100 1.314 -20.195 1.00 78.31 354 TYR A CA 1
ATOM 2813 C C . TYR A 1 354 ? -6.459 0.604 -20.106 1.00 78.31 354 TYR A C 1
ATOM 2815 O O . TYR A 1 354 ? -6.848 -0.177 -20.975 1.00 78.31 354 TYR A O 1
ATOM 2823 N N . GLY A 1 355 ? -7.196 0.873 -19.024 1.00 69.88 355 GLY A N 1
ATOM 2824 C CA . GLY A 1 355 ? -8.539 0.334 -18.791 1.00 69.88 355 GLY A CA 1
ATOM 2825 C C . GLY A 1 355 ? -8.605 -1.155 -18.428 1.00 69.88 355 GLY A C 1
ATOM 2826 O O . GLY A 1 355 ? -9.688 -1.632 -18.102 1.00 69.88 355 GLY A O 1
ATOM 2827 N N . LYS A 1 356 ? -7.482 -1.889 -18.434 1.00 74.12 356 LYS A N 1
ATOM 2828 C CA . LYS A 1 356 ? -7.429 -3.311 -18.033 1.00 74.12 356 LYS A CA 1
ATOM 2829 C C . LYS A 1 356 ? -7.181 -3.513 -16.541 1.00 74.12 356 LYS A C 1
ATOM 2831 O O . LYS A 1 356 ? -7.540 -4.553 -15.996 1.00 74.12 356 LYS A O 1
ATOM 2836 N N . SER A 1 357 ? -6.609 -2.507 -15.883 1.00 64.31 357 SER A N 1
ATOM 2837 C CA . SER A 1 357 ? -6.467 -2.435 -14.425 1.00 64.31 357 SER A CA 1
ATOM 2838 C C . SER A 1 357 ? -7.835 -2.324 -13.726 1.00 64.31 357 SER A C 1
ATOM 2840 O O . SER A 1 357 ? -8.050 -2.899 -12.658 1.00 64.31 357 SER A O 1
ATOM 2842 N N . ALA A 1 358 ? -8.797 -1.647 -14.361 1.00 58.62 358 ALA A N 1
ATOM 2843 C CA . ALA A 1 358 ? -10.137 -1.431 -13.832 1.00 58.62 358 ALA A CA 1
ATOM 2844 C C . ALA A 1 358 ? -11.023 -2.682 -13.994 1.00 58.62 358 ALA A C 1
ATOM 2846 O O . ALA A 1 358 ? -11.504 -2.986 -15.082 1.00 58.62 358 ALA A O 1
ATOM 2847 N N . GLY A 1 359 ? -11.276 -3.398 -12.893 1.00 58.91 359 GLY A N 1
ATOM 2848 C CA . GLY A 1 359 ? -12.271 -4.482 -12.846 1.00 58.91 359 GLY A CA 1
ATOM 2849 C C . GLY A 1 359 ? -11.776 -5.825 -12.311 1.00 58.91 359 GLY A C 1
ATOM 2850 O O . GLY A 1 359 ? -12.556 -6.772 -12.266 1.00 58.91 359 GLY A O 1
ATOM 2851 N N . GLY A 1 360 ? -10.507 -5.931 -11.897 1.00 58.44 360 GLY A N 1
ATOM 2852 C CA . GLY A 1 360 ? -9.976 -7.133 -11.236 1.00 58.44 360 GLY A CA 1
ATOM 2853 C C . GLY A 1 360 ? -9.952 -8.397 -12.107 1.00 58.44 360 GLY A C 1
ATOM 2854 O O . GLY A 1 360 ? -9.823 -9.496 -11.576 1.00 58.44 360 GLY A O 1
ATOM 2855 N N . ALA A 1 361 ? -10.097 -8.252 -13.428 1.00 59.38 361 ALA A N 1
ATOM 2856 C CA . ALA A 1 361 ? -10.181 -9.365 -14.374 1.00 59.38 361 ALA A CA 1
ATOM 2857 C C . ALA A 1 361 ? -8.811 -9.942 -14.774 1.00 59.38 361 ALA A C 1
ATOM 2859 O O . ALA A 1 361 ? -8.761 -11.011 -15.373 1.00 59.38 361 ALA A O 1
ATOM 2860 N N . VAL A 1 362 ? -7.718 -9.243 -14.456 1.00 71.50 362 VAL A N 1
ATOM 2861 C CA . VAL A 1 362 ? -6.347 -9.600 -14.841 1.00 71.50 362 VAL A CA 1
ATOM 2862 C C . VAL A 1 362 ? -5.489 -9.654 -13.581 1.00 71.50 362 VAL A C 1
ATOM 2864 O O . VAL A 1 362 ? -5.536 -8.740 -12.755 1.00 71.50 362 VAL A O 1
ATOM 2867 N N . SER A 1 363 ? -4.734 -10.735 -13.400 1.00 80.06 363 SER A N 1
ATOM 2868 C CA . SER A 1 363 ? -3.798 -10.864 -12.280 1.00 80.06 363 SER A CA 1
ATOM 2869 C C . SER A 1 363 ? -2.600 -9.916 -12.425 1.00 80.06 363 SER A C 1
ATOM 2871 O O . SER A 1 363 ? -2.242 -9.515 -13.531 1.00 80.06 363 SER A O 1
ATOM 2873 N N . ASP A 1 364 ? -1.928 -9.595 -11.312 1.00 78.81 364 ASP A N 1
ATOM 2874 C CA . ASP A 1 364 ? -0.728 -8.736 -11.320 1.00 78.81 364 ASP A CA 1
ATOM 2875 C C . ASP A 1 364 ? 0.358 -9.263 -12.288 1.00 78.81 364 ASP A C 1
ATOM 2877 O O . ASP A 1 364 ? 1.048 -8.476 -12.933 1.00 78.81 364 ASP A O 1
ATOM 2881 N N . ALA A 1 365 ? 0.487 -10.591 -12.413 1.00 82.50 365 ALA A N 1
ATOM 2882 C CA . ALA A 1 365 ? 1.449 -11.243 -13.303 1.00 82.50 365 ALA A CA 1
ATOM 2883 C C . ALA A 1 365 ? 1.059 -11.109 -14.781 1.00 82.50 365 ALA A C 1
ATOM 2885 O O . ALA A 1 365 ? 1.877 -10.697 -15.595 1.00 82.50 365 ALA A O 1
ATOM 2886 N N . GLU A 1 366 ? -0.204 -11.379 -15.120 1.00 85.81 366 GLU A N 1
ATOM 2887 C CA . GLU A 1 366 ? -0.702 -11.218 -16.492 1.00 85.81 366 GLU A CA 1
ATOM 2888 C C . GLU A 1 366 ? -0.634 -9.756 -16.946 1.00 85.81 366 GLU A C 1
ATOM 2890 O O . GLU A 1 366 ? -0.320 -9.476 -18.102 1.00 85.81 366 GLU A O 1
ATOM 2895 N N . MET A 1 367 ? -0.897 -8.818 -16.032 1.00 83.75 367 MET A N 1
ATOM 2896 C CA . MET A 1 367 ? -0.759 -7.391 -16.300 1.00 83.75 367 MET A CA 1
ATOM 2897 C C . MET A 1 367 ? 0.701 -7.026 -16.574 1.00 83.75 367 MET A C 1
ATOM 2899 O O . MET A 1 367 ? 0.984 -6.322 -17.541 1.00 83.75 367 MET A O 1
ATOM 2903 N N . PHE A 1 368 ? 1.632 -7.533 -15.761 1.00 84.94 368 PHE A N 1
ATOM 2904 C CA . PHE A 1 368 ? 3.057 -7.318 -15.980 1.00 84.94 368 PHE A CA 1
ATOM 2905 C C . PHE A 1 368 ? 3.508 -7.862 -17.335 1.00 84.94 368 PHE A C 1
ATOM 2907 O O . PHE A 1 368 ? 4.109 -7.115 -18.099 1.00 84.94 368 PHE A O 1
ATOM 2914 N N . ASP A 1 369 ? 3.175 -9.111 -17.667 1.00 87.75 369 ASP A N 1
ATOM 2915 C CA . ASP A 1 369 ? 3.568 -9.729 -18.936 1.00 87.75 369 ASP A CA 1
ATOM 2916 C C . ASP A 1 369 ? 3.009 -8.955 -20.132 1.00 87.75 369 ASP A C 1
ATOM 2918 O O . ASP A 1 369 ? 3.699 -8.724 -21.126 1.00 87.75 369 ASP A O 1
ATOM 2922 N N . LEU A 1 370 ? 1.756 -8.515 -20.036 1.00 89.00 370 LEU A N 1
ATOM 2923 C CA . LEU A 1 370 ? 1.106 -7.739 -21.080 1.00 89.00 370 LEU A CA 1
ATOM 2924 C C . LEU A 1 370 ? 1.800 -6.389 -21.306 1.00 89.00 370 LEU A C 1
ATOM 2926 O O . LEU A 1 370 ? 2.090 -6.026 -22.447 1.00 89.00 370 LEU A O 1
ATOM 2930 N N . VAL A 1 371 ? 2.091 -5.666 -20.224 1.00 86.69 371 VAL A N 1
ATOM 2931 C CA . VAL A 1 371 ? 2.769 -4.367 -20.276 1.00 86.69 371 VAL A CA 1
ATOM 2932 C C . VAL A 1 371 ? 4.222 -4.524 -20.724 1.00 86.69 371 VAL A C 1
ATOM 2934 O O . VAL A 1 371 ? 4.690 -3.742 -21.547 1.00 86.69 371 VAL A O 1
ATOM 2937 N N . TRP A 1 372 ? 4.921 -5.551 -20.239 1.00 87.44 372 TRP A N 1
ATOM 2938 C CA . TRP A 1 372 ? 6.307 -5.850 -20.591 1.00 87.44 372 TRP A CA 1
ATOM 2939 C C . TRP A 1 372 ? 6.461 -6.167 -22.075 1.00 87.44 372 TRP A C 1
ATOM 2941 O O . TRP A 1 372 ? 7.304 -5.572 -22.742 1.00 87.44 372 TRP A O 1
ATOM 2951 N N . ASN A 1 373 ? 5.617 -7.050 -22.614 1.00 89.88 373 ASN A N 1
ATOM 2952 C CA . ASN A 1 373 ? 5.668 -7.414 -24.028 1.00 89.88 373 ASN A CA 1
ATOM 2953 C C . ASN A 1 373 ? 5.384 -6.204 -24.925 1.00 89.88 373 ASN A C 1
ATOM 2955 O O . ASN A 1 373 ? 6.136 -5.945 -25.861 1.00 89.88 373 ASN A O 1
ATOM 2959 N N . ALA A 1 374 ? 4.363 -5.407 -24.596 1.00 90.00 374 ALA A N 1
ATOM 2960 C CA . ALA A 1 374 ? 4.072 -4.184 -25.339 1.00 90.00 374 ALA A CA 1
ATOM 2961 C C . ALA A 1 374 ? 5.236 -3.180 -25.269 1.00 90.00 374 ALA A C 1
ATOM 2963 O O . ALA A 1 374 ? 5.624 -2.609 -26.290 1.00 90.00 374 ALA A O 1
ATOM 2964 N N . ALA A 1 375 ? 5.838 -3.007 -24.086 1.00 86.88 375 ALA A N 1
ATOM 2965 C CA . ALA A 1 375 ? 7.002 -2.149 -23.902 1.00 86.88 375 ALA A CA 1
ATOM 2966 C C . ALA A 1 375 ? 8.198 -2.617 -24.735 1.00 86.88 375 ALA A C 1
ATOM 2968 O O . ALA A 1 375 ? 8.840 -1.809 -25.404 1.00 86.88 375 ALA A O 1
ATOM 2969 N N . ARG A 1 376 ? 8.489 -3.920 -24.714 1.00 88.75 376 ARG A N 1
ATOM 2970 C CA . ARG A 1 376 ? 9.589 -4.536 -25.458 1.00 88.75 376 ARG A CA 1
ATOM 2971 C C . ARG A 1 376 ? 9.417 -4.333 -26.959 1.00 88.75 376 ARG A C 1
ATOM 2973 O O . ARG A 1 376 ? 10.363 -3.913 -27.625 1.00 88.75 376 ARG A O 1
ATOM 2980 N N . ASP A 1 377 ? 8.223 -4.602 -27.477 1.00 89.94 377 ASP A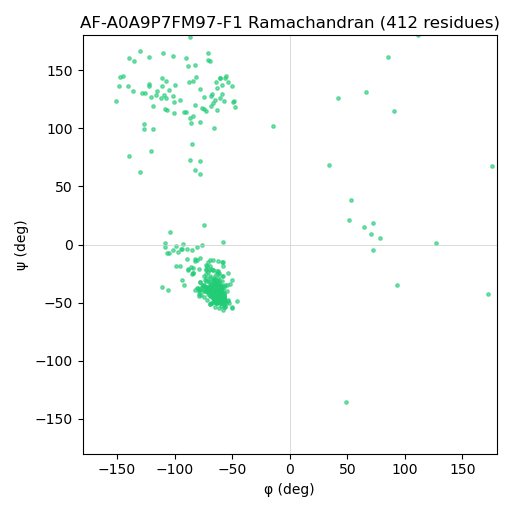 N 1
ATOM 2981 C CA . ASP A 1 377 ? 7.935 -4.536 -28.908 1.00 89.94 377 ASP A CA 1
ATOM 2982 C C . ASP A 1 377 ? 7.956 -3.077 -29.403 1.00 89.94 377 ASP A C 1
ATOM 2984 O O . ASP A 1 377 ? 8.586 -2.765 -30.419 1.00 89.94 377 ASP A O 1
ATOM 2988 N N . GLY A 1 378 ? 7.352 -2.158 -28.637 1.00 87.88 378 GLY A N 1
ATOM 2989 C CA . GLY A 1 378 ? 7.396 -0.719 -28.911 1.00 87.88 378 GLY A CA 1
ATOM 2990 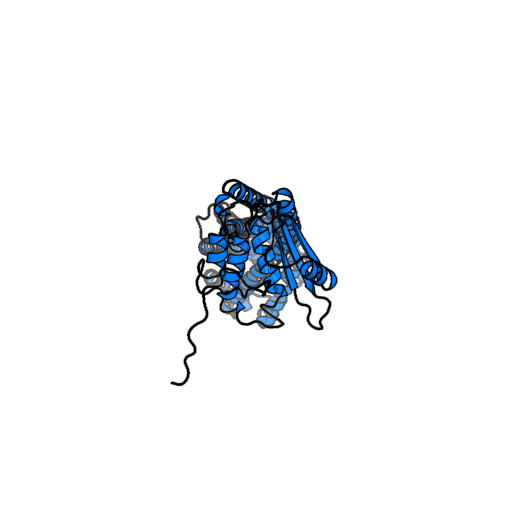C C . GLY A 1 378 ? 8.816 -0.151 -28.854 1.00 87.88 378 GLY A C 1
ATOM 2991 O O . GLY A 1 378 ? 9.221 0.624 -29.726 1.00 87.88 378 GLY A O 1
ATOM 2992 N N . ALA A 1 379 ? 9.612 -0.580 -27.871 1.00 87.62 379 ALA A N 1
ATOM 2993 C CA . ALA A 1 379 ? 11.009 -0.189 -27.741 1.00 87.62 379 ALA A CA 1
ATOM 2994 C C . ALA A 1 379 ? 11.856 -0.684 -28.920 1.00 87.62 379 ALA A C 1
ATOM 2996 O O . ALA A 1 379 ? 12.607 0.100 -29.503 1.00 87.62 379 ALA A O 1
ATOM 2997 N N . LEU A 1 380 ? 11.700 -1.952 -29.317 1.00 90.00 380 LEU A N 1
ATOM 2998 C CA . LEU A 1 380 ? 12.420 -2.541 -30.446 1.00 90.00 380 LEU A CA 1
ATOM 2999 C C . LEU A 1 380 ? 12.105 -1.822 -31.760 1.00 90.00 380 LEU A C 1
ATOM 3001 O O . LEU A 1 380 ? 13.014 -1.505 -32.530 1.00 90.00 380 LEU A O 1
ATOM 3005 N N . ALA A 1 381 ? 10.822 -1.553 -32.016 1.00 88.75 381 ALA A N 1
ATOM 3006 C CA . ALA A 1 381 ? 10.375 -0.884 -33.232 1.00 88.75 381 ALA A CA 1
ATOM 3007 C C . ALA A 1 381 ? 10.982 0.523 -33.361 1.00 88.75 381 ALA A C 1
ATOM 3009 O O . ALA A 1 381 ? 11.533 0.869 -34.410 1.00 88.75 381 ALA A O 1
ATOM 3010 N N . SER A 1 382 ? 10.946 1.311 -32.284 1.00 85.44 382 SER A N 1
ATOM 3011 C CA . SER A 1 382 ? 11.528 2.657 -32.258 1.00 85.44 382 SER A CA 1
ATOM 3012 C C . SER A 1 382 ? 13.055 2.643 -32.343 1.00 85.44 382 SER A C 1
ATOM 3014 O O . SER A 1 382 ? 13.642 3.456 -33.057 1.00 85.44 382 SER A O 1
ATOM 3016 N N . ALA A 1 383 ? 13.710 1.692 -31.674 1.00 87.38 383 ALA A N 1
ATOM 3017 C CA . ALA A 1 383 ? 15.160 1.537 -31.711 1.00 87.38 383 ALA A CA 1
ATOM 3018 C C . ALA A 1 383 ? 15.666 1.198 -33.125 1.00 87.38 383 ALA A C 1
ATOM 3020 O O . ALA A 1 383 ? 16.589 1.846 -33.627 1.00 87.38 383 ALA A O 1
ATOM 3021 N N . LYS A 1 384 ? 15.026 0.230 -33.800 1.00 90.19 384 LYS A N 1
ATOM 3022 C CA . LYS A 1 384 ? 15.349 -0.149 -35.186 1.00 90.19 384 LYS A CA 1
ATOM 3023 C C . LYS A 1 384 ? 15.160 1.013 -36.156 1.00 90.19 384 LYS A C 1
ATOM 3025 O O . LYS A 1 384 ? 16.008 1.208 -37.024 1.00 90.19 384 LYS A O 1
ATOM 3030 N N . ARG A 1 385 ? 14.095 1.803 -35.984 1.00 86.56 385 ARG A N 1
ATOM 3031 C CA . ARG A 1 385 ? 13.830 2.988 -36.811 1.00 86.56 385 ARG A CA 1
ATOM 3032 C C . ARG A 1 385 ? 14.996 3.978 -36.761 1.00 86.56 385 ARG A C 1
ATOM 3034 O O . ARG A 1 385 ? 15.567 4.283 -37.799 1.00 86.56 385 ARG A O 1
ATOM 3041 N N . VAL A 1 386 ? 15.451 4.357 -35.563 1.00 83.62 386 VAL A N 1
ATOM 3042 C CA . VAL A 1 386 ? 16.587 5.288 -35.417 1.00 83.62 386 VAL A CA 1
ATOM 3043 C C . VAL A 1 386 ? 17.873 4.741 -36.036 1.00 83.62 386 VAL A C 1
ATOM 3045 O O . VAL A 1 386 ? 18.636 5.511 -36.622 1.00 83.62 386 VAL A O 1
ATOM 3048 N N . VAL A 1 387 ? 18.137 3.433 -35.938 1.00 87.44 387 VAL A N 1
ATOM 3049 C CA . VAL A 1 387 ? 19.310 2.823 -36.590 1.00 87.44 387 VAL A CA 1
ATOM 3050 C C . VAL A 1 387 ? 19.266 3.005 -38.105 1.00 87.44 387 VAL A C 1
ATOM 3052 O O . VAL A 1 387 ? 20.280 3.400 -38.681 1.00 87.44 387 VAL A O 1
ATOM 3055 N N . VAL A 1 388 ? 18.108 2.773 -38.726 1.00 88.06 388 VAL A N 1
ATOM 3056 C CA . VAL A 1 388 ? 17.904 2.973 -40.169 1.00 88.06 388 VAL A CA 1
ATOM 3057 C C . VAL A 1 388 ? 18.069 4.448 -40.538 1.00 88.06 388 VAL A C 1
ATOM 3059 O O . VAL A 1 388 ? 18.862 4.774 -41.422 1.00 88.06 388 VAL A O 1
ATOM 3062 N N . ASP A 1 389 ? 17.405 5.349 -39.813 1.00 83.31 389 ASP A N 1
ATOM 3063 C CA . ASP A 1 389 ? 17.377 6.781 -40.136 1.00 83.31 389 ASP A CA 1
ATOM 3064 C C . ASP A 1 389 ? 18.766 7.426 -40.041 1.00 83.31 389 ASP A C 1
ATOM 3066 O O . ASP A 1 389 ? 19.136 8.287 -40.837 1.00 83.31 389 ASP A O 1
ATOM 3070 N N . THR A 1 390 ? 19.588 6.973 -39.095 1.00 82.88 390 THR A N 1
ATOM 3071 C CA . THR A 1 390 ? 20.929 7.528 -38.851 1.00 82.88 390 THR A CA 1
ATOM 3072 C C . THR A 1 390 ? 22.050 6.792 -39.592 1.00 82.88 390 THR A C 1
ATOM 3074 O O . THR A 1 390 ? 23.206 7.226 -39.533 1.00 82.88 390 THR A O 1
ATOM 3077 N N . HIS A 1 391 ? 21.737 5.705 -40.309 1.00 84.44 391 HIS A N 1
ATOM 3078 C CA . HIS A 1 391 ? 22.706 4.828 -40.984 1.00 84.44 391 HIS A CA 1
ATOM 3079 C C . HIS A 1 391 ? 23.658 5.592 -41.911 1.00 84.44 391 HIS A C 1
ATOM 3081 O O . HIS A 1 391 ? 24.881 5.501 -41.782 1.00 84.44 391 HIS A O 1
ATOM 3087 N N . HIS A 1 392 ? 23.094 6.455 -42.759 1.00 81.81 392 HIS A N 1
ATOM 3088 C CA . HIS A 1 392 ? 23.815 7.240 -43.764 1.00 81.81 392 HIS A CA 1
ATOM 3089 C C . HIS A 1 392 ? 24.841 8.233 -43.183 1.00 81.81 392 HIS A C 1
ATOM 3091 O O . HIS A 1 392 ? 25.688 8.755 -43.908 1.00 81.81 392 HIS A O 1
ATOM 3097 N N . GLN A 1 393 ? 24.786 8.516 -41.877 1.00 79.38 393 GLN A N 1
ATOM 3098 C CA . GLN A 1 393 ? 25.655 9.490 -41.206 1.00 79.38 393 GLN A CA 1
ATOM 3099 C C . GLN A 1 393 ? 26.873 8.845 -40.523 1.00 79.38 393 GLN A C 1
ATOM 3101 O O . GLN A 1 393 ? 27.748 9.561 -40.004 1.00 79.38 393 GLN A O 1
ATOM 3106 N N . MET A 1 394 ? 26.931 7.508 -40.499 1.00 81.50 394 MET A N 1
ATOM 3107 C CA . MET A 1 394 ? 27.944 6.732 -39.786 1.00 81.50 394 MET A CA 1
ATOM 3108 C C . MET A 1 394 ? 29.251 6.618 -40.573 1.00 81.50 394 MET A C 1
ATOM 3110 O O . MET A 1 394 ? 29.268 6.489 -41.792 1.00 81.50 394 MET A O 1
ATOM 3114 N N . ARG A 1 395 ? 30.386 6.640 -39.860 1.00 71.50 395 ARG A N 1
ATOM 3115 C CA . ARG A 1 395 ? 31.723 6.530 -40.483 1.00 71.50 395 ARG A CA 1
ATOM 3116 C C . ARG A 1 395 ? 32.047 5.117 -40.986 1.00 71.50 395 ARG A C 1
ATOM 3118 O O . ARG A 1 395 ? 32.826 4.985 -41.922 1.00 71.50 395 ARG A O 1
ATOM 3125 N N . HIS A 1 396 ? 31.476 4.089 -40.355 1.00 80.19 396 HIS A N 1
ATOM 3126 C CA . HIS A 1 396 ? 31.688 2.673 -40.676 1.00 80.19 396 HIS A CA 1
ATOM 3127 C C . HIS A 1 396 ? 30.357 1.906 -40.574 1.00 80.19 396 HIS A C 1
ATOM 3129 O O . HIS A 1 396 ? 30.132 1.240 -39.561 1.00 80.19 396 HIS A O 1
ATOM 3135 N N . PRO A 1 397 ? 29.462 2.040 -41.570 1.00 80.81 397 PRO A N 1
ATOM 3136 C CA . PRO A 1 397 ? 28.119 1.459 -41.519 1.00 80.81 397 PRO A CA 1
ATOM 3137 C C . PRO A 1 397 ? 28.151 -0.066 -41.338 1.00 80.81 397 PRO A C 1
ATOM 3139 O O . PRO A 1 397 ? 27.560 -0.558 -40.389 1.00 80.81 397 PRO A O 1
ATOM 3142 N N . ASP A 1 398 ? 28.978 -0.798 -42.092 1.00 83.31 398 ASP A N 1
ATOM 3143 C CA . ASP A 1 398 ? 29.026 -2.272 -42.026 1.00 83.31 398 ASP A CA 1
ATOM 3144 C C . ASP A 1 398 ? 29.401 -2.836 -40.642 1.00 83.31 398 ASP A C 1
ATOM 3146 O O . ASP A 1 398 ? 28.926 -3.892 -40.224 1.00 83.31 398 ASP A O 1
ATOM 3150 N N . LEU A 1 399 ? 30.297 -2.157 -39.914 1.00 80.94 399 LEU A N 1
ATOM 3151 C CA . LEU A 1 399 ? 30.669 -2.555 -38.548 1.00 80.94 399 LEU A CA 1
ATOM 3152 C C . LEU A 1 399 ? 29.564 -2.221 -37.548 1.00 80.94 399 LEU A C 1
ATOM 3154 O O . LEU A 1 399 ? 29.458 -2.861 -36.501 1.00 80.94 399 LEU A O 1
ATOM 3158 N N . ARG A 1 400 ? 28.767 -1.200 -37.857 1.00 83.12 400 ARG A N 1
ATOM 3159 C CA . ARG A 1 400 ? 27.665 -0.749 -37.024 1.00 83.12 400 ARG A CA 1
ATOM 3160 C C . ARG A 1 400 ? 26.427 -1.614 -37.216 1.00 83.12 400 ARG A C 1
ATOM 3162 O O . ARG A 1 400 ? 25.787 -1.941 -36.224 1.00 83.12 400 ARG A O 1
ATOM 3169 N N . ASP A 1 401 ? 26.167 -2.048 -38.440 1.00 85.62 401 ASP A N 1
ATOM 3170 C CA . ASP A 1 401 ? 25.081 -2.967 -38.771 1.00 85.62 401 ASP A CA 1
ATOM 3171 C C . ASP A 1 401 ? 25.282 -4.301 -38.061 1.00 85.62 401 ASP A C 1
ATOM 3173 O O . ASP A 1 401 ? 24.416 -4.713 -37.300 1.00 85.62 401 ASP A O 1
ATOM 3177 N N . LYS A 1 402 ? 26.488 -4.879 -38.140 1.00 85.38 402 LYS A N 1
ATOM 3178 C CA . LYS A 1 402 ? 26.846 -6.098 -37.389 1.00 85.38 402 LYS A CA 1
ATOM 3179 C C . LYS A 1 402 ? 26.672 -5.953 -35.878 1.00 85.38 402 LYS A C 1
ATOM 3181 O O . LYS A 1 402 ? 26.314 -6.906 -35.194 1.00 85.38 402 LYS A O 1
ATOM 3186 N N . MET A 1 403 ? 26.963 -4.767 -35.342 1.00 85.69 403 MET A N 1
ATOM 3187 C CA . MET A 1 403 ? 26.782 -4.488 -33.920 1.00 85.69 403 MET A CA 1
ATOM 3188 C C . MET A 1 403 ? 25.295 -4.473 -33.546 1.00 85.69 403 MET A C 1
ATOM 3190 O O . MET A 1 403 ? 24.921 -5.028 -32.518 1.00 85.69 403 MET A O 1
ATOM 3194 N N . TRP A 1 404 ? 24.457 -3.827 -34.359 1.00 88.06 404 TRP A N 1
ATOM 3195 C CA . TRP A 1 404 ? 23.021 -3.759 -34.114 1.00 88.06 404 TRP A CA 1
ATOM 3196 C C . TRP A 1 404 ? 22.326 -5.095 -34.368 1.00 88.06 404 TRP A C 1
ATOM 3198 O O . TRP A 1 404 ? 21.505 -5.476 -33.547 1.00 88.06 404 TRP A O 1
ATOM 3208 N N . GLU A 1 405 ? 22.700 -5.843 -35.408 1.00 88.50 405 GLU A N 1
ATOM 3209 C CA . GLU A 1 405 ? 22.247 -7.223 -35.644 1.00 88.50 405 GLU A CA 1
ATOM 3210 C C . GLU A 1 405 ? 22.481 -8.097 -34.409 1.00 88.50 405 GLU A C 1
ATOM 3212 O O . GLU A 1 405 ? 21.534 -8.687 -33.897 1.00 88.50 405 GLU A O 1
ATOM 3217 N N . ALA A 1 406 ? 23.695 -8.073 -33.849 1.00 84.69 406 ALA A N 1
ATOM 3218 C CA . ALA A 1 406 ? 24.009 -8.810 -32.626 1.00 84.69 406 ALA A CA 1
ATOM 3219 C C . ALA A 1 406 ? 23.176 -8.357 -31.410 1.00 84.69 406 ALA A C 1
ATOM 3221 O O . ALA A 1 406 ? 22.869 -9.166 -30.540 1.00 84.69 406 ALA A O 1
ATOM 3222 N N . ILE A 1 407 ? 22.806 -7.072 -31.325 1.00 83.81 407 ILE A N 1
ATOM 3223 C CA . ILE A 1 407 ? 21.918 -6.555 -30.269 1.00 83.81 407 ILE A CA 1
ATOM 3224 C C . ILE A 1 407 ? 20.468 -7.005 -30.498 1.00 83.81 407 ILE A C 1
ATOM 3226 O O . ILE A 1 407 ? 19.769 -7.300 -29.532 1.00 83.81 407 ILE A O 1
ATOM 3230 N N . TRP A 1 408 ? 20.009 -7.073 -31.749 1.00 89.00 408 TRP A N 1
ATOM 3231 C CA . TRP A 1 408 ? 18.656 -7.516 -32.086 1.00 89.00 408 TRP A CA 1
ATOM 3232 C C . TRP A 1 408 ? 18.463 -9.014 -31.871 1.00 89.00 408 TRP A C 1
ATOM 3234 O O . TRP A 1 408 ? 17.399 -9.406 -31.408 1.00 89.00 408 TRP A O 1
ATOM 3244 N N . GLU A 1 409 ? 19.480 -9.831 -32.148 1.00 87.06 409 GLU A N 1
ATOM 3245 C CA . GLU A 1 409 ? 19.439 -11.285 -31.929 1.00 87.06 409 GLU A CA 1
ATOM 3246 C C . GLU A 1 409 ? 19.239 -11.663 -30.457 1.00 87.06 409 GLU A C 1
ATOM 3248 O O . GLU A 1 409 ? 18.626 -12.683 -30.166 1.00 87.06 409 GLU A O 1
ATOM 3253 N N . ILE A 1 410 ? 19.720 -10.835 -29.528 1.00 85.06 410 ILE A N 1
ATOM 3254 C CA . ILE A 1 410 ? 19.590 -11.073 -28.082 1.00 85.06 410 ILE A CA 1
ATOM 3255 C C . ILE A 1 410 ? 18.433 -10.298 -27.442 1.00 85.06 410 ILE A C 1
ATOM 3257 O O . ILE A 1 410 ? 18.243 -10.404 -26.231 1.00 85.06 410 ILE A O 1
ATOM 3261 N N . TRP A 1 411 ? 17.704 -9.486 -28.217 1.00 84.25 411 TRP A N 1
ATOM 3262 C CA . TRP A 1 411 ? 16.655 -8.608 -27.694 1.00 84.25 411 TRP A CA 1
ATOM 3263 C C . TRP A 1 411 ? 15.470 -9.399 -27.152 1.00 84.25 411 TRP A C 1
ATOM 3265 O O . TRP A 1 411 ? 14.936 -9.043 -26.112 1.00 84.25 411 TRP A O 1
ATOM 3275 N N . ASP A 1 412 ? 15.094 -10.488 -27.823 1.00 79.62 412 ASP A N 1
ATOM 3276 C CA . ASP A 1 412 ? 13.963 -11.322 -27.405 1.00 79.62 412 ASP A CA 1
ATOM 3277 C C . ASP A 1 412 ? 14.261 -12.122 -26.129 1.00 79.62 412 ASP A C 1
ATOM 3279 O O . ASP A 1 412 ? 13.340 -12.485 -25.395 1.00 79.62 412 ASP A O 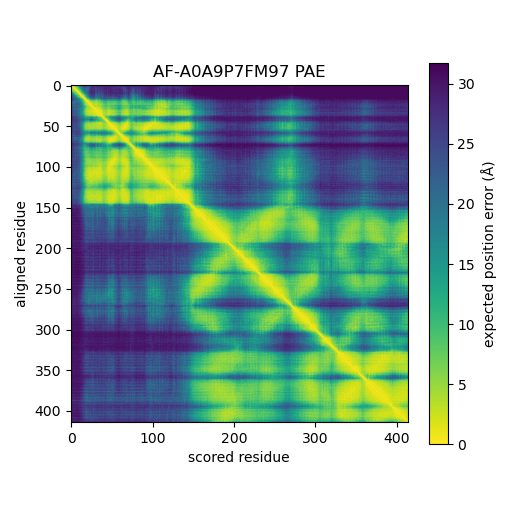1
ATOM 3283 N N . ASP A 1 413 ? 15.544 -12.362 -25.839 1.00 75.31 413 ASP A N 1
ATOM 3284 C CA . ASP A 1 413 ? 15.969 -13.071 -24.637 1.00 75.31 413 ASP A CA 1
ATOM 3285 C C . ASP A 1 413 ? 16.210 -12.138 -23.429 1.00 75.31 413 ASP A C 1
ATOM 3287 O O . ASP A 1 413 ? 16.615 -12.624 -22.362 1.00 75.31 413 ASP A O 1
ATOM 3291 N N . CYS A 1 414 ? 16.091 -10.818 -23.605 1.00 66.06 414 CYS A N 1
ATOM 3292 C CA . CYS A 1 414 ? 16.300 -9.796 -22.574 1.00 66.06 414 CYS A CA 1
ATOM 3293 C C . CYS A 1 414 ? 14.978 -9.113 -22.218 1.00 66.06 414 CYS A C 1
ATOM 3295 O O . CYS A 1 414 ? 14.841 -8.751 -21.029 1.00 66.06 414 CYS A O 1
#

Mean predicted aligned error: 16.84 Å

Organism: NCBI:txid117069

pLDDT: mean 72.75, std 14.35, range [21.31, 92.06]